Protein AF-A0A2E0AN07-F1 (afdb_monomer_lite)

pLDDT: mean 88.0, std 10.26, range [28.62, 98.25]

Sequence (387 aa):
MPTGIRGVFYKEKQGAKPWYIMKTIDKKKKSFYFATKDEAVQARQKYLDAKDAVRRQKIEERQALRPKREHDVQIYGNTSEMERKATVAFCTAAGGDALVLNDGTRADVLFKRAEDAYLQLQWKTTATTKKMQKNSYMFSKVLGYAGMLVVFWVVDLQRAWVFDGTWLDERGKRWYILTPGSAKTELPALQKSLSMDELVAYFKNTALAPHLKLTTENAARRDFKGADQAKERVGIDEWEKVTPGDYSWPRAQNGKYDRLQTLENGQHVRIQHKHCRPYKKQAGLICQDLGVADGKDHNGKQLYKCYERDDADLYVFRWRDEAQNKSHFWAIPADVLAAHGFFTKKTGKETIPLHGPDDVGKQPNPNAYKPADTWTRAFYAGSYTPI

Radius of gyration: 27.25 Å; chains: 1; bounding box: 68×47×77 Å

Structure (mmCIF, N/CA/C/O backbone):
data_AF-A0A2E0AN07-F1
#
_entry.id   AF-A0A2E0AN07-F1
#
loop_
_atom_site.group_PDB
_atom_site.id
_atom_site.type_symbol
_atom_site.label_atom_id
_atom_site.label_alt_id
_atom_site.label_comp_id
_atom_site.label_asym_id
_atom_site.label_entity_id
_atom_site.label_seq_id
_atom_site.pdbx_PDB_ins_code
_atom_site.Cartn_x
_atom_site.Cartn_y
_atom_site.Cartn_z
_atom_site.occupancy
_atom_site.B_iso_or_equiv
_atom_site.auth_seq_id
_atom_site.auth_comp_id
_atom_site.auth_asym_id
_atom_site.auth_atom_id
_atom_site.pdbx_PDB_model_num
ATOM 1 N N . MET A 1 1 ? 38.633 -16.876 -34.464 1.00 28.62 1 MET A N 1
ATOM 2 C CA . MET A 1 1 ? 37.426 -16.029 -34.300 1.00 28.62 1 MET A CA 1
ATOM 3 C C . MET A 1 1 ? 37.867 -14.577 -34.158 1.00 28.62 1 MET A C 1
ATOM 5 O O . MET A 1 1 ? 38.797 -14.362 -33.389 1.00 28.62 1 MET A O 1
ATOM 9 N N . PRO A 1 2 ? 37.308 -13.592 -34.888 1.00 32.44 2 PRO A N 1
ATOM 10 C CA . PRO A 1 2 ? 37.850 -12.238 -34.861 1.00 32.44 2 PRO A CA 1
ATOM 11 C C . PRO A 1 2 ? 37.614 -11.588 -33.492 1.00 32.44 2 PRO A C 1
ATOM 13 O O . PRO A 1 2 ? 36.480 -11.355 -33.075 1.00 32.44 2 PRO A O 1
ATOM 16 N N . THR A 1 3 ? 38.713 -11.278 -32.814 1.00 35.12 3 THR A N 1
ATOM 17 C CA . THR A 1 3 ? 38.870 -10.612 -31.511 1.00 35.12 3 THR A CA 1
ATOM 18 C C . THR A 1 3 ? 38.539 -9.111 -31.572 1.00 35.12 3 THR A C 1
ATOM 20 O O . THR A 1 3 ? 39.290 -8.254 -31.114 1.00 35.12 3 THR A O 1
ATOM 23 N N . GLY A 1 4 ? 37.405 -8.747 -32.175 1.00 47.53 4 GLY A N 1
ATOM 24 C CA . GLY A 1 4 ? 36.964 -7.353 -32.249 1.00 47.53 4 GLY A CA 1
ATOM 25 C C . GLY A 1 4 ? 36.337 -6.881 -30.935 1.00 47.53 4 GLY A C 1
ATOM 26 O O . GLY A 1 4 ? 35.253 -7.336 -30.572 1.00 47.53 4 GLY A O 1
ATOM 27 N N . ILE A 1 5 ? 36.966 -5.930 -30.237 1.00 58.06 5 ILE A N 1
ATOM 28 C CA . ILE A 1 5 ? 36.354 -5.262 -29.077 1.00 58.06 5 ILE A CA 1
ATOM 29 C C . ILE A 1 5 ? 35.057 -4.564 -29.518 1.00 58.06 5 ILE A C 1
ATOM 31 O O . ILE A 1 5 ? 35.075 -3.608 -30.298 1.00 58.06 5 ILE A O 1
ATOM 35 N N . ARG A 1 6 ? 33.910 -5.024 -28.996 1.00 75.62 6 ARG A N 1
ATOM 36 C CA . ARG A 1 6 ? 32.596 -4.396 -29.227 1.00 75.62 6 ARG A CA 1
ATOM 37 C C . ARG A 1 6 ? 32.631 -2.910 -28.834 1.00 75.62 6 ARG A C 1
ATOM 39 O O . ARG A 1 6 ? 32.958 -2.558 -27.700 1.00 75.62 6 ARG A O 1
ATOM 46 N N . GLY A 1 7 ? 32.187 -2.038 -29.742 1.00 81.50 7 GLY A N 1
ATOM 47 C CA . GLY A 1 7 ? 32.046 -0.596 -29.491 1.00 81.50 7 GLY A CA 1
ATOM 48 C C . GLY A 1 7 ? 33.175 0.288 -30.031 1.00 81.50 7 GLY A C 1
ATOM 49 O O . GLY A 1 7 ? 33.233 1.461 -29.652 1.00 81.50 7 GLY A O 1
ATOM 50 N N . VAL A 1 8 ? 34.027 -0.264 -30.898 1.00 89.56 8 VAL A N 1
ATOM 51 C CA . VAL A 1 8 ? 34.881 0.472 -31.841 1.00 89.56 8 VAL A CA 1
ATOM 52 C C . VAL A 1 8 ? 34.220 0.425 -33.218 1.00 89.56 8 VAL A C 1
ATOM 54 O O . VAL A 1 8 ? 33.738 -0.625 -33.638 1.00 89.56 8 VAL A O 1
ATOM 57 N N . PHE A 1 9 ? 34.168 1.561 -33.902 1.00 90.44 9 PHE A N 1
ATOM 58 C CA . PHE A 1 9 ? 33.450 1.738 -35.161 1.00 90.44 9 PHE A CA 1
ATOM 59 C C . PHE A 1 9 ? 34.361 2.378 -36.214 1.00 90.44 9 PHE A C 1
ATOM 61 O O . PHE A 1 9 ? 35.333 3.043 -35.864 1.00 90.44 9 PHE A O 1
ATOM 68 N N . TYR A 1 10 ? 34.025 2.209 -37.493 1.00 90.19 10 TYR A N 1
ATOM 69 C CA . TYR A 1 10 ? 34.732 2.812 -38.626 1.00 90.19 10 TYR A CA 1
ATOM 70 C C . TYR A 1 10 ? 33.802 3.763 -39.390 1.00 90.19 10 TYR A C 1
ATOM 72 O O . TYR A 1 10 ? 32.607 3.493 -39.526 1.00 90.19 10 TYR A O 1
ATOM 80 N N . LYS A 1 11 ? 34.332 4.892 -39.862 1.00 89.94 11 LYS A N 1
ATOM 81 C CA . LYS A 1 11 ? 33.627 5.897 -40.658 1.00 89.94 11 LYS A CA 1
ATOM 82 C C . LYS A 1 11 ? 34.586 6.524 -41.670 1.00 89.94 11 LYS A C 1
ATOM 84 O O . LYS A 1 11 ? 35.307 7.465 -41.357 1.00 89.94 11 LYS A O 1
ATOM 89 N N . GLU A 1 12 ? 34.513 6.036 -42.900 1.00 81.94 12 GLU A N 1
ATOM 90 C CA . GLU A 1 12 ? 35.363 6.428 -44.034 1.00 81.94 12 GLU A CA 1
ATOM 91 C C . GLU A 1 12 ? 35.396 7.948 -44.289 1.00 81.94 12 GLU A C 1
ATOM 93 O O . GLU A 1 12 ? 36.455 8.536 -44.484 1.00 81.94 12 GLU A O 1
ATOM 98 N N . LYS A 1 13 ? 34.249 8.629 -44.148 1.00 82.56 13 LYS A N 1
ATOM 99 C CA . LYS A 1 13 ? 34.100 10.088 -44.347 1.00 82.56 13 LYS A CA 1
ATOM 100 C C . LYS A 1 13 ? 34.861 10.975 -43.340 1.00 82.56 13 LYS A C 1
ATOM 102 O O . LYS A 1 13 ? 34.613 12.175 -43.289 1.00 82.56 13 LYS A O 1
ATOM 107 N N . GLN A 1 14 ? 35.693 10.416 -42.462 1.00 80.88 14 GLN A N 1
ATOM 108 C CA . GLN A 1 14 ? 36.491 11.166 -41.479 1.00 80.88 14 GLN A CA 1
ATOM 109 C C . GLN A 1 14 ? 37.981 11.240 -41.843 1.00 80.88 14 GLN A C 1
ATOM 111 O O . GLN A 1 14 ? 38.784 11.714 -41.038 1.00 80.88 14 GLN A O 1
ATOM 116 N N . GLY A 1 15 ? 38.347 10.810 -43.057 1.00 83.44 15 GLY A N 1
ATOM 117 C CA . GLY A 1 15 ? 39.685 10.990 -43.617 1.00 83.44 15 GLY A CA 1
ATOM 118 C C . GLY A 1 15 ? 40.761 10.387 -42.719 1.00 83.44 15 GLY A C 1
ATOM 119 O O . GLY A 1 15 ? 40.735 9.194 -42.437 1.00 83.44 15 GLY A O 1
ATOM 120 N N . ALA A 1 16 ? 41.669 11.228 -42.220 1.00 84.31 16 ALA A N 1
ATOM 121 C CA . ALA A 1 16 ? 42.814 10.826 -41.401 1.00 84.31 16 ALA A CA 1
ATOM 122 C C . ALA A 1 16 ? 42.462 10.163 -40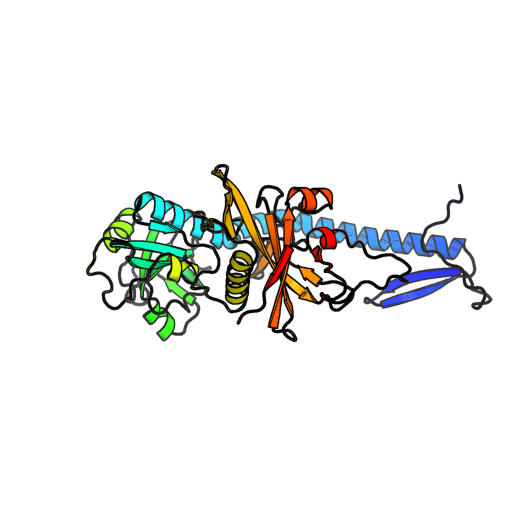.050 1.00 84.31 16 ALA A C 1
ATOM 124 O O . ALA A 1 16 ? 43.351 9.620 -39.400 1.00 84.31 16 ALA A O 1
ATOM 125 N N . LYS A 1 17 ? 41.199 10.212 -39.594 1.00 91.06 17 LYS A N 1
ATOM 126 C CA . LYS A 1 17 ? 40.755 9.591 -38.329 1.00 91.06 17 LYS A CA 1
ATOM 127 C C . LYS A 1 17 ? 39.465 8.784 -38.497 1.00 91.06 17 LYS A C 1
ATOM 129 O O . LYS A 1 17 ? 38.417 9.177 -37.976 1.00 91.06 17 LYS A O 1
ATOM 134 N N . PRO A 1 18 ? 39.500 7.664 -39.237 1.00 90.62 18 PRO A N 1
ATOM 135 C CA . PRO A 1 18 ? 38.284 6.961 -39.608 1.00 90.62 18 PRO A CA 1
ATOM 136 C C . PRO A 1 18 ? 37.746 6.057 -38.487 1.00 90.62 18 PRO A C 1
ATOM 138 O O . PRO A 1 18 ? 36.586 5.656 -38.534 1.00 90.62 18 PRO A O 1
ATOM 141 N N . TRP A 1 19 ? 38.532 5.746 -37.453 1.00 92.38 19 TRP A N 1
ATOM 142 C CA . TRP A 1 19 ? 38.107 4.886 -36.344 1.00 92.38 19 TRP A CA 1
ATOM 143 C C . TRP A 1 19 ? 37.520 5.710 -35.203 1.00 92.38 19 TRP A C 1
ATOM 145 O O . TRP A 1 19 ? 38.032 6.776 -34.895 1.00 92.38 19 TRP A O 1
ATOM 155 N N . TYR A 1 20 ? 36.461 5.250 -34.535 1.00 93.19 20 TYR A N 1
ATOM 156 C CA . TYR A 1 20 ? 35.872 5.999 -33.423 1.00 93.19 20 TYR A CA 1
ATOM 157 C C . TYR A 1 20 ? 35.228 5.133 -32.345 1.00 93.19 20 TYR A C 1
ATOM 159 O O . TYR A 1 20 ? 34.833 3.990 -32.572 1.00 93.19 20 TYR A O 1
ATOM 167 N N . ILE A 1 21 ? 35.075 5.715 -31.153 1.00 93.81 21 ILE A N 1
ATOM 168 C CA . ILE A 1 21 ? 34.331 5.127 -30.032 1.00 93.81 21 ILE A CA 1
ATOM 169 C C . ILE A 1 21 ? 33.288 6.111 -29.518 1.00 93.81 21 ILE A C 1
ATOM 171 O O . ILE A 1 21 ? 33.479 7.327 -29.564 1.00 93.81 21 ILE A O 1
ATOM 175 N N . MET A 1 22 ? 32.195 5.591 -28.963 1.00 91.69 22 MET A N 1
ATOM 176 C CA . MET A 1 22 ? 31.207 6.409 -28.259 1.00 91.69 22 MET A CA 1
ATOM 177 C C . MET A 1 22 ? 31.432 6.362 -26.748 1.00 91.69 22 MET A C 1
ATOM 179 O O . MET A 1 22 ? 31.407 5.282 -26.149 1.00 91.69 22 MET A O 1
ATOM 183 N N . LYS A 1 23 ? 31.579 7.536 -26.125 1.00 90.25 23 LYS A N 1
ATOM 184 C CA . LYS A 1 23 ? 31.604 7.708 -24.662 1.00 90.25 23 LYS A CA 1
ATOM 185 C C . LYS A 1 23 ? 30.363 8.471 -24.210 1.00 90.25 23 LYS A C 1
ATOM 187 O O . LYS A 1 23 ? 29.848 9.315 -24.938 1.00 90.25 23 LYS A O 1
ATOM 192 N N . THR A 1 24 ? 29.886 8.190 -23.000 1.00 86.62 24 THR A N 1
ATOM 193 C CA . THR A 1 24 ? 28.877 9.033 -22.339 1.00 86.62 24 THR A CA 1
ATOM 194 C C . THR A 1 24 ? 29.585 9.969 -21.370 1.00 86.62 24 THR A C 1
ATOM 196 O O . THR A 1 24 ? 30.225 9.486 -20.439 1.00 86.62 24 THR A O 1
ATOM 199 N N . ILE A 1 25 ? 29.474 11.277 -21.599 1.00 82.19 25 ILE A N 1
ATOM 200 C CA . ILE A 1 25 ? 30.038 12.349 -20.768 1.00 82.19 25 ILE A CA 1
ATOM 201 C C . ILE A 1 25 ? 28.906 13.342 -20.507 1.00 82.19 25 ILE A C 1
ATOM 203 O O . ILE A 1 25 ? 28.198 13.714 -21.442 1.00 82.19 25 ILE A O 1
ATOM 207 N N . ASP A 1 26 ? 28.669 13.699 -19.246 1.00 82.88 26 ASP A N 1
ATOM 208 C CA . ASP A 1 26 ? 27.573 14.591 -18.828 1.00 82.88 26 ASP A CA 1
ATOM 209 C C . ASP A 1 26 ? 26.201 14.173 -19.372 1.00 82.88 26 ASP A C 1
ATOM 211 O O . ASP A 1 26 ? 25.418 14.977 -19.874 1.00 82.88 26 ASP A O 1
ATOM 215 N N . LYS A 1 27 ? 25.920 12.863 -19.318 1.00 80.75 27 LYS A N 1
ATOM 216 C CA . LYS A 1 27 ? 24.696 12.227 -19.849 1.00 80.75 27 LYS A CA 1
ATOM 217 C C . LYS A 1 27 ? 24.506 12.372 -21.370 1.00 80.75 27 LYS A C 1
ATOM 219 O O . LYS A 1 27 ? 23.483 11.928 -21.888 1.00 80.75 27 LYS A O 1
ATOM 224 N N . LYS A 1 28 ? 25.482 12.917 -22.100 1.00 84.06 28 LYS A N 1
ATOM 225 C CA . LYS A 1 28 ? 25.469 13.038 -23.563 1.00 84.06 28 LYS A CA 1
ATOM 226 C C . LYS A 1 28 ? 26.419 12.018 -24.187 1.00 84.06 28 LYS A C 1
ATOM 228 O O . LYS A 1 28 ? 27.535 11.811 -23.711 1.00 84.06 28 LYS A O 1
ATOM 233 N N . LYS A 1 29 ? 25.978 11.365 -25.264 1.00 89.25 29 LYS A N 1
ATOM 234 C CA . LYS A 1 29 ? 26.846 10.500 -26.072 1.00 89.25 29 LYS A CA 1
ATOM 235 C C . LYS A 1 29 ? 27.712 11.383 -26.969 1.00 89.25 29 LYS A C 1
ATOM 237 O O . LYS A 1 29 ? 27.176 12.208 -27.700 1.00 89.25 29 LYS A O 1
ATOM 242 N N . LYS A 1 30 ? 29.029 11.211 -26.905 1.00 92.12 30 LYS A N 1
ATOM 243 C CA . LYS A 1 30 ? 30.007 11.907 -27.748 1.00 92.12 30 LYS A CA 1
ATOM 244 C C . LYS A 1 30 ? 30.880 10.877 -28.466 1.00 92.12 30 LYS A C 1
ATOM 246 O O . LYS A 1 30 ? 31.293 9.887 -27.853 1.00 92.12 30 LYS A O 1
ATOM 251 N N . SER A 1 31 ? 31.144 11.115 -29.747 1.00 93.62 31 SER A N 1
ATOM 252 C CA . SER A 1 31 ? 32.057 10.306 -30.560 1.00 93.62 31 SER A CA 1
ATOM 253 C C . SER A 1 31 ? 33.473 10.861 -30.468 1.00 93.62 31 SER A C 1
ATOM 255 O O . SER A 1 31 ? 33.667 12.071 -30.547 1.00 93.62 31 SER A O 1
ATOM 257 N N . PHE A 1 32 ? 34.450 9.975 -30.308 1.00 93.56 32 PHE A N 1
ATOM 258 C CA . PHE A 1 32 ? 35.875 10.301 -30.278 1.00 93.56 32 PHE A CA 1
ATOM 259 C C . PHE A 1 32 ? 36.558 9.532 -31.399 1.00 93.56 32 PHE A C 1
ATOM 261 O O . PHE A 1 32 ? 36.400 8.314 -31.442 1.00 93.56 32 PHE A O 1
ATOM 268 N N . TYR A 1 33 ? 37.260 10.239 -32.283 1.00 94.44 33 TYR A N 1
ATOM 269 C CA . TYR A 1 33 ? 37.861 9.697 -33.503 1.00 94.44 33 TYR A CA 1
ATOM 270 C C . TYR A 1 33 ? 39.381 9.524 -33.357 1.00 94.44 33 TYR A C 1
ATOM 272 O O . TYR A 1 33 ? 40.032 10.322 -32.680 1.00 94.44 33 TYR A O 1
ATOM 280 N N . PHE A 1 34 ? 39.930 8.506 -34.014 1.00 94.75 34 PHE A N 1
ATOM 281 C CA . PHE A 1 34 ? 41.308 8.023 -33.917 1.00 94.75 34 PHE A CA 1
ATOM 282 C C . PHE A 1 34 ? 41.838 7.648 -35.302 1.00 94.75 34 PHE A C 1
ATOM 284 O O . PHE A 1 34 ? 41.060 7.277 -36.189 1.00 94.75 34 PHE A O 1
ATOM 291 N N . ALA A 1 35 ? 43.154 7.756 -35.485 1.00 92.81 35 ALA A N 1
ATOM 292 C CA . ALA A 1 35 ? 43.803 7.476 -36.762 1.00 92.81 35 ALA A CA 1
ATOM 293 C C . ALA A 1 35 ? 43.832 5.973 -37.045 1.00 92.81 35 ALA A C 1
ATOM 295 O O . ALA A 1 35 ? 43.574 5.541 -38.169 1.00 92.81 35 ALA A O 1
ATOM 296 N N . THR A 1 36 ? 44.055 5.165 -36.006 1.00 93.44 36 THR A N 1
ATOM 297 C CA . THR A 1 36 ? 44.174 3.710 -36.128 1.00 93.44 36 THR A CA 1
ATOM 298 C C . THR A 1 36 ? 43.113 2.965 -35.317 1.00 93.44 36 THR A C 1
ATOM 300 O O . THR A 1 36 ? 42.520 3.479 -34.362 1.00 93.44 36 THR A O 1
ATOM 303 N N . LYS A 1 37 ? 42.863 1.709 -35.705 1.00 91.31 37 LYS A N 1
ATOM 304 C CA . LYS A 1 37 ? 41.962 0.807 -34.978 1.00 91.31 37 LYS A CA 1
ATOM 305 C C . LYS A 1 37 ? 42.471 0.534 -33.561 1.00 91.31 37 LYS A C 1
ATOM 307 O O . LYS A 1 37 ? 41.667 0.489 -32.631 1.00 91.31 37 LYS A O 1
ATOM 312 N N . ASP A 1 38 ? 43.784 0.395 -33.402 1.00 91.44 38 ASP A N 1
ATOM 313 C CA . ASP A 1 38 ? 44.418 0.064 -32.126 1.00 91.44 38 ASP A CA 1
ATOM 314 C C . ASP A 1 38 ? 44.341 1.227 -31.136 1.00 91.44 38 ASP A C 1
ATOM 316 O O . ASP A 1 38 ? 44.005 1.013 -29.971 1.00 91.44 38 ASP A O 1
ATOM 320 N N . GLU A 1 39 ? 44.510 2.470 -31.600 1.00 92.50 39 GLU A N 1
ATOM 321 C CA . GLU A 1 39 ? 44.256 3.669 -30.788 1.00 92.50 39 GLU A CA 1
ATOM 322 C C . GLU A 1 39 ? 42.812 3.701 -30.268 1.00 92.50 39 GLU A C 1
ATOM 324 O O . GLU A 1 39 ? 42.566 3.957 -29.085 1.00 92.50 39 GLU A O 1
ATOM 329 N N . ALA A 1 40 ? 41.840 3.403 -31.137 1.00 90.44 40 ALA A N 1
ATOM 330 C CA . ALA A 1 40 ? 40.432 3.365 -30.755 1.00 90.44 40 ALA A CA 1
ATOM 331 C C . ALA A 1 40 ? 40.136 2.235 -29.750 1.00 90.44 40 ALA A C 1
ATOM 333 O O . ALA A 1 40 ? 39.374 2.435 -28.799 1.00 90.44 40 ALA A O 1
ATOM 334 N N . VAL A 1 41 ? 40.762 1.067 -29.926 1.00 91.69 41 VAL A N 1
ATOM 335 C CA . VAL A 1 41 ? 40.702 -0.079 -29.005 1.00 91.69 41 VAL A CA 1
ATOM 336 C C . VAL A 1 41 ? 41.275 0.282 -27.631 1.00 91.69 41 VAL A C 1
ATOM 338 O O . VAL A 1 41 ? 40.582 0.114 -26.625 1.00 91.69 41 VAL A O 1
ATOM 341 N N . GLN A 1 42 ? 42.480 0.850 -27.567 1.00 91.50 42 GLN A N 1
ATOM 342 C CA . GLN A 1 42 ? 43.111 1.266 -26.310 1.00 91.50 42 GLN A CA 1
ATOM 343 C C . GLN A 1 42 ? 42.288 2.348 -25.598 1.00 91.50 42 GLN A C 1
ATOM 345 O O . GLN A 1 42 ? 42.027 2.265 -24.394 1.00 91.50 42 GLN A O 1
ATOM 350 N N . ALA A 1 43 ? 41.793 3.340 -26.343 1.00 90.62 43 ALA A N 1
ATOM 351 C CA . ALA A 1 43 ? 40.944 4.391 -25.794 1.00 90.62 43 ALA A CA 1
ATOM 352 C C . ALA A 1 43 ? 39.598 3.857 -25.275 1.00 90.62 43 ALA A C 1
ATOM 354 O O . ALA A 1 43 ? 39.042 4.412 -24.316 1.00 90.62 43 ALA A O 1
ATOM 355 N N . ARG A 1 44 ? 39.058 2.795 -25.893 1.00 90.44 44 ARG A N 1
ATOM 356 C CA . ARG A 1 44 ? 37.862 2.093 -25.411 1.00 90.44 44 ARG A CA 1
ATOM 357 C C . ARG A 1 44 ? 38.145 1.360 -24.114 1.00 90.44 44 ARG A C 1
ATOM 359 O O . ARG A 1 44 ? 37.356 1.519 -23.185 1.00 90.44 44 ARG A O 1
ATOM 366 N N . GLN A 1 45 ? 39.237 0.606 -24.056 1.00 91.06 45 GLN A N 1
ATOM 367 C CA . GLN A 1 45 ? 39.611 -0.158 -22.872 1.00 91.06 45 GLN A CA 1
ATOM 368 C C . GLN A 1 45 ? 39.806 0.773 -21.673 1.00 91.06 45 GLN A C 1
ATOM 370 O O . GLN A 1 45 ? 39.089 0.645 -20.686 1.00 91.06 45 GLN A O 1
ATOM 375 N N . LYS A 1 46 ? 40.597 1.842 -21.835 1.00 91.50 46 LYS A N 1
ATOM 376 C CA . LYS A 1 46 ? 40.797 2.871 -20.800 1.00 91.50 46 LYS A CA 1
ATOM 377 C C . LYS A 1 46 ? 39.485 3.491 -20.305 1.00 91.50 46 LYS A C 1
ATOM 379 O O . LYS A 1 46 ? 39.339 3.800 -19.125 1.00 91.50 46 LYS A O 1
ATOM 384 N N . TYR A 1 47 ? 38.512 3.697 -21.197 1.00 89.94 47 TYR A N 1
ATOM 385 C CA . TYR A 1 47 ? 37.191 4.203 -20.812 1.00 89.94 47 TYR A CA 1
ATOM 386 C C . TYR A 1 47 ? 36.371 3.181 -20.011 1.00 89.94 47 TYR A C 1
ATOM 388 O O . TYR A 1 47 ? 35.685 3.569 -19.063 1.00 89.94 47 TYR A O 1
ATOM 396 N N . LEU A 1 48 ? 36.415 1.902 -20.393 1.00 88.38 48 LEU A N 1
ATOM 397 C CA . LEU A 1 48 ? 35.743 0.829 -19.661 1.00 88.38 48 LEU A CA 1
ATOM 398 C C . LEU A 1 48 ? 36.372 0.638 -18.279 1.00 88.38 48 LEU A C 1
ATOM 400 O O . LEU A 1 48 ? 35.639 0.660 -17.295 1.00 88.38 48 LEU A O 1
ATOM 404 N N . ASP A 1 49 ? 37.701 0.600 -18.196 1.00 89.38 49 ASP A N 1
ATOM 405 C CA . ASP A 1 49 ? 38.436 0.459 -16.936 1.00 89.38 49 ASP A CA 1
ATOM 406 C C . ASP A 1 49 ? 38.121 1.608 -15.973 1.00 89.38 49 ASP A C 1
ATOM 408 O O . ASP A 1 49 ? 37.803 1.377 -14.808 1.00 89.38 49 ASP A O 1
ATOM 412 N N . ALA A 1 50 ? 38.107 2.854 -16.466 1.00 87.81 50 ALA A N 1
ATOM 413 C CA . ALA A 1 50 ? 37.726 4.013 -15.660 1.00 87.81 50 ALA A CA 1
ATOM 414 C C . ALA A 1 50 ? 36.273 3.923 -15.159 1.00 87.81 50 ALA A C 1
ATOM 416 O O . ALA A 1 50 ? 35.972 4.272 -14.017 1.00 87.81 50 ALA A O 1
ATOM 417 N N . LYS A 1 51 ? 35.349 3.434 -15.995 1.00 86.94 51 LYS A N 1
ATOM 418 C CA . LYS A 1 51 ? 33.944 3.251 -15.608 1.00 86.94 51 LYS A CA 1
ATOM 419 C C . LYS A 1 51 ? 33.788 2.144 -14.565 1.00 86.94 51 LYS A C 1
ATOM 421 O O . LYS A 1 51 ? 32.986 2.296 -13.640 1.00 86.94 51 LYS A O 1
ATOM 426 N N . ASP A 1 52 ? 34.544 1.062 -14.701 1.00 86.19 52 ASP A N 1
ATOM 427 C CA . ASP A 1 52 ? 34.544 -0.048 -13.755 1.00 86.19 52 ASP A CA 1
ATOM 428 C C . ASP A 1 52 ? 35.219 0.326 -12.434 1.00 86.19 52 ASP A C 1
ATOM 430 O O . ASP A 1 52 ? 34.740 -0.096 -11.384 1.00 86.19 52 ASP A O 1
ATOM 434 N N . ALA A 1 53 ? 36.251 1.173 -12.450 1.00 86.06 53 ALA A N 1
ATOM 435 C CA . ALA A 1 53 ? 36.842 1.751 -11.244 1.00 86.06 53 ALA A CA 1
ATOM 436 C C . ALA A 1 53 ? 35.821 2.606 -10.475 1.00 86.06 53 ALA A C 1
ATOM 438 O O . ALA A 1 53 ? 35.570 2.358 -9.299 1.00 86.06 53 ALA A O 1
ATOM 439 N N . VAL A 1 54 ? 35.123 3.527 -11.155 1.00 84.38 54 VAL A N 1
ATOM 440 C CA . VAL A 1 54 ? 34.041 4.324 -10.539 1.00 84.38 54 VAL A CA 1
ATOM 441 C C . VAL A 1 54 ? 32.903 3.433 -10.026 1.00 84.38 54 VAL A C 1
ATOM 443 O O . VAL A 1 54 ? 32.297 3.716 -8.992 1.00 84.38 54 VAL A O 1
ATOM 446 N N . ARG A 1 55 ? 32.566 2.352 -10.745 1.00 81.25 55 ARG A N 1
ATOM 447 C CA . ARG A 1 55 ? 31.552 1.387 -10.298 1.00 81.25 55 ARG A CA 1
ATOM 448 C C . ARG A 1 55 ? 31.997 0.664 -9.026 1.00 81.25 55 ARG A C 1
ATOM 450 O O . ARG A 1 55 ? 31.173 0.543 -8.124 1.00 81.25 55 ARG A O 1
ATOM 457 N N . ARG A 1 56 ? 33.250 0.202 -8.962 1.00 84.88 56 ARG A N 1
ATOM 458 C CA . ARG A 1 56 ? 33.840 -0.452 -7.784 1.00 84.88 56 ARG A CA 1
ATOM 459 C C . ARG A 1 56 ? 33.855 0.483 -6.581 1.00 84.88 56 ARG A C 1
ATOM 461 O O . ARG A 1 56 ? 33.255 0.135 -5.573 1.00 84.88 56 ARG A O 1
ATOM 468 N N . GLN A 1 57 ? 34.343 1.711 -6.750 1.00 84.12 57 GLN A N 1
ATOM 469 C CA . GLN A 1 57 ? 34.318 2.738 -5.705 1.00 84.12 57 GLN A CA 1
ATOM 470 C C . GLN A 1 57 ? 32.899 2.967 -5.158 1.00 84.12 57 GLN A C 1
ATOM 472 O O . GLN A 1 57 ? 32.680 2.951 -3.954 1.00 84.12 57 GLN A O 1
ATOM 477 N N . LYS A 1 58 ? 31.886 3.088 -6.027 1.00 75.19 58 LYS A N 1
ATOM 478 C CA . LYS A 1 58 ? 30.486 3.234 -5.584 1.00 75.19 58 LYS A CA 1
ATOM 479 C C . LYS A 1 58 ? 29.942 2.008 -4.852 1.00 75.19 58 LYS A C 1
ATOM 481 O O . LYS A 1 58 ? 29.021 2.146 -4.047 1.00 75.19 58 LYS A O 1
ATOM 486 N N . ILE A 1 59 ? 30.410 0.808 -5.188 1.00 74.75 59 ILE A N 1
ATOM 487 C CA . ILE A 1 59 ? 30.037 -0.421 -4.479 1.00 74.75 59 ILE A CA 1
ATOM 488 C C . ILE A 1 59 ? 30.682 -0.413 -3.094 1.00 74.75 59 ILE A C 1
ATOM 490 O O . ILE A 1 59 ? 29.966 -0.621 -2.119 1.00 74.75 59 ILE A O 1
ATOM 494 N N . GLU A 1 60 ? 31.970 -0.096 -3.006 1.00 78.69 60 GLU A N 1
ATOM 495 C CA . GLU A 1 60 ? 32.718 0.022 -1.751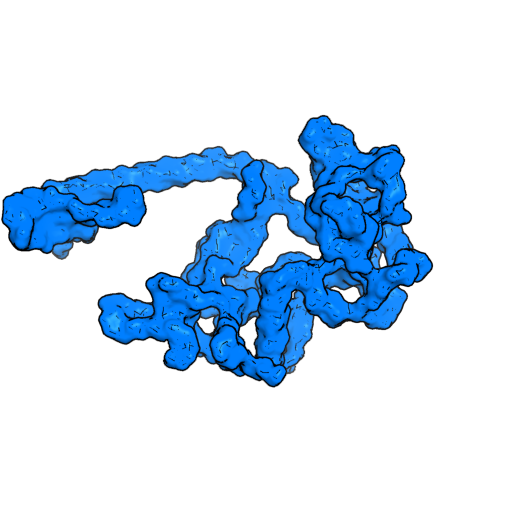 1.00 78.69 60 GLU A CA 1
ATOM 496 C C . GLU A 1 60 ? 32.114 1.095 -0.838 1.00 78.69 60 GLU A C 1
ATOM 498 O O . GLU A 1 60 ? 31.786 0.800 0.304 1.00 78.69 60 GLU A O 1
ATOM 503 N N . GLU A 1 61 ? 31.820 2.296 -1.345 1.00 76.25 61 GLU A N 1
ATOM 504 C CA . GLU A 1 61 ? 31.115 3.352 -0.599 1.00 76.25 61 GLU A CA 1
ATOM 505 C C . GLU A 1 61 ? 29.753 2.873 -0.071 1.00 76.25 61 GLU A C 1
ATOM 507 O O . GLU A 1 61 ? 29.365 3.148 1.066 1.00 76.25 61 GLU A O 1
ATOM 512 N N . ARG A 1 62 ? 28.992 2.129 -0.887 1.00 69.75 62 ARG A N 1
ATOM 513 C CA . ARG A 1 62 ? 27.702 1.564 -0.461 1.00 69.75 62 ARG A CA 1
ATOM 514 C C . ARG A 1 62 ? 27.864 0.476 0.594 1.00 69.75 62 ARG A C 1
ATOM 516 O O . ARG A 1 62 ? 26.991 0.387 1.455 1.00 69.75 62 ARG A O 1
ATOM 523 N N . GLN A 1 63 ? 28.912 -0.339 0.501 1.00 73.12 63 GLN A N 1
ATOM 524 C CA . GLN A 1 63 ? 29.238 -1.380 1.473 1.00 73.12 63 GLN A CA 1
ATOM 525 C C . GLN A 1 63 ? 29.739 -0.766 2.784 1.00 73.12 63 GLN A C 1
ATOM 527 O O . GLN A 1 63 ? 29.279 -1.176 3.842 1.00 73.12 63 GLN A O 1
ATOM 532 N N . ALA A 1 64 ? 30.562 0.281 2.734 1.00 75.81 64 ALA A N 1
ATOM 533 C CA . ALA A 1 64 ? 31.027 1.015 3.910 1.00 75.81 64 ALA A CA 1
ATOM 534 C C . ALA A 1 64 ? 29.869 1.680 4.676 1.00 75.81 64 ALA A C 1
ATOM 536 O O . ALA A 1 64 ? 29.865 1.728 5.902 1.00 75.81 64 ALA A O 1
ATOM 537 N N . LEU A 1 65 ? 28.836 2.142 3.964 1.00 72.50 65 LEU A N 1
ATOM 538 C CA . LEU A 1 65 ? 27.619 2.687 4.575 1.00 72.50 65 LEU A CA 1
ATOM 539 C C . LEU A 1 65 ? 26.648 1.615 5.092 1.00 72.50 65 LEU A C 1
ATOM 541 O O . LEU A 1 65 ? 25.629 1.970 5.688 1.00 72.50 65 LEU A O 1
ATOM 545 N N . ARG A 1 66 ? 26.906 0.326 4.848 1.00 73.00 66 ARG A N 1
ATOM 546 C CA . ARG A 1 66 ? 25.978 -0.757 5.188 1.00 73.00 66 ARG A CA 1
ATOM 547 C C . ARG A 1 66 ? 25.731 -0.887 6.698 1.00 73.00 66 ARG A C 1
ATOM 549 O O . ARG A 1 66 ? 24.554 -0.841 7.045 1.00 73.00 66 ARG A O 1
ATOM 556 N N . PRO A 1 67 ? 26.745 -0.927 7.588 1.00 74.75 67 PRO A N 1
ATOM 557 C CA . PRO A 1 67 ? 26.501 -1.045 9.030 1.00 74.75 67 PRO A CA 1
ATOM 558 C C . PRO A 1 67 ? 25.669 0.120 9.575 1.00 74.75 67 PRO A C 1
ATOM 560 O O . PRO A 1 67 ? 24.746 -0.067 10.361 1.00 74.75 67 PRO A O 1
ATOM 563 N N . LYS A 1 68 ? 25.934 1.337 9.080 1.00 67.44 68 LYS A N 1
ATOM 564 C CA . LYS A 1 68 ? 25.148 2.523 9.430 1.00 67.44 68 LYS A CA 1
ATOM 565 C C . LYS A 1 68 ? 23.700 2.412 8.948 1.00 67.44 68 LYS A C 1
ATOM 567 O O . LYS A 1 68 ? 22.794 2.714 9.710 1.00 67.44 68 LYS A O 1
ATOM 572 N N . ARG A 1 69 ? 23.464 1.976 7.705 1.00 65.75 69 ARG A N 1
ATOM 573 C CA . ARG A 1 69 ? 22.099 1.766 7.186 1.00 65.75 69 ARG A CA 1
ATOM 574 C C . ARG A 1 69 ? 21.351 0.692 7.966 1.00 65.75 69 ARG A C 1
ATOM 576 O O . ARG A 1 69 ? 20.173 0.878 8.223 1.00 65.75 69 ARG A O 1
ATOM 583 N N . GLU A 1 70 ? 22.018 -0.401 8.326 1.00 71.25 70 GLU A N 1
ATOM 584 C CA . GLU A 1 70 ? 21.432 -1.472 9.137 1.00 71.25 70 GLU A CA 1
ATOM 585 C C . GLU A 1 70 ? 21.018 -0.939 10.516 1.00 71.25 70 GLU A C 1
ATOM 587 O O . GLU A 1 70 ? 19.870 -1.113 10.916 1.00 71.25 70 GLU A O 1
ATOM 592 N N . HIS A 1 71 ? 21.893 -0.182 11.180 1.00 66.56 71 HIS A N 1
ATOM 593 C CA . HIS A 1 71 ? 21.578 0.508 12.432 1.00 66.56 71 HIS A CA 1
ATOM 594 C C . HIS A 1 71 ? 20.438 1.539 12.278 1.00 66.56 71 HIS A C 1
ATOM 596 O O . HIS A 1 71 ? 19.521 1.593 13.093 1.00 66.56 71 HIS A O 1
ATOM 602 N N . ASP A 1 72 ? 20.434 2.338 11.209 1.00 63.53 72 ASP A N 1
ATOM 603 C CA . ASP A 1 72 ? 19.377 3.326 10.953 1.00 63.53 72 ASP A CA 1
ATOM 604 C C . ASP A 1 72 ? 18.019 2.658 10.675 1.00 63.53 72 ASP A C 1
ATOM 606 O O . ASP A 1 72 ? 16.988 3.155 11.126 1.00 63.53 72 ASP A O 1
ATOM 610 N N . VAL A 1 73 ? 17.993 1.527 9.960 1.00 65.12 73 VAL A N 1
ATOM 611 C CA . VAL A 1 73 ? 16.772 0.735 9.743 1.00 65.12 73 VAL A CA 1
ATOM 612 C C . VAL A 1 73 ? 16.249 0.187 11.071 1.00 65.12 73 VAL A C 1
ATOM 614 O O . VAL A 1 73 ? 15.051 0.297 11.332 1.00 65.12 73 VAL A O 1
ATOM 617 N N . GLN A 1 74 ? 17.135 -0.307 11.942 1.00 66.50 74 GLN A N 1
ATOM 618 C CA . GLN A 1 74 ? 16.759 -0.774 13.279 1.00 66.50 74 GLN A CA 1
ATOM 619 C C . GLN A 1 74 ? 16.098 0.329 14.121 1.00 66.50 74 GLN A C 1
ATOM 621 O O . GLN A 1 74 ? 15.104 0.058 14.792 1.00 66.50 74 GLN A O 1
ATOM 626 N N . ILE A 1 75 ? 16.604 1.566 14.061 1.00 60.06 75 ILE A N 1
ATOM 627 C CA . ILE A 1 75 ? 16.090 2.679 14.879 1.00 60.06 75 ILE A CA 1
ATOM 628 C C . ILE A 1 75 ? 14.880 3.375 14.235 1.00 60.06 75 ILE A C 1
ATOM 630 O O . ILE A 1 75 ? 13.899 3.673 14.913 1.00 60.06 75 ILE A O 1
ATOM 634 N N . TYR A 1 76 ? 14.941 3.668 12.934 1.00 60.72 76 TYR A N 1
ATOM 635 C CA . TYR A 1 76 ? 13.993 4.553 12.242 1.00 60.72 76 TYR A CA 1
ATOM 636 C C . TYR A 1 76 ? 13.191 3.859 11.132 1.00 60.72 76 TYR A C 1
ATOM 638 O O . TYR A 1 76 ? 12.130 4.347 10.733 1.00 60.72 76 TYR A O 1
ATOM 646 N N . GLY A 1 77 ? 13.693 2.742 10.602 1.00 58.53 77 GLY A N 1
ATOM 647 C CA . GLY A 1 77 ? 13.091 2.020 9.476 1.00 58.53 77 GLY A CA 1
ATOM 648 C C . GLY A 1 77 ? 11.906 1.140 9.866 1.00 58.53 77 GLY A C 1
ATOM 649 O O . GLY A 1 77 ? 10.992 0.968 9.063 1.00 58.53 77 GLY A O 1
ATOM 650 N N . ASN A 1 78 ? 11.866 0.667 11.111 1.00 66.88 78 ASN A N 1
ATOM 651 C CA . ASN A 1 78 ? 10.892 -0.325 11.569 1.00 66.88 78 ASN A CA 1
ATOM 652 C C . ASN A 1 78 ? 9.535 0.255 11.994 1.00 66.88 78 ASN A C 1
ATOM 654 O O . ASN A 1 78 ? 8.742 -0.454 12.598 1.00 66.88 78 ASN A O 1
ATOM 658 N N . THR A 1 79 ? 9.218 1.516 11.680 1.00 70.69 79 THR A N 1
ATOM 659 C CA . THR A 1 79 ? 7.940 2.138 12.094 1.00 70.69 79 THR A CA 1
ATOM 660 C C . THR A 1 79 ? 6.712 1.364 11.602 1.00 70.69 79 THR A C 1
ATOM 662 O O . THR A 1 79 ? 5.820 1.092 12.397 1.00 70.69 79 THR A O 1
ATOM 665 N N . SER A 1 80 ? 6.698 0.916 10.343 1.00 72.94 80 SER A N 1
ATOM 666 C CA . SER A 1 80 ? 5.621 0.063 9.812 1.00 72.94 80 SER A CA 1
ATOM 667 C C . SER A 1 80 ? 5.598 -1.336 10.440 1.00 72.94 80 SER A C 1
ATOM 669 O O . SER A 1 80 ? 4.535 -1.923 10.618 1.00 72.94 80 SER A O 1
ATOM 671 N N . GLU A 1 81 ? 6.761 -1.891 10.797 1.00 76.69 81 GLU A N 1
ATOM 672 C CA . GLU A 1 81 ? 6.826 -3.182 11.489 1.00 76.69 81 GLU A CA 1
ATOM 673 C C . GLU A 1 81 ? 6.337 -3.072 12.940 1.00 76.69 81 GLU A C 1
ATOM 675 O O . GLU A 1 81 ? 5.655 -3.971 13.426 1.00 76.69 81 GLU A O 1
ATOM 680 N N . MET A 1 82 ? 6.661 -1.975 13.626 1.00 82.12 82 MET A N 1
ATOM 681 C CA . MET A 1 82 ? 6.185 -1.666 14.973 1.00 82.12 82 MET A CA 1
ATOM 682 C C . MET A 1 82 ? 4.667 -1.503 14.987 1.00 82.12 82 MET A C 1
ATOM 684 O O . MET A 1 82 ? 4.012 -2.116 15.826 1.00 82.12 82 MET A O 1
ATOM 688 N N . GLU A 1 83 ? 4.114 -0.745 14.035 1.00 85.00 83 GLU A N 1
ATOM 689 C CA . GLU A 1 83 ? 2.665 -0.596 13.848 1.00 85.00 83 GLU A CA 1
ATOM 690 C C . GLU A 1 83 ? 2.003 -1.955 13.634 1.00 85.00 83 GLU A C 1
ATOM 692 O O . GLU A 1 83 ? 1.024 -2.276 14.311 1.00 85.00 83 GLU A O 1
ATOM 697 N N . ARG A 1 84 ? 2.625 -2.806 12.807 1.00 81.56 84 ARG A N 1
ATOM 698 C CA . ARG A 1 84 ? 2.183 -4.182 12.584 1.00 81.56 84 ARG A CA 1
ATOM 699 C C . ARG A 1 84 ? 2.173 -5.024 13.851 1.00 81.56 84 ARG A C 1
ATOM 701 O O . ARG A 1 84 ? 1.178 -5.669 14.157 1.00 81.56 84 ARG A O 1
ATOM 708 N N . LYS A 1 85 ? 3.280 -5.040 14.594 1.00 86.12 85 LYS A N 1
ATOM 709 C CA . LYS A 1 85 ? 3.393 -5.823 15.832 1.00 86.12 85 LYS A CA 1
ATOM 710 C C . LYS A 1 85 ? 2.376 -5.365 16.876 1.00 86.12 85 LYS A C 1
ATOM 712 O O . LYS A 1 85 ? 1.738 -6.212 17.490 1.00 86.12 85 LYS A O 1
ATOM 717 N N . ALA A 1 86 ? 2.200 -4.054 17.041 1.00 89.19 86 ALA A N 1
ATOM 718 C CA . ALA A 1 86 ? 1.246 -3.488 17.990 1.00 89.19 86 ALA A CA 1
ATOM 719 C C . ALA A 1 86 ? -0.205 -3.830 17.617 1.00 89.19 86 ALA A C 1
ATOM 721 O O . ALA A 1 86 ? -0.963 -4.304 18.457 1.00 89.19 86 ALA A O 1
ATOM 722 N N . THR A 1 87 ? -0.560 -3.672 16.344 1.00 90.25 87 THR A N 1
ATOM 723 C CA . THR A 1 87 ? -1.895 -3.986 15.821 1.00 90.25 87 THR A CA 1
ATOM 724 C C . THR A 1 87 ? -2.218 -5.477 15.920 1.00 90.25 87 THR A C 1
ATOM 726 O O . THR A 1 87 ? -3.312 -5.836 16.345 1.00 90.25 87 THR A O 1
ATOM 729 N N . VAL A 1 88 ? -1.274 -6.360 15.569 1.00 87.88 88 VAL A N 1
ATOM 730 C CA . VAL A 1 88 ? -1.456 -7.814 15.711 1.00 87.88 88 VAL A CA 1
ATOM 731 C C . VAL A 1 88 ? -1.622 -8.186 17.180 1.00 87.88 88 VAL A C 1
ATOM 733 O O . VAL A 1 88 ? -2.550 -8.915 17.508 1.00 87.88 88 VAL A O 1
ATOM 736 N N . ALA A 1 89 ? -0.780 -7.658 18.072 1.00 90.88 89 ALA A N 1
ATOM 737 C CA . ALA A 1 89 ? -0.905 -7.904 19.507 1.00 90.88 89 ALA A CA 1
ATOM 738 C C . ALA A 1 89 ? -2.264 -7.437 20.054 1.00 90.88 89 ALA A C 1
ATOM 740 O O . ALA A 1 89 ? -2.894 -8.161 20.822 1.00 90.88 89 ALA A O 1
ATOM 741 N N . PHE A 1 90 ? -2.753 -6.279 19.604 1.00 94.75 90 PHE A N 1
ATOM 742 C CA . PHE A 1 90 ? -4.089 -5.800 19.940 1.00 94.75 90 PHE A CA 1
ATOM 743 C C . PHE A 1 90 ? -5.191 -6.722 19.426 1.00 94.75 90 PHE A C 1
ATOM 745 O O . PHE A 1 90 ? -6.083 -7.074 20.190 1.00 94.75 90 PHE A O 1
ATOM 752 N N . CYS A 1 91 ? -5.136 -7.140 18.159 1.00 92.19 91 CYS A N 1
ATOM 753 C CA . CYS A 1 91 ? -6.155 -8.025 17.599 1.00 92.19 91 CYS A CA 1
ATOM 754 C C . CYS A 1 91 ? -6.165 -9.384 18.306 1.00 92.19 91 CYS A C 1
ATOM 756 O O . CYS A 1 91 ? -7.231 -9.914 18.593 1.00 92.19 91 CYS A O 1
ATOM 758 N N . THR A 1 92 ? -4.993 -9.910 18.668 1.00 92.25 92 THR A N 1
ATOM 759 C CA . THR A 1 92 ? -4.882 -11.118 19.493 1.00 92.25 92 THR A CA 1
ATOM 760 C C . THR A 1 92 ? -5.533 -10.923 20.863 1.00 92.25 92 THR A C 1
ATOM 762 O O . THR A 1 92 ? -6.311 -11.775 21.282 1.00 92.25 92 THR A O 1
ATOM 765 N N . ALA A 1 93 ? -5.269 -9.803 21.545 1.00 94.12 93 ALA A N 1
ATOM 766 C CA . ALA A 1 93 ? -5.862 -9.500 22.852 1.00 94.12 93 ALA A CA 1
ATOM 767 C C . ALA A 1 93 ? -7.384 -9.262 22.776 1.00 94.12 93 ALA A C 1
ATOM 769 O O . ALA A 1 93 ? -8.130 -9.638 23.677 1.00 94.12 93 ALA A O 1
ATOM 770 N N . ALA A 1 94 ? -7.860 -8.661 21.685 1.00 93.56 94 ALA A N 1
ATOM 771 C CA . ALA A 1 94 ? -9.278 -8.440 21.417 1.00 93.56 94 ALA A CA 1
ATOM 772 C C . ALA A 1 94 ? -10.014 -9.712 20.955 1.00 93.56 94 ALA A C 1
ATOM 774 O O . ALA A 1 94 ? -11.243 -9.763 21.009 1.00 93.56 94 ALA A O 1
ATOM 775 N N . GLY A 1 95 ? -9.290 -10.735 20.497 1.00 91.31 95 GLY A N 1
ATOM 776 C CA . GLY A 1 95 ? -9.873 -11.945 19.927 1.00 91.31 95 GLY A CA 1
ATOM 777 C C . GLY A 1 95 ? -10.708 -11.645 18.678 1.00 91.31 95 GLY A C 1
ATOM 778 O O . GLY A 1 95 ? -10.311 -10.870 17.811 1.00 91.31 95 GLY A O 1
ATOM 779 N N . GLY A 1 96 ? -11.892 -12.255 18.583 1.00 88.19 96 GLY A N 1
ATOM 780 C CA . GLY A 1 96 ? -12.807 -12.077 17.447 1.00 88.19 96 GLY A CA 1
ATOM 781 C C . GLY A 1 96 ? -13.438 -10.683 17.323 1.00 88.19 96 GLY A C 1
ATOM 782 O O . GLY A 1 96 ? -14.138 -10.429 16.342 1.00 88.19 96 GLY A O 1
ATOM 783 N N . ASP A 1 97 ? -13.196 -9.786 18.283 1.00 93.94 97 ASP A N 1
ATOM 784 C CA . ASP A 1 97 ? -13.763 -8.435 18.292 1.00 93.94 97 ASP A CA 1
ATOM 785 C C . ASP A 1 97 ? -12.942 -7.437 17.464 1.00 93.94 97 ASP A C 1
ATOM 787 O O . ASP A 1 97 ? -13.410 -6.329 17.227 1.00 93.94 97 ASP A O 1
ATOM 791 N N . ALA A 1 98 ? -11.735 -7.780 17.003 1.00 94.62 98 ALA A N 1
ATOM 792 C CA . ALA A 1 98 ? -10.913 -6.873 16.204 1.00 94.62 98 ALA A CA 1
ATOM 793 C C . ALA A 1 98 ? -10.532 -7.469 14.849 1.00 94.62 98 ALA A C 1
ATOM 795 O O . ALA A 1 98 ? -10.187 -8.643 14.728 1.00 94.62 98 ALA A O 1
ATOM 796 N N . LEU A 1 99 ? -10.558 -6.623 13.821 1.00 92.50 99 LEU A N 1
ATOM 797 C CA . LEU A 1 99 ? -10.207 -6.982 12.454 1.00 92.50 99 LEU A CA 1
ATOM 798 C C . LEU A 1 99 ? -9.178 -6.004 11.909 1.00 92.50 99 LEU A C 1
ATOM 800 O O . LEU A 1 99 ? -9.346 -4.789 11.983 1.00 92.50 99 LEU A O 1
ATOM 804 N N . VAL A 1 100 ? -8.133 -6.544 11.302 1.00 91.56 100 VAL A N 1
ATOM 805 C CA . VAL A 1 100 ? -7.135 -5.758 10.581 1.00 91.56 100 VAL A CA 1
ATOM 806 C C . VAL A 1 100 ? -7.674 -5.367 9.203 1.00 91.56 100 VAL A C 1
ATOM 808 O O . VAL A 1 100 ? -8.256 -6.196 8.488 1.00 91.56 100 VAL A O 1
ATOM 811 N N . LEU A 1 101 ? -7.457 -4.107 8.825 1.00 90.12 101 LEU A N 1
ATOM 812 C CA . LEU A 1 101 ? -7.786 -3.575 7.505 1.00 90.12 101 LEU A CA 1
ATOM 813 C C . LEU A 1 101 ? -6.607 -3.700 6.527 1.00 90.12 101 LEU A C 1
ATOM 815 O O . LEU A 1 101 ? -5.450 -3.866 6.915 1.00 90.12 101 LEU A O 1
ATOM 819 N N . ASN A 1 102 ? -6.925 -3.671 5.232 1.00 86.25 102 ASN A N 1
ATOM 820 C CA . ASN A 1 102 ? -5.935 -3.693 4.156 1.00 86.25 102 ASN A CA 1
ATOM 821 C C . ASN A 1 102 ? -5.095 -2.407 4.143 1.00 86.25 102 ASN A C 1
ATOM 823 O O . ASN A 1 102 ? -5.549 -1.358 4.583 1.00 86.25 102 ASN A O 1
ATOM 827 N N . ASP A 1 103 ? -3.870 -2.475 3.617 1.00 80.19 103 ASP A N 1
ATOM 828 C CA . ASP A 1 103 ? -2.998 -1.297 3.567 1.00 80.19 103 ASP A CA 1
ATOM 829 C C . ASP A 1 103 ? -3.621 -0.171 2.713 1.00 80.19 103 ASP A C 1
ATOM 831 O O . ASP A 1 103 ? -4.383 -0.405 1.770 1.00 80.19 103 ASP A O 1
ATOM 835 N N . GLY A 1 104 ? -3.310 1.074 3.069 1.00 81.56 104 GLY A N 1
ATOM 836 C CA . GLY A 1 104 ? -3.801 2.274 2.393 1.00 81.56 104 GLY A CA 1
ATOM 837 C C . GLY A 1 104 ? -5.198 2.754 2.807 1.00 81.56 104 GLY A C 1
ATOM 838 O O . GLY A 1 104 ? -5.579 3.868 2.410 1.00 81.56 104 GLY A O 1
ATOM 839 N N . THR A 1 105 ? -5.946 1.987 3.608 1.00 89.56 105 THR A N 1
ATOM 840 C CA . THR A 1 105 ? -7.188 2.476 4.227 1.00 89.56 105 THR A CA 1
ATOM 841 C C . THR A 1 105 ? -6.903 3.568 5.249 1.00 89.56 105 THR A C 1
ATOM 843 O O . THR A 1 105 ? -5.781 3.764 5.716 1.00 89.56 105 THR A O 1
ATOM 846 N N . ARG A 1 106 ? -7.928 4.359 5.559 1.00 92.12 106 ARG A N 1
ATOM 847 C CA . ARG A 1 106 ? -7.827 5.468 6.508 1.00 92.12 106 ARG A CA 1
ATOM 848 C C . ARG A 1 106 ? -7.745 5.009 7.961 1.00 92.12 106 ARG A C 1
ATOM 850 O O . ARG A 1 106 ? -7.298 5.805 8.772 1.00 92.12 106 ARG A O 1
ATOM 857 N N . ALA A 1 107 ? -8.177 3.788 8.260 1.00 94.00 107 ALA A N 1
ATOM 858 C CA . ALA A 1 107 ? -8.011 3.118 9.543 1.00 94.00 107 ALA A CA 1
ATOM 859 C C . ALA A 1 107 ? -7.145 1.865 9.359 1.00 94.00 107 ALA A C 1
ATOM 861 O O . ALA A 1 107 ? -7.145 1.285 8.273 1.00 94.00 107 ALA A O 1
ATOM 862 N N . ASP A 1 108 ? -6.469 1.419 10.418 1.00 93.12 108 ASP A N 1
ATOM 863 C CA . ASP A 1 108 ? -5.673 0.182 10.388 1.00 93.12 108 ASP A CA 1
ATOM 864 C C . ASP A 1 108 ? -6.445 -1.003 10.996 1.00 93.12 108 ASP A C 1
ATOM 866 O O . ASP A 1 108 ? -6.211 -2.158 10.636 1.00 93.12 108 ASP A O 1
ATOM 870 N N . VAL A 1 109 ? -7.371 -0.724 11.925 1.00 94.75 109 VAL A N 1
ATOM 871 C CA . VAL A 1 109 ? -8.147 -1.732 12.660 1.00 94.75 109 VAL A CA 1
ATOM 872 C C . VAL A 1 109 ? -9.614 -1.330 12.760 1.00 94.75 109 VAL A C 1
ATOM 874 O O . VAL A 1 109 ? -9.950 -0.162 12.961 1.00 94.75 109 VAL A O 1
ATOM 877 N N . LEU A 1 110 ? -10.489 -2.325 12.677 1.00 95.62 110 LEU A N 1
ATOM 878 C CA . LEU A 1 110 ? -11.878 -2.250 13.101 1.00 95.62 110 LEU A CA 1
ATOM 879 C C . LEU A 1 110 ? -12.061 -2.961 14.433 1.00 95.62 110 LEU A C 1
ATOM 881 O O . LEU A 1 110 ? -11.554 -4.063 14.616 1.00 95.62 110 LEU A O 1
ATOM 885 N N . PHE A 1 111 ? -12.831 -2.356 15.331 1.00 96.50 111 PHE A N 1
ATOM 886 C CA . PHE A 1 111 ? -13.241 -2.974 16.586 1.00 96.50 111 PHE A CA 1
ATOM 887 C C . PHE A 1 111 ? -14.761 -3.133 16.623 1.00 96.50 111 PHE A C 1
ATOM 889 O O . PHE A 1 111 ? -15.499 -2.155 16.486 1.00 96.50 111 PHE A O 1
ATOM 896 N N . LYS A 1 112 ? -15.234 -4.366 16.773 1.00 95.38 112 LYS A N 1
ATOM 897 C CA . LYS A 1 112 ? -16.642 -4.749 16.748 1.00 95.38 112 LYS A CA 1
ATOM 898 C C . LYS A 1 112 ? -17.363 -4.180 17.968 1.00 95.38 112 LYS A C 1
ATOM 900 O O . LYS A 1 112 ? -16.922 -4.335 19.103 1.00 95.38 112 LYS A O 1
ATOM 905 N N . ARG A 1 113 ? -18.488 -3.509 17.725 1.00 92.06 113 ARG A N 1
ATOM 906 C CA . ARG A 1 113 ? -19.392 -2.987 18.764 1.00 92.06 113 ARG A CA 1
ATOM 907 C C . ARG A 1 113 ? -20.728 -3.710 18.781 1.00 92.06 113 ARG A C 1
ATOM 909 O O . ARG A 1 113 ? -21.301 -3.902 19.845 1.00 92.06 113 ARG A O 1
ATOM 916 N N . ALA A 1 114 ? -21.191 -4.109 17.605 1.00 90.50 114 ALA A N 1
ATOM 917 C CA . ALA A 1 114 ? -22.349 -4.962 17.402 1.00 90.50 114 ALA A CA 1
ATOM 918 C C . ALA A 1 114 ? -22.143 -5.782 16.118 1.00 90.50 114 ALA A C 1
ATOM 920 O O . ALA A 1 114 ? -21.087 -5.708 15.483 1.00 90.50 114 ALA A O 1
ATOM 921 N N . GLU A 1 115 ? -23.134 -6.586 15.744 1.00 90.81 115 GLU A N 1
ATOM 922 C CA . GLU A 1 115 ? -23.172 -7.223 14.428 1.00 90.81 115 GLU A CA 1
ATOM 923 C C . GLU A 1 115 ? -23.101 -6.157 13.324 1.00 90.81 115 GLU A C 1
ATOM 925 O O . GLU A 1 115 ? -23.809 -5.154 13.380 1.00 90.81 115 GLU A O 1
ATOM 930 N N . ASP A 1 116 ? -22.157 -6.324 12.395 1.00 89.69 116 ASP A N 1
ATOM 931 C CA . ASP A 1 116 ? -21.857 -5.405 11.288 1.00 89.69 116 ASP A CA 1
ATOM 932 C C . ASP A 1 116 ? -21.600 -3.926 11.638 1.00 89.69 116 ASP A C 1
ATOM 934 O O . ASP A 1 116 ? -21.533 -3.076 10.746 1.00 89.69 116 ASP A O 1
ATOM 938 N N . ALA A 1 117 ? -21.372 -3.605 12.914 1.00 94.00 117 ALA A N 1
ATOM 939 C CA . ALA A 1 117 ? -21.110 -2.247 13.375 1.00 94.00 117 ALA A CA 1
ATOM 940 C C . ALA A 1 117 ? -19.751 -2.155 14.074 1.00 94.00 117 ALA A C 1
ATOM 942 O O . ALA A 1 117 ? -19.536 -2.696 15.166 1.00 94.00 117 ALA A O 1
ATOM 943 N N . TYR A 1 118 ? -18.838 -1.420 13.444 1.00 96.12 118 TYR A N 1
ATOM 944 C CA . TYR A 1 118 ? -17.441 -1.332 13.839 1.00 96.12 118 TYR A CA 1
ATOM 945 C C . TYR A 1 118 ? -17.013 0.099 14.140 1.00 96.12 118 TYR A C 1
ATOM 947 O O . TYR A 1 118 ? -17.369 1.050 13.442 1.00 96.12 118 TYR A O 1
ATOM 955 N N . LEU A 1 119 ? -16.176 0.231 15.161 1.00 96.25 119 LEU A N 1
ATOM 956 C CA . LEU A 1 119 ? -15.397 1.425 15.437 1.00 96.25 119 LEU A CA 1
ATOM 957 C C . LEU A 1 119 ? -14.105 1.387 14.616 1.00 96.25 119 LEU A C 1
ATOM 959 O O . LEU A 1 119 ? -13.406 0.375 14.600 1.00 96.25 119 LEU A O 1
ATOM 963 N N . GLN A 1 120 ? -13.778 2.496 13.960 1.00 96.50 120 GLN A N 1
ATOM 964 C CA . GLN A 1 120 ? -12.535 2.643 13.204 1.00 96.50 120 GLN A CA 1
ATOM 965 C C . GLN A 1 120 ? -11.409 3.125 14.116 1.00 96.50 120 GLN A C 1
ATOM 967 O O . GLN A 1 120 ? -11.575 4.107 14.845 1.00 96.50 120 GLN A O 1
ATOM 972 N N . LEU A 1 121 ? -10.267 2.445 14.050 1.00 96.38 121 LEU A N 1
ATOM 973 C CA . LEU A 1 121 ? -9.074 2.753 14.825 1.00 96.38 121 LEU A CA 1
ATOM 974 C C . LEU A 1 121 ? -7.884 2.959 13.880 1.00 96.38 121 LEU A C 1
ATOM 976 O O . LEU A 1 121 ? -7.530 2.072 13.099 1.00 96.38 121 LEU A O 1
ATOM 980 N N . GLN A 1 122 ? -7.224 4.108 13.989 1.00 95.06 122 GLN A N 1
ATOM 981 C CA . GLN A 1 122 ? -5.921 4.335 13.373 1.00 95.06 122 GLN A CA 1
ATOM 982 C C . GLN A 1 122 ? -4.816 4.154 14.410 1.00 95.06 122 GLN A C 1
ATOM 984 O O . GLN A 1 122 ? -4.789 4.849 15.423 1.00 95.06 122 GLN A O 1
ATOM 989 N N . TRP A 1 123 ? -3.838 3.312 14.115 1.00 93.50 123 TRP A N 1
ATOM 990 C CA . TRP A 1 123 ? -2.625 3.167 14.900 1.00 93.50 123 TRP A CA 1
ATOM 991 C C . TRP A 1 123 ? -1.567 4.177 14.468 1.00 93.50 123 TRP A C 1
ATOM 993 O O . TRP A 1 123 ? -1.399 4.530 13.297 1.00 93.50 123 TRP A O 1
ATOM 1003 N N . LYS A 1 124 ? -0.838 4.689 15.454 1.00 93.00 124 LYS A N 1
ATOM 1004 C CA . LYS A 1 124 ? 0.408 5.422 15.268 1.00 93.00 124 LYS A CA 1
ATOM 1005 C C . LYS A 1 124 ? 1.382 4.907 16.304 1.00 93.00 124 LYS A C 1
ATOM 1007 O O . LYS A 1 124 ? 1.132 5.017 17.501 1.00 93.00 124 LYS A O 1
ATOM 1012 N N . THR A 1 125 ? 2.505 4.371 15.848 1.00 90.75 125 THR A N 1
ATOM 1013 C CA . THR A 1 125 ? 3.547 3.852 16.736 1.00 90.75 125 THR A CA 1
ATOM 1014 C C . THR A 1 125 ? 4.782 4.726 16.749 1.00 90.75 125 THR A C 1
ATOM 1016 O O . THR A 1 125 ? 5.169 5.319 15.739 1.00 90.75 125 THR A O 1
ATOM 1019 N N . THR A 1 126 ? 5.448 4.742 17.894 1.00 87.88 126 THR A N 1
ATOM 1020 C CA . THR A 1 126 ? 6.811 5.244 18.038 1.00 87.88 126 THR A CA 1
ATOM 1021 C C . THR A 1 126 ? 7.495 4.470 19.161 1.00 87.88 126 THR A C 1
ATOM 1023 O O . THR A 1 126 ? 6.828 4.025 20.094 1.00 87.88 126 THR A O 1
ATOM 1026 N N . ALA A 1 127 ? 8.801 4.254 19.057 1.00 76.12 127 ALA A N 1
ATOM 1027 C CA . ALA A 1 127 ? 9.577 3.550 20.078 1.00 76.12 127 ALA A CA 1
ATOM 1028 C C . ALA A 1 127 ? 10.429 4.548 20.857 1.00 76.12 127 ALA A C 1
ATOM 1030 O O . ALA A 1 127 ? 10.237 4.749 22.048 1.00 76.12 127 ALA A O 1
ATOM 1031 N N . THR A 1 128 ? 11.280 5.287 20.148 1.00 69.50 128 THR A N 1
ATOM 1032 C CA . THR A 1 128 ? 12.303 6.110 20.784 1.00 69.50 128 THR A CA 1
ATOM 1033 C C . THR A 1 128 ? 11.823 7.511 21.137 1.00 69.50 128 THR A C 1
ATOM 1035 O O . THR A 1 128 ? 11.171 8.192 20.338 1.00 69.50 128 THR A O 1
ATOM 1038 N N . THR A 1 129 ? 12.274 7.998 22.292 1.00 73.94 129 THR A N 1
ATOM 1039 C CA . THR A 1 129 ? 12.174 9.419 22.634 1.00 73.94 129 THR A CA 1
ATOM 1040 C C . THR A 1 129 ? 12.860 10.302 21.589 1.00 73.94 129 THR A C 1
ATOM 1042 O O . THR A 1 129 ? 13.833 9.930 20.927 1.00 73.94 129 THR A O 1
ATOM 1045 N N . LYS A 1 130 ? 12.333 11.511 21.421 1.00 69.25 130 LYS A N 1
ATOM 1046 C CA . LYS A 1 130 ? 12.866 12.508 20.508 1.00 69.25 130 LYS A CA 1
ATOM 1047 C C . LYS A 1 130 ? 14.295 12.855 20.918 1.00 69.25 130 LYS A C 1
ATOM 1049 O O . LYS A 1 130 ? 14.571 13.169 22.075 1.00 69.25 130 LYS A O 1
ATOM 1054 N N . LYS A 1 131 ? 15.196 12.878 19.932 1.00 61.78 131 LYS A N 1
ATOM 1055 C CA . LYS A 1 131 ? 16.588 13.303 20.112 1.00 61.78 131 LYS A CA 1
ATOM 1056 C C . LYS A 1 131 ? 16.620 14.644 20.863 1.00 61.78 131 LYS A C 1
ATOM 1058 O O . LYS A 1 131 ? 16.007 15.611 20.412 1.00 61.78 131 LYS A O 1
ATOM 1063 N N . MET A 1 132 ? 17.331 14.682 21.993 1.00 62.59 132 MET A N 1
ATOM 1064 C CA . MET A 1 132 ? 17.485 15.835 22.904 1.00 62.59 132 MET A CA 1
ATOM 1065 C C . MET A 1 132 ? 16.295 16.174 23.826 1.00 62.59 132 MET A C 1
ATOM 1067 O O . MET A 1 132 ? 16.399 17.126 24.592 1.00 62.59 132 MET A O 1
ATOM 1071 N N . GLN A 1 133 ? 15.187 15.421 23.817 1.00 69.56 133 GLN A N 1
ATOM 1072 C CA . GLN A 1 133 ? 14.080 15.606 24.769 1.00 69.56 133 GLN A CA 1
ATOM 1073 C C . GLN A 1 133 ? 13.765 14.286 25.477 1.00 69.56 133 GLN A C 1
ATOM 1075 O O . GLN A 1 133 ? 13.100 13.413 24.918 1.00 69.56 133 GLN A O 1
ATOM 1080 N N . LYS A 1 134 ? 14.245 14.149 26.722 1.00 73.06 134 LYS A N 1
ATOM 1081 C CA . LYS A 1 134 ? 13.943 12.984 27.565 1.00 73.06 134 LYS A CA 1
ATOM 1082 C C . LYS A 1 134 ? 12.423 12.856 27.735 1.00 73.06 134 LYS A C 1
ATOM 1084 O O . LYS A 1 134 ? 11.750 13.851 27.987 1.00 73.06 134 LYS A O 1
ATOM 1089 N N . ASN A 1 135 ? 11.910 11.632 27.599 1.00 84.19 135 ASN A N 1
ATOM 1090 C CA . ASN A 1 135 ? 10.499 11.270 27.786 1.00 84.19 135 ASN A CA 1
ATOM 1091 C C . ASN A 1 135 ? 9.483 11.952 26.837 1.00 84.19 135 ASN A C 1
ATOM 1093 O O . ASN A 1 135 ? 8.313 12.089 27.178 1.00 84.19 135 ASN A O 1
ATOM 1097 N N . SER A 1 136 ? 9.901 12.383 25.644 1.00 89.06 136 SER A N 1
ATOM 1098 C CA . SER A 1 136 ? 8.989 12.954 24.642 1.00 89.06 136 SER A CA 1
ATOM 1099 C C . SER A 1 136 ? 8.936 12.088 23.395 1.00 89.06 136 SER A C 1
ATOM 1101 O O . SER A 1 136 ? 9.958 11.858 22.758 1.00 89.06 136 SER A O 1
ATOM 1103 N N . TYR A 1 137 ? 7.744 11.665 23.002 1.00 90.88 137 TYR A N 1
ATOM 1104 C CA . TYR A 1 137 ? 7.496 10.753 21.892 1.00 90.88 137 TYR A CA 1
ATOM 1105 C C . TYR A 1 137 ? 6.840 11.502 20.738 1.00 90.88 137 TYR A C 1
ATOM 1107 O O . TYR A 1 137 ? 5.846 12.206 20.921 1.00 90.88 137 TYR A O 1
ATOM 1115 N N . MET A 1 138 ? 7.418 11.394 19.543 1.00 89.88 138 MET A N 1
ATOM 1116 C CA . MET A 1 138 ? 6.946 12.122 18.368 1.00 89.88 138 MET A CA 1
ATOM 1117 C C . MET A 1 138 ? 6.182 11.189 17.434 1.00 89.88 138 MET A C 1
ATOM 1119 O O . MET A 1 138 ? 6.739 10.221 16.921 1.00 89.88 138 MET A O 1
ATOM 1123 N N . PHE A 1 139 ? 4.924 11.534 17.177 1.00 91.31 139 PHE A N 1
ATOM 1124 C CA . PHE A 1 139 ? 4.056 10.877 16.208 1.00 91.31 139 PHE A CA 1
ATOM 1125 C C . PHE A 1 139 ? 3.911 11.758 14.968 1.00 91.31 139 PHE A C 1
ATOM 1127 O O . PHE A 1 139 ? 3.832 12.988 15.055 1.00 91.31 139 PHE A O 1
ATOM 1134 N N . SER A 1 140 ? 3.891 11.127 13.796 1.00 89.69 140 SER A N 1
ATOM 1135 C CA . SER A 1 140 ? 3.851 11.803 12.497 1.00 89.69 140 SER A CA 1
ATOM 1136 C C . SER A 1 140 ? 2.585 11.466 11.725 1.00 89.69 140 SER A C 1
ATOM 1138 O O . SER A 1 140 ? 2.007 10.403 11.926 1.00 89.69 140 SER A O 1
ATOM 1140 N N . LYS A 1 141 ? 2.177 12.354 10.809 1.00 90.38 141 LYS A N 1
ATOM 1141 C CA . LYS A 1 141 ? 0.993 12.176 9.952 1.00 90.38 141 LYS A CA 1
ATOM 1142 C C . LYS A 1 141 ? -0.260 11.826 10.763 1.00 90.38 141 LYS A C 1
ATOM 1144 O O . LYS A 1 141 ? -0.999 10.914 10.397 1.00 90.38 141 LYS A O 1
ATOM 1149 N N . VAL A 1 142 ? -0.475 12.565 11.849 1.00 93.62 142 VAL A N 1
ATOM 1150 C CA . VAL A 1 142 ? -1.602 12.383 12.782 1.00 93.62 142 VAL A CA 1
ATOM 1151 C C . VAL A 1 142 ? -2.908 13.029 12.297 1.00 93.62 142 VAL A C 1
ATOM 1153 O O . VAL A 1 142 ? -3.860 13.078 13.056 1.00 93.62 142 VAL A O 1
ATOM 1156 N N . LEU A 1 143 ? -2.934 13.528 11.054 1.00 94.00 143 LEU A N 1
ATOM 1157 C CA . LEU A 1 143 ? -4.100 14.165 10.437 1.00 94.00 143 LEU A CA 1
ATOM 1158 C C . LEU A 1 143 ? -4.760 13.264 9.383 1.00 94.00 143 LEU A C 1
ATOM 1160 O O . LEU A 1 143 ? -4.103 12.375 8.820 1.00 94.00 143 LEU A O 1
ATOM 1164 N N . GLY A 1 144 ? -5.995 13.604 9.023 1.00 92.88 144 GLY A N 1
ATOM 1165 C CA . GLY A 1 144 ? -6.857 12.920 8.067 1.00 92.88 144 GLY A CA 1
ATOM 1166 C C . GLY A 1 144 ? -7.630 11.772 8.704 1.00 92.88 144 GLY A C 1
ATOM 1167 O O . GLY A 1 144 ? -7.876 10.782 8.022 1.00 92.88 144 GLY A O 1
ATOM 1168 N N . TYR A 1 145 ? -7.937 11.879 9.997 1.00 94.94 145 TYR A N 1
ATOM 1169 C CA . TYR A 1 145 ? -8.628 10.850 10.778 1.00 94.94 145 TYR A CA 1
ATOM 1170 C C . TYR A 1 145 ? -9.863 11.414 11.497 1.00 94.94 145 TYR A C 1
ATOM 1172 O O . TYR A 1 145 ? -10.311 10.853 12.492 1.00 94.94 145 TYR A O 1
ATOM 1180 N N . ALA A 1 146 ? -10.438 12.519 11.017 1.00 94.62 146 ALA A N 1
ATOM 1181 C CA . ALA A 1 146 ? -11.728 12.990 11.507 1.00 94.62 146 ALA A CA 1
ATOM 1182 C C . ALA A 1 146 ? -12.795 11.879 11.463 1.00 94.62 146 ALA A C 1
ATOM 1184 O O . ALA A 1 146 ? -12.929 11.155 10.465 1.00 94.62 146 ALA A O 1
ATOM 1185 N N . GLY A 1 147 ? -13.550 11.758 12.559 1.00 93.94 147 GLY A N 1
ATOM 1186 C CA . GLY A 1 147 ? -14.588 10.741 12.738 1.00 93.94 147 GLY A CA 1
ATOM 1187 C C . GLY A 1 147 ? -14.095 9.345 13.146 1.00 93.94 147 GLY A C 1
ATOM 1188 O O . GLY A 1 147 ? -14.866 8.395 13.036 1.00 93.94 147 GLY A O 1
ATOM 1189 N N . MET A 1 148 ? -12.852 9.189 13.616 1.00 95.62 148 MET A N 1
ATOM 1190 C CA . MET A 1 148 ? -12.339 7.922 14.166 1.00 95.62 148 MET A CA 1
ATOM 1191 C C . MET A 1 148 ? -11.401 8.140 15.357 1.00 95.62 148 MET A C 1
ATOM 1193 O O . MET A 1 148 ? -10.973 9.263 15.627 1.00 95.62 148 MET A O 1
ATOM 1197 N N . LEU A 1 149 ? -11.063 7.061 16.068 1.00 97.31 149 LEU A N 1
ATOM 1198 C CA . LEU A 1 149 ? -10.075 7.122 17.144 1.00 97.31 149 LEU A CA 1
ATOM 1199 C C . LEU A 1 149 ? -8.668 6.893 16.607 1.00 97.31 149 LEU A C 1
ATOM 1201 O O . LEU A 1 149 ? -8.438 6.035 15.754 1.00 97.31 149 LEU A O 1
ATOM 1205 N N . VAL A 1 150 ? -7.713 7.636 17.158 1.00 97.44 150 VAL A N 1
ATOM 1206 C CA . VAL A 1 150 ? -6.291 7.478 16.859 1.00 97.44 150 VAL A CA 1
ATOM 1207 C C . VAL A 1 150 ? -5.571 6.986 18.110 1.00 97.44 150 VAL A C 1
ATOM 1209 O O . VAL A 1 150 ? -5.567 7.651 19.146 1.00 97.44 150 VAL A O 1
ATOM 1212 N N . VAL A 1 151 ? -4.959 5.810 18.007 1.00 97.56 151 VAL A N 1
ATOM 1213 C CA . VAL A 1 151 ? -4.201 5.149 19.070 1.00 97.56 151 VAL A CA 1
ATOM 1214 C C . VAL A 1 151 ? -2.727 5.482 18.910 1.00 97.56 151 VAL A C 1
ATOM 1216 O O . VAL A 1 151 ? -2.074 5.071 17.952 1.00 97.56 151 VAL A O 1
ATOM 1219 N N . PHE A 1 152 ? -2.185 6.220 19.871 1.00 96.81 152 PHE A N 1
ATOM 1220 C CA . PHE A 1 152 ? -0.755 6.464 19.996 1.00 96.81 152 PHE A CA 1
ATOM 1221 C C . PHE A 1 152 ? -0.150 5.387 20.883 1.00 96.81 152 PHE A C 1
ATOM 1223 O O . PHE A 1 152 ? -0.301 5.423 22.103 1.00 96.81 152 PHE A O 1
ATOM 1230 N N . TRP A 1 153 ? 0.536 4.432 20.265 1.00 95.50 153 TRP A N 1
ATOM 1231 C CA . TRP A 1 153 ? 1.208 3.344 20.961 1.00 95.50 153 TRP A CA 1
ATOM 1232 C C . TRP A 1 153 ? 2.701 3.638 21.098 1.00 95.50 153 TRP A C 1
ATOM 1234 O O . TRP A 1 153 ? 3.430 3.752 20.105 1.00 95.50 153 TRP A O 1
ATOM 1244 N N . VAL A 1 154 ? 3.157 3.768 22.343 1.00 92.50 154 VAL A N 1
ATOM 1245 C CA . VAL A 1 154 ? 4.573 3.928 22.669 1.00 92.50 154 VAL A CA 1
ATOM 1246 C C . VAL A 1 154 ? 5.157 2.547 22.937 1.00 92.50 154 VAL A C 1
ATOM 1248 O O . VAL A 1 154 ? 4.891 1.942 23.975 1.00 92.50 154 VAL A O 1
ATOM 1251 N N . VAL A 1 155 ? 5.953 2.051 21.990 1.00 88.88 155 VAL A N 1
ATOM 1252 C CA . VAL A 1 155 ? 6.467 0.673 21.986 1.00 88.88 155 VAL A CA 1
ATOM 1253 C C . VAL A 1 155 ? 7.336 0.403 23.211 1.00 88.88 155 VAL A C 1
ATOM 1255 O O . VAL A 1 155 ? 7.127 -0.600 23.881 1.00 88.88 155 VAL A O 1
ATOM 1258 N N . ASP A 1 156 ? 8.249 1.309 23.558 1.00 86.00 156 ASP A N 1
ATOM 1259 C CA . ASP A 1 156 ? 9.179 1.089 24.676 1.00 86.00 156 ASP A CA 1
ATOM 1260 C C . ASP A 1 156 ? 8.463 1.077 26.036 1.00 86.00 156 ASP A C 1
ATOM 1262 O O . ASP A 1 156 ? 8.906 0.410 26.966 1.00 86.00 156 ASP A O 1
ATOM 1266 N N . LEU A 1 157 ? 7.330 1.780 26.148 1.00 90.12 157 LEU A N 1
ATOM 1267 C CA . LEU A 1 157 ? 6.522 1.806 27.368 1.00 90.12 157 LEU A CA 1
ATOM 1268 C C . LEU A 1 157 ? 5.467 0.696 27.408 1.00 90.12 157 LEU A C 1
ATOM 1270 O O . LEU A 1 157 ? 4.941 0.417 28.479 1.00 90.12 157 LEU A O 1
ATOM 1274 N N . GLN A 1 158 ? 5.130 0.093 26.262 1.00 92.25 158 GLN A N 1
ATOM 1275 C CA . GLN A 1 158 ? 3.971 -0.796 26.111 1.00 92.25 158 GLN A CA 1
ATOM 1276 C C . GLN A 1 158 ? 2.687 -0.136 26.651 1.00 92.25 158 GLN A C 1
ATOM 1278 O O . GLN A 1 158 ? 1.948 -0.706 27.463 1.00 92.25 158 GLN A O 1
ATOM 1283 N N . ARG A 1 159 ? 2.474 1.124 26.243 1.00 95.44 159 ARG A N 1
ATOM 1284 C CA . ARG A 1 159 ? 1.351 1.962 26.678 1.00 95.44 159 ARG A CA 1
ATOM 1285 C C . ARG A 1 159 ? 0.708 2.713 25.515 1.00 95.44 159 ARG A C 1
ATOM 1287 O O . ARG A 1 159 ? 1.398 3.158 24.593 1.00 95.44 159 ARG A O 1
ATOM 1294 N N . ALA A 1 160 ? -0.608 2.891 25.605 1.00 97.31 160 ALA A N 1
ATOM 1295 C CA . ALA A 1 160 ? -1.445 3.562 24.623 1.00 97.31 160 ALA A CA 1
ATOM 1296 C C . ALA A 1 160 ? -2.047 4.867 25.158 1.00 97.31 160 ALA A C 1
ATOM 1298 O O . ALA A 1 160 ? -2.467 4.950 26.312 1.00 97.31 160 ALA A O 1
ATOM 1299 N N . TRP A 1 161 ? -2.175 5.855 24.278 1.00 97.69 161 TRP A N 1
ATOM 1300 C CA . TRP A 1 161 ? -3.006 7.040 24.475 1.00 97.69 161 TRP A CA 1
ATOM 1301 C C . TRP A 1 161 ? -4.006 7.122 23.333 1.00 97.69 161 TRP A C 1
ATOM 1303 O O . TRP A 1 161 ? -3.629 6.979 22.169 1.00 97.69 161 TRP A O 1
ATOM 1313 N N . VAL A 1 162 ? -5.272 7.352 23.659 1.00 97.69 162 VAL A N 1
ATOM 1314 C CA . VAL A 1 162 ? -6.350 7.392 22.670 1.00 97.69 162 VAL A CA 1
ATOM 1315 C C . VAL A 1 162 ? -6.787 8.831 22.461 1.00 97.69 162 VAL A C 1
ATOM 1317 O O . VAL A 1 162 ? -7.090 9.539 23.419 1.00 97.69 162 VAL A O 1
ATOM 1320 N N . PHE A 1 163 ? -6.829 9.256 21.206 1.00 97.50 163 PHE A N 1
ATOM 1321 C CA . PHE A 1 163 ? -7.256 10.588 20.800 1.00 97.50 163 PHE A CA 1
ATOM 1322 C C . PHE A 1 163 ? -8.459 10.505 19.870 1.00 97.50 163 PHE A C 1
ATOM 1324 O O . PHE A 1 163 ? -8.605 9.551 19.105 1.00 97.50 163 PHE A O 1
ATOM 1331 N N . ASP A 1 164 ? -9.276 11.550 19.895 1.00 96.88 164 ASP A N 1
ATOM 1332 C CA . ASP A 1 164 ? -10.231 11.813 18.828 1.00 96.88 164 ASP A CA 1
ATOM 1333 C C . ASP A 1 164 ? -9.483 12.333 17.593 1.00 96.88 164 ASP A C 1
ATOM 1335 O O . ASP A 1 164 ? -8.775 13.346 17.652 1.00 96.88 164 ASP A O 1
ATOM 1339 N N . GLY A 1 165 ? -9.622 11.640 16.465 1.00 96.62 165 GLY A N 1
ATOM 1340 C CA . GLY A 1 165 ? -9.018 12.058 15.208 1.00 96.62 165 GLY A CA 1
ATOM 1341 C C . GLY A 1 165 ? -9.596 13.365 14.660 1.00 96.62 165 GLY A C 1
ATOM 1342 O O . GLY A 1 165 ? -8.885 14.098 13.978 1.00 96.62 165 GLY A O 1
ATOM 1343 N N . THR A 1 166 ? -10.832 13.718 15.020 1.00 96.25 166 THR A N 1
ATOM 1344 C CA . THR A 1 166 ? -11.455 15.011 14.685 1.00 96.25 166 THR A CA 1
ATOM 1345 C C . THR A 1 166 ? -10.717 16.149 15.373 1.00 96.25 166 THR A C 1
ATOM 1347 O O . THR A 1 166 ? -10.300 17.103 14.721 1.00 96.25 166 THR A O 1
ATOM 1350 N N . TRP A 1 167 ? -10.436 15.994 16.668 1.00 96.50 167 TRP A N 1
ATOM 1351 C CA . TRP A 1 167 ? -9.655 16.971 17.422 1.00 96.50 167 TRP A CA 1
ATOM 1352 C C . TRP A 1 167 ? -8.226 17.120 16.871 1.00 96.50 167 TRP A C 1
ATOM 1354 O O . TRP A 1 167 ? -7.693 18.230 16.772 1.00 96.50 167 TRP A O 1
ATOM 1364 N N . LEU A 1 168 ? -7.587 16.005 16.487 1.00 96.50 168 LEU A N 1
ATOM 1365 C CA . LEU A 1 168 ? -6.266 16.042 15.851 1.00 96.50 168 LEU A CA 1
ATOM 1366 C C . LEU A 1 168 ? -6.299 16.822 14.528 1.00 96.50 168 LEU A C 1
ATOM 1368 O O . LEU A 1 168 ? -5.391 17.624 14.284 1.00 96.50 168 LEU A O 1
ATOM 1372 N N . ASP A 1 169 ? -7.339 16.618 13.717 1.00 95.19 169 ASP A N 1
ATOM 1373 C CA . ASP A 1 169 ? -7.546 17.296 12.436 1.00 95.19 169 ASP A CA 1
ATOM 1374 C C . ASP A 1 169 ? -7.776 18.801 12.611 1.00 95.19 169 ASP A C 1
ATOM 1376 O O . ASP A 1 169 ? -7.070 19.596 11.986 1.00 95.19 169 ASP A O 1
ATOM 1380 N N . GLU A 1 170 ? -8.671 19.200 13.515 1.00 96.25 170 GLU A N 1
ATOM 1381 C CA . GLU A 1 170 ? -8.970 20.604 13.839 1.00 96.25 170 GLU A CA 1
ATOM 1382 C C . GLU A 1 170 ? -7.742 21.356 14.359 1.00 96.25 170 GLU A C 1
ATOM 1384 O O . GLU A 1 170 ? -7.505 22.516 14.016 1.00 96.25 170 GLU A O 1
ATOM 1389 N N . ARG A 1 171 ? -6.888 20.676 15.133 1.00 95.25 171 ARG A N 1
ATOM 1390 C CA . ARG A 1 171 ? -5.603 21.230 15.574 1.00 95.25 171 ARG A CA 1
ATOM 1391 C C . ARG A 1 171 ? -4.669 21.559 14.397 1.00 95.25 171 ARG A C 1
ATOM 1393 O O . ARG A 1 171 ? -3.745 22.361 14.567 1.00 95.25 171 ARG A O 1
ATOM 1400 N N . GLY A 1 172 ? -4.830 20.916 13.237 1.00 93.19 172 GLY A N 1
ATOM 1401 C CA . GLY A 1 172 ? -4.133 21.247 11.986 1.00 93.19 172 GLY A CA 1
ATOM 1402 C C . GLY A 1 172 ? -2.627 20.952 11.963 1.00 93.19 172 GLY A C 1
ATOM 1403 O O . GLY A 1 172 ? -1.911 21.382 11.055 1.00 93.19 172 GLY A O 1
ATOM 1404 N N . LYS A 1 173 ? -2.093 20.219 12.951 1.00 94.38 173 LYS A N 1
ATOM 1405 C CA . LYS A 1 173 ? -0.651 19.933 13.065 1.00 94.38 173 LYS A CA 1
ATOM 1406 C C . LYS A 1 173 ? -0.339 18.491 12.688 1.00 94.38 173 LYS A C 1
ATOM 1408 O O . LYS A 1 173 ? -0.687 17.564 13.403 1.00 94.38 173 LYS A O 1
ATOM 1413 N N . ARG A 1 174 ? 0.456 18.309 11.626 1.00 92.31 174 ARG A N 1
ATOM 1414 C CA . ARG A 1 174 ? 0.897 16.989 11.115 1.00 92.31 174 ARG A CA 1
ATOM 1415 C C . ARG A 1 174 ? 1.702 16.143 12.103 1.00 92.31 174 ARG A C 1
ATOM 1417 O O . ARG A 1 174 ? 1.920 14.962 11.833 1.00 92.31 174 ARG A O 1
ATOM 1424 N N . TRP A 1 175 ? 2.161 16.735 13.199 1.00 91.88 175 TRP A N 1
ATOM 1425 C CA . TRP A 1 175 ? 3.000 16.091 14.198 1.00 91.88 175 TRP A CA 1
ATOM 1426 C C . TRP A 1 175 ? 2.423 16.297 15.592 1.00 91.88 175 TRP A C 1
ATOM 1428 O O . TRP A 1 175 ? 1.972 17.398 15.937 1.00 91.88 175 TRP A O 1
ATOM 1438 N N . TYR A 1 176 ? 2.523 15.253 16.406 1.00 94.12 176 TYR A N 1
ATOM 1439 C CA . TYR A 1 176 ? 2.185 15.298 17.817 1.00 94.12 176 TYR A CA 1
ATOM 1440 C C . TYR A 1 176 ? 3.402 14.935 18.655 1.00 94.12 176 TYR A C 1
ATOM 1442 O O . TYR A 1 176 ? 4.121 13.997 18.324 1.00 94.12 176 TYR A O 1
ATOM 1450 N N . ILE A 1 177 ? 3.634 15.687 19.728 1.00 93.31 177 ILE A N 1
ATOM 1451 C CA . ILE A 1 177 ? 4.636 15.347 20.734 1.00 93.31 177 ILE A CA 1
ATOM 1452 C C . ILE A 1 177 ? 3.867 15.009 22.001 1.00 93.31 177 ILE A C 1
ATOM 1454 O O . ILE A 1 177 ? 3.160 15.865 22.532 1.00 93.31 177 ILE A O 1
ATOM 1458 N N . LEU A 1 178 ? 3.991 13.760 22.427 1.00 93.94 178 LEU A N 1
ATOM 1459 C CA . LEU A 1 178 ? 3.401 13.222 23.638 1.00 93.94 178 LEU A CA 1
ATOM 1460 C C . LEU A 1 178 ? 4.496 13.089 24.696 1.00 93.94 178 LEU A C 1
ATOM 1462 O O . LEU A 1 178 ? 5.497 12.414 24.464 1.00 93.94 178 LEU A O 1
ATOM 1466 N N . THR A 1 179 ? 4.297 13.707 25.851 1.00 93.00 179 THR A N 1
ATOM 1467 C CA . THR A 1 179 ? 5.170 13.574 27.017 1.00 93.00 179 THR A CA 1
ATOM 1468 C C . THR A 1 179 ? 4.342 12.969 28.151 1.00 93.00 179 THR A C 1
ATOM 1470 O O . THR A 1 179 ? 3.477 13.670 28.683 1.00 93.00 179 THR A O 1
ATOM 1473 N N . PRO A 1 180 ? 4.555 11.691 28.514 1.00 91.81 180 PRO A N 1
ATOM 1474 C CA . PRO A 1 180 ? 3.826 11.049 29.601 1.00 91.81 180 PRO A CA 1
ATOM 1475 C C . PRO A 1 180 ? 3.910 11.847 30.906 1.00 91.81 180 PRO A C 1
ATOM 1477 O O . PRO A 1 180 ? 4.991 12.313 31.278 1.00 91.81 180 PRO A O 1
ATOM 1480 N N . GLY A 1 181 ? 2.772 12.038 31.575 1.00 87.81 181 GLY A N 1
ATOM 1481 C CA . GLY A 1 181 ? 2.638 12.862 32.781 1.00 87.81 181 GLY A CA 1
ATOM 1482 C C . GLY A 1 181 ? 2.579 14.376 32.532 1.00 87.81 181 GLY A C 1
ATOM 1483 O O . GLY A 1 181 ? 2.366 15.149 33.466 1.00 87.81 181 GLY A O 1
ATOM 1484 N N . SER A 1 182 ? 2.750 14.847 31.291 1.00 88.81 182 SER A N 1
ATOM 1485 C CA . SER A 1 182 ? 2.604 16.269 30.979 1.00 88.81 182 SER A CA 1
ATOM 1486 C C . SER A 1 182 ? 1.139 16.630 30.775 1.00 88.81 182 SER A C 1
ATOM 1488 O O . SER A 1 182 ? 0.537 16.284 29.754 1.00 88.81 182 SER A O 1
ATOM 1490 N N . ALA A 1 183 ? 0.603 17.450 31.684 1.00 86.62 183 ALA A N 1
ATOM 1491 C CA . ALA A 1 183 ? -0.749 17.991 31.574 1.00 86.62 183 ALA A CA 1
ATOM 1492 C C . ALA A 1 183 ? -1.011 18.607 30.189 1.00 86.62 183 ALA A C 1
ATOM 1494 O O . ALA A 1 183 ? -2.030 18.333 29.576 1.00 86.62 183 ALA A O 1
ATOM 1495 N N . LYS A 1 184 ? -0.064 19.358 29.617 1.00 88.69 184 LYS A N 1
ATOM 1496 C CA . LYS A 1 184 ? -0.262 20.024 28.319 1.00 88.69 184 LYS A CA 1
ATOM 1497 C C . LYS A 1 184 ? -0.408 19.056 27.142 1.00 88.69 184 LYS A C 1
ATOM 1499 O O . LYS A 1 184 ? -1.180 19.328 26.226 1.00 88.69 184 LYS A O 1
ATOM 1504 N N . THR A 1 185 ? 0.375 17.978 27.110 1.00 87.50 185 THR A N 1
ATOM 1505 C CA . THR A 1 185 ? 0.396 17.063 25.955 1.00 87.50 185 THR A CA 1
ATOM 1506 C C . THR A 1 185 ? -0.526 15.864 26.122 1.00 87.50 185 THR A C 1
ATOM 1508 O O . THR A 1 185 ? -0.861 15.231 25.128 1.00 87.50 185 THR A O 1
ATOM 1511 N N . GLU A 1 186 ? -0.940 15.539 27.344 1.00 90.69 186 GLU A N 1
ATOM 1512 C CA . GLU A 1 186 ? -1.877 14.444 27.598 1.00 90.69 186 GLU A CA 1
ATOM 1513 C C . GLU A 1 186 ? -3.316 14.911 27.776 1.00 90.69 186 GLU A C 1
ATOM 1515 O O . GLU A 1 186 ? -4.210 14.113 27.533 1.00 90.69 186 GLU A O 1
ATOM 1520 N N . LEU A 1 187 ? -3.565 16.162 28.192 1.00 89.25 187 LEU A N 1
ATOM 1521 C CA . LEU A 1 187 ? -4.923 16.682 28.417 1.00 89.25 187 LEU A CA 1
ATOM 1522 C C . LEU A 1 187 ? -5.906 16.369 27.275 1.00 89.25 187 LEU A C 1
ATOM 1524 O O . LEU A 1 187 ? -7.029 15.998 27.594 1.00 89.25 187 LEU A O 1
ATOM 1528 N N . PRO A 1 188 ? -5.522 16.447 25.985 1.00 92.75 188 PRO A N 1
ATOM 1529 C CA . PRO A 1 188 ? -6.449 16.149 24.894 1.00 92.75 188 PRO A CA 1
ATOM 1530 C C . PRO A 1 188 ? -6.713 14.657 24.644 1.00 92.75 188 PRO A C 1
ATOM 1532 O O . PRO A 1 188 ? -7.554 14.327 23.812 1.00 92.75 188 PRO A O 1
ATOM 1535 N N . ALA A 1 189 ? -5.972 13.753 25.289 1.00 95.00 189 ALA A N 1
ATOM 1536 C CA . ALA A 1 189 ? -6.210 12.322 25.155 1.00 95.00 189 ALA A CA 1
ATOM 1537 C C . ALA A 1 189 ? -7.505 11.949 25.887 1.00 95.00 189 ALA A C 1
ATOM 1539 O O . ALA A 1 189 ? -7.667 12.260 27.068 1.00 95.00 189 ALA A O 1
ATOM 1540 N N . LEU A 1 190 ? -8.389 11.230 25.196 1.00 95.50 190 LEU A N 1
ATOM 1541 C CA . LEU A 1 190 ? -9.618 10.673 25.763 1.00 95.50 190 LEU A CA 1
ATOM 1542 C C . LEU A 1 190 ? -9.314 9.625 26.838 1.00 95.50 190 LEU A C 1
ATOM 1544 O O . LEU A 1 190 ? -10.092 9.442 27.770 1.00 95.50 190 LEU A O 1
ATOM 1548 N N . GLN A 1 191 ? -8.184 8.931 26.691 1.00 95.88 191 GLN A N 1
ATOM 1549 C CA . GLN A 1 191 ? -7.669 7.999 27.680 1.00 95.88 191 GLN A CA 1
ATOM 1550 C C . GLN A 1 191 ? -6.144 7.896 27.585 1.00 95.88 191 GLN A C 1
ATOM 1552 O O . GLN A 1 191 ? -5.564 8.057 26.506 1.00 95.88 191 GLN A O 1
ATOM 1557 N N . LYS A 1 192 ? -5.493 7.664 28.726 1.00 96.25 192 LYS A N 1
ATOM 1558 C CA . LYS A 1 192 ? -4.046 7.817 28.901 1.00 96.25 192 LYS A CA 1
ATOM 1559 C C . LYS A 1 192 ? -3.414 6.539 29.423 1.00 96.25 192 LYS A C 1
ATOM 1561 O O . LYS A 1 192 ? -3.955 5.903 30.318 1.00 96.25 192 LYS A O 1
ATOM 1566 N N . SER A 1 193 ? -2.220 6.244 28.920 1.00 95.62 193 SER A N 1
ATOM 1567 C CA . SER A 1 193 ? -1.326 5.209 29.440 1.00 95.62 193 SER A CA 1
ATOM 1568 C C . SER A 1 193 ? -2.001 3.848 29.694 1.00 95.62 193 SER A C 1
ATOM 1570 O O . SER A 1 193 ? -1.787 3.235 30.740 1.00 95.62 193 SER A O 1
ATOM 1572 N N . LEU A 1 194 ? -2.777 3.354 28.730 1.00 97.69 194 LEU A N 1
ATOM 1573 C CA . LEU A 1 194 ? -3.403 2.031 28.806 1.00 97.69 194 LEU A CA 1
ATOM 1574 C C . LEU A 1 194 ? -2.417 0.936 28.398 1.00 97.69 194 LEU A C 1
ATOM 1576 O O . LEU A 1 194 ? -1.722 1.072 27.392 1.00 97.69 194 LEU A O 1
ATOM 1580 N N . SER A 1 195 ? -2.381 -0.167 29.133 1.00 97.12 195 SER A N 1
ATOM 1581 C CA . SER A 1 195 ? -1.875 -1.449 28.632 1.00 97.12 195 SER A CA 1
ATOM 1582 C C . SER A 1 195 ? -2.761 -1.996 27.501 1.00 97.12 195 SER A C 1
ATOM 1584 O O . SER A 1 195 ? -3.811 -1.433 27.187 1.00 97.12 195 SER A O 1
ATOM 1586 N N . MET A 1 196 ? -2.345 -3.098 26.867 1.00 96.31 196 MET A N 1
ATOM 1587 C CA . MET A 1 196 ? -3.122 -3.705 25.779 1.00 96.31 196 MET A CA 1
ATOM 1588 C C . MET A 1 196 ? -4.504 -4.180 26.254 1.00 96.31 196 MET A C 1
ATOM 1590 O O . MET A 1 196 ? -5.507 -3.878 25.611 1.00 96.31 196 MET A O 1
ATOM 1594 N N . ASP A 1 197 ? -4.571 -4.849 27.406 1.00 96.69 197 ASP A N 1
ATOM 1595 C CA . ASP A 1 197 ? -5.827 -5.371 27.956 1.00 96.69 197 ASP A CA 1
ATOM 1596 C C . ASP A 1 197 ? -6.766 -4.239 28.386 1.00 96.69 197 ASP A C 1
ATOM 1598 O O . ASP A 1 197 ? -7.965 -4.268 28.103 1.00 96.69 197 ASP A O 1
ATOM 1602 N N . GLU A 1 198 ? -6.216 -3.188 29.001 1.00 97.94 198 GLU A N 1
ATOM 1603 C CA . GLU A 1 198 ? -6.980 -1.990 29.361 1.00 97.94 198 GLU A CA 1
ATOM 1604 C C . GLU A 1 198 ? -7.489 -1.248 28.117 1.00 97.94 198 GLU A C 1
ATOM 1606 O O . GLU A 1 198 ? -8.597 -0.715 28.132 1.00 97.94 198 GLU A O 1
ATOM 1611 N N . LEU A 1 199 ? -6.720 -1.237 27.021 1.00 97.56 199 LEU A N 1
ATOM 1612 C CA . LEU A 1 199 ? -7.139 -0.662 25.742 1.00 97.56 199 LEU A CA 1
ATOM 1613 C C . LEU A 1 199 ? -8.300 -1.451 25.123 1.00 97.56 199 LEU A C 1
ATOM 1615 O O . LEU A 1 199 ? -9.270 -0.849 24.663 1.00 97.56 199 LEU A O 1
ATOM 1619 N N . VAL A 1 200 ? -8.239 -2.786 25.149 1.00 96.88 200 VAL A N 1
ATOM 1620 C CA . VAL A 1 200 ? -9.351 -3.645 24.712 1.00 96.88 200 VAL A CA 1
ATOM 1621 C C . VAL A 1 200 ? -10.587 -3.399 25.577 1.00 96.88 200 VAL A C 1
ATOM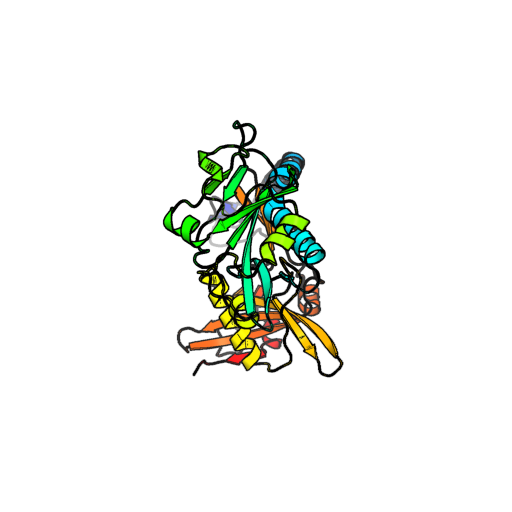 1623 O O . VAL A 1 200 ? -11.668 -3.170 25.039 1.00 96.88 200 VAL A O 1
ATOM 1626 N N . ALA A 1 201 ? -10.446 -3.385 26.905 1.00 96.19 201 ALA A N 1
ATOM 1627 C CA . ALA A 1 201 ? -11.554 -3.117 27.823 1.00 96.19 201 ALA A CA 1
ATOM 1628 C C . ALA A 1 201 ? -12.171 -1.726 27.594 1.00 96.19 201 ALA A C 1
ATOM 1630 O O . ALA A 1 201 ? -13.394 -1.580 27.547 1.00 96.19 201 ALA A O 1
ATOM 1631 N N . TYR A 1 202 ? -11.333 -0.714 27.366 1.00 96.25 202 TYR A N 1
ATOM 1632 C CA . TYR A 1 202 ? -11.769 0.633 27.012 1.00 96.25 202 TYR A CA 1
ATOM 1633 C C . TYR A 1 202 ? -12.594 0.645 25.720 1.00 96.25 202 TYR A C 1
ATOM 1635 O O . TYR A 1 202 ? -13.675 1.235 25.683 1.00 96.25 202 TYR A O 1
ATOM 1643 N N . PHE A 1 203 ? -12.150 -0.069 24.682 1.00 96.00 203 PHE A N 1
ATOM 1644 C CA . PHE A 1 203 ? -12.906 -0.208 23.438 1.00 96.00 203 PHE A CA 1
ATOM 1645 C C . PHE A 1 203 ? -14.104 -1.151 23.528 1.00 96.00 203 PHE A C 1
ATOM 1647 O O . PHE A 1 203 ? -14.913 -1.139 22.612 1.00 96.00 203 PHE A O 1
ATOM 1654 N N . LYS A 1 204 ? -14.299 -1.911 24.609 1.00 93.56 204 LYS A N 1
ATOM 1655 C CA . LYS A 1 204 ? -15.557 -2.639 24.852 1.00 93.56 204 LYS A CA 1
ATOM 1656 C C . LYS A 1 204 ? -16.651 -1.747 25.435 1.00 93.56 204 LYS A C 1
ATOM 1658 O O . LYS A 1 204 ? -17.827 -2.015 25.213 1.00 93.56 204 LYS A O 1
ATOM 1663 N N . ASN A 1 205 ? -16.301 -0.643 26.097 1.00 91.12 205 ASN A N 1
ATOM 1664 C CA . ASN A 1 205 ? -17.278 0.285 26.672 1.00 91.12 205 ASN A CA 1
ATOM 1665 C C . ASN A 1 205 ? -18.107 0.975 25.574 1.00 91.12 205 ASN A C 1
ATOM 1667 O O . ASN A 1 205 ? -17.577 1.812 24.841 1.00 91.12 205 ASN A O 1
ATOM 1671 N N . THR A 1 206 ? -19.380 0.606 25.415 1.00 80.31 206 THR A N 1
ATOM 1672 C CA . THR A 1 206 ? -20.280 1.096 24.348 1.00 80.31 206 THR A CA 1
ATOM 1673 C C . THR A 1 206 ? -20.654 2.570 24.485 1.00 80.31 206 THR A C 1
ATOM 1675 O O . THR A 1 206 ? -21.047 3.179 23.496 1.00 80.31 206 THR A O 1
ATOM 1678 N N . ALA A 1 207 ? -20.468 3.169 25.664 1.00 84.56 207 ALA A N 1
ATOM 1679 C CA . ALA A 1 207 ? -20.648 4.604 25.875 1.00 84.56 207 ALA A CA 1
ATOM 1680 C C . ALA A 1 207 ? -19.447 5.441 25.391 1.00 84.56 207 ALA A C 1
ATOM 1682 O O . ALA A 1 207 ? -19.476 6.669 25.465 1.00 84.56 207 ALA A O 1
ATOM 1683 N N . LEU A 1 208 ? -18.367 4.803 24.927 1.00 84.88 208 LEU A N 1
ATOM 1684 C CA . LEU A 1 208 ? -17.180 5.496 24.443 1.00 84.88 208 LEU A CA 1
ATOM 1685 C C . LEU A 1 208 ? -17.453 6.247 23.133 1.00 84.88 208 LEU A C 1
ATOM 1687 O O . LEU A 1 208 ? -17.865 5.638 22.150 1.00 84.88 208 LEU A O 1
ATOM 1691 N N . ALA A 1 209 ? -17.072 7.529 23.109 1.00 81.62 209 ALA A N 1
ATOM 1692 C CA . ALA A 1 209 ? -17.041 8.382 21.919 1.00 81.62 209 ALA A CA 1
ATOM 1693 C C . ALA A 1 209 ? -18.345 8.302 21.092 1.00 81.62 209 ALA A C 1
ATOM 1695 O O . ALA A 1 209 ? -18.305 7.972 19.906 1.00 81.62 209 ALA A O 1
ATOM 1696 N N . PRO A 1 210 ? -19.509 8.592 21.711 1.00 87.00 210 PRO A N 1
ATOM 1697 C CA . PRO A 1 210 ? -20.826 8.384 21.101 1.00 87.00 210 PRO A CA 1
ATOM 1698 C C . PRO A 1 210 ? -21.069 9.263 19.867 1.00 87.00 210 PRO A C 1
ATOM 1700 O O . PRO A 1 210 ? -21.969 8.999 19.077 1.00 87.00 210 PRO A O 1
ATOM 1703 N N . HIS A 1 211 ? -20.267 10.313 19.691 1.00 87.81 211 HIS A N 1
ATOM 1704 C CA . HIS A 1 211 ? -20.275 11.177 18.515 1.00 87.81 211 HIS A CA 1
ATOM 1705 C C . HIS A 1 211 ? -19.614 10.537 17.285 1.00 87.81 211 HIS A C 1
ATOM 1707 O O . HIS A 1 211 ? -19.764 11.056 16.179 1.00 87.81 211 HIS A O 1
ATOM 1713 N N . LEU A 1 212 ? -18.878 9.432 17.447 1.00 89.12 212 LEU A N 1
ATOM 1714 C CA . LEU A 1 212 ? -18.251 8.724 16.335 1.00 89.12 212 LEU A CA 1
ATOM 1715 C C . LEU A 1 212 ? -19.249 7.787 15.659 1.00 89.12 212 LEU A C 1
ATOM 1717 O O . LEU A 1 212 ? -19.864 6.925 16.285 1.00 89.12 212 LEU A O 1
ATOM 1721 N N . LYS A 1 213 ? -19.369 7.922 14.338 1.00 89.50 213 LYS A N 1
ATOM 1722 C CA . LYS A 1 213 ? -20.230 7.062 13.528 1.00 89.50 213 LYS A CA 1
ATOM 1723 C C . LYS A 1 213 ? -19.576 5.690 13.337 1.00 89.50 213 LYS A C 1
ATOM 1725 O O . LYS A 1 213 ? -18.472 5.596 12.801 1.00 89.50 213 LYS A O 1
ATOM 1730 N N . LEU A 1 214 ? -20.285 4.632 13.729 1.00 94.19 214 LEU A N 1
ATOM 1731 C CA . LEU A 1 214 ? -19.890 3.257 13.417 1.00 94.19 214 LEU A CA 1
ATOM 1732 C C . LEU A 1 214 ? -19.982 2.994 11.907 1.00 94.19 214 LEU A C 1
ATOM 1734 O O . LEU A 1 214 ? -20.763 3.623 11.190 1.00 94.19 214 LEU A O 1
ATOM 1738 N N . THR A 1 215 ? -19.176 2.056 11.422 1.00 95.38 215 THR A N 1
ATOM 1739 C CA . THR A 1 215 ? -19.095 1.683 10.005 1.00 95.38 215 THR A CA 1
ATOM 1740 C C . THR A 1 215 ? -19.278 0.180 9.816 1.00 95.38 215 THR A C 1
ATOM 1742 O O . THR A 1 215 ? -19.187 -0.579 10.779 1.00 95.38 215 THR A O 1
ATOM 1745 N N . THR A 1 216 ? -19.489 -0.255 8.577 1.00 95.62 216 THR A N 1
ATOM 1746 C CA . THR A 1 216 ? -19.425 -1.673 8.203 1.00 95.62 216 THR A CA 1
ATOM 1747 C C . THR A 1 216 ? -18.008 -2.043 7.771 1.00 95.62 216 THR A C 1
ATOM 1749 O O . THR A 1 216 ? -17.233 -1.180 7.341 1.00 95.62 216 THR A O 1
ATOM 1752 N N . GLU A 1 217 ? -17.662 -3.332 7.825 1.00 93.56 217 GLU A N 1
ATOM 1753 C CA . GLU A 1 217 ? -16.361 -3.809 7.341 1.00 93.56 217 GLU A CA 1
ATOM 1754 C C . GLU A 1 217 ? -16.129 -3.417 5.874 1.00 93.56 217 GLU A C 1
ATOM 1756 O O . GLU A 1 217 ? -15.094 -2.843 5.534 1.00 93.56 217 GLU A O 1
ATOM 1761 N N . ASN A 1 218 ? -17.119 -3.651 5.007 1.00 91.12 218 ASN A N 1
ATOM 1762 C CA . ASN A 1 218 ? -17.002 -3.339 3.584 1.00 91.12 218 ASN A CA 1
ATOM 1763 C C . ASN A 1 218 ? -16.782 -1.838 3.331 1.00 91.12 218 ASN A C 1
ATOM 1765 O O . ASN A 1 218 ? -15.947 -1.474 2.505 1.00 91.12 218 ASN A O 1
ATOM 1769 N N . ALA A 1 219 ? -17.488 -0.959 4.052 1.00 92.69 219 ALA A N 1
ATOM 1770 C CA . ALA A 1 219 ? -17.301 0.482 3.912 1.00 92.69 219 ALA A CA 1
ATOM 1771 C C . ALA A 1 219 ? -15.888 0.915 4.340 1.00 92.69 219 ALA A C 1
ATOM 1773 O O . ALA A 1 219 ? -15.242 1.675 3.622 1.00 92.69 219 ALA A O 1
ATOM 1774 N N . ALA A 1 220 ? -15.377 0.387 5.457 1.00 93.38 220 ALA A N 1
ATOM 1775 C CA . ALA A 1 220 ? -14.044 0.724 5.957 1.00 93.38 220 ALA A CA 1
ATOM 1776 C C . ALA A 1 220 ? -12.913 0.244 5.036 1.00 93.38 220 ALA A C 1
ATOM 1778 O O . ALA A 1 220 ? -11.979 0.992 4.755 1.00 93.38 220 ALA A O 1
ATOM 1779 N N . ARG A 1 221 ? -13.017 -0.976 4.496 1.00 90.38 221 ARG A N 1
ATOM 1780 C CA . ARG A 1 221 ? -12.028 -1.530 3.551 1.00 90.38 221 ARG A CA 1
ATOM 1781 C C . ARG A 1 221 ? -11.942 -0.763 2.230 1.00 90.38 221 ARG A C 1
ATOM 1783 O O . ARG A 1 221 ? -10.966 -0.878 1.493 1.00 90.38 221 ARG A O 1
ATOM 1790 N N . ARG A 1 222 ? -12.965 0.046 1.945 1.00 89.50 222 ARG A N 1
ATOM 1791 C CA . ARG A 1 222 ? -13.087 0.907 0.762 1.00 89.50 222 ARG A CA 1
ATOM 1792 C C . ARG A 1 222 ? -12.793 2.381 1.060 1.00 89.50 222 ARG A C 1
ATOM 1794 O O . ARG A 1 222 ? -12.782 3.186 0.121 1.00 89.50 222 ARG A O 1
ATOM 1801 N N . ASP A 1 223 ? -12.529 2.741 2.316 1.00 90.94 223 ASP A N 1
ATOM 1802 C CA . ASP A 1 223 ? -12.205 4.101 2.759 1.00 90.94 223 ASP A CA 1
ATOM 1803 C C . ASP A 1 223 ? -10.691 4.355 2.679 1.00 90.94 223 ASP A C 1
ATOM 1805 O O . ASP A 1 223 ? -9.970 4.351 3.677 1.00 90.94 223 ASP A O 1
ATOM 1809 N N . PHE A 1 224 ? -10.176 4.517 1.458 1.00 87.38 224 PHE A N 1
ATOM 1810 C CA . PHE A 1 224 ? -8.753 4.766 1.218 1.00 87.38 224 PHE A CA 1
ATOM 1811 C C . PHE A 1 224 ? -8.369 6.225 1.478 1.00 87.38 224 PHE A C 1
ATOM 1813 O O . PHE A 1 224 ? -9.043 7.153 1.035 1.00 87.38 224 PHE A O 1
ATOM 1820 N N . LYS A 1 225 ? -7.228 6.438 2.145 1.00 82.94 225 LYS A N 1
ATOM 1821 C CA . LYS A 1 225 ? -6.817 7.771 2.616 1.00 82.94 225 LYS A CA 1
ATOM 1822 C C . LYS A 1 225 ? -6.353 8.726 1.509 1.00 82.94 225 LYS A C 1
ATOM 1824 O O . LYS A 1 225 ? -6.439 9.943 1.673 1.00 82.94 225 LYS A O 1
ATOM 1829 N N . GLY A 1 226 ? -5.774 8.211 0.425 1.00 79.31 226 GLY A N 1
ATOM 1830 C CA . GLY A 1 226 ? -5.105 9.025 -0.593 1.00 79.31 226 GLY A CA 1
ATOM 1831 C C . GLY A 1 226 ? -5.642 8.809 -2.002 1.00 79.31 226 GLY A C 1
ATOM 1832 O O . GLY A 1 226 ? -6.172 7.752 -2.330 1.00 79.31 226 GLY A O 1
ATOM 1833 N N . ALA A 1 227 ? -5.475 9.821 -2.858 1.00 80.81 227 ALA A N 1
ATOM 1834 C CA . ALA A 1 227 ? -5.959 9.793 -4.239 1.00 80.81 227 ALA A CA 1
ATOM 1835 C C . ALA A 1 227 ? -5.351 8.649 -5.069 1.00 80.81 227 ALA A C 1
ATOM 1837 O O . ALA A 1 227 ? -6.023 8.093 -5.934 1.00 80.81 227 ALA A O 1
ATOM 1838 N N . ASP A 1 228 ? -4.093 8.282 -4.815 1.00 78.69 228 ASP A N 1
ATOM 1839 C CA . ASP A 1 228 ? -3.455 7.170 -5.522 1.00 78.69 228 ASP A CA 1
ATOM 1840 C C . ASP A 1 228 ? -3.999 5.816 -5.051 1.00 78.69 228 ASP A C 1
ATOM 1842 O O . ASP A 1 228 ? -4.318 4.975 -5.887 1.00 78.69 228 ASP A O 1
ATOM 1846 N N . GLN A 1 229 ? -4.225 5.643 -3.747 1.00 80.94 229 GLN A N 1
ATOM 1847 C CA . GLN A 1 229 ? -4.897 4.455 -3.217 1.00 80.94 229 GLN A CA 1
ATOM 1848 C C . GLN A 1 229 ? -6.370 4.370 -3.657 1.00 80.94 229 GLN A C 1
ATOM 1850 O O . GLN A 1 229 ? -6.894 3.291 -3.911 1.00 80.94 229 GLN A O 1
ATOM 1855 N N . ALA A 1 230 ? -7.050 5.505 -3.837 1.00 80.62 230 ALA A N 1
ATOM 1856 C CA . ALA A 1 230 ? -8.403 5.525 -4.389 1.00 80.62 230 ALA A CA 1
ATOM 1857 C C . ALA A 1 230 ? -8.443 5.011 -5.842 1.00 80.62 230 ALA A C 1
ATOM 1859 O O . ALA A 1 230 ? -9.392 4.327 -6.225 1.00 80.62 230 ALA A O 1
ATOM 1860 N N . LYS A 1 231 ? -7.407 5.279 -6.653 1.00 83.50 231 LYS A N 1
ATOM 1861 C CA . LYS A 1 231 ? -7.286 4.697 -8.006 1.00 83.50 231 LYS A CA 1
ATOM 1862 C C . LYS A 1 231 ? -7.059 3.188 -7.965 1.00 83.50 231 LYS A C 1
ATOM 1864 O O . LYS A 1 231 ? -7.511 2.491 -8.874 1.00 83.50 231 LYS A O 1
ATOM 1869 N N . GLU A 1 232 ? -6.347 2.705 -6.951 1.00 83.00 232 GLU A N 1
ATOM 1870 C CA . GLU A 1 232 ? -6.142 1.278 -6.700 1.00 83.00 232 GLU A CA 1
ATOM 1871 C C . GLU A 1 232 ? -7.458 0.597 -6.322 1.00 83.00 232 GLU A C 1
ATOM 1873 O O . GLU A 1 232 ? -7.818 -0.379 -6.975 1.00 83.00 232 GLU A O 1
ATOM 1878 N N . ARG A 1 233 ? -8.254 1.190 -5.417 1.00 87.44 233 ARG A N 1
ATOM 1879 C CA . ARG A 1 233 ? -9.625 0.738 -5.114 1.00 87.44 233 ARG A CA 1
ATOM 1880 C C . ARG A 1 233 ? -10.474 0.592 -6.368 1.00 87.44 233 ARG A C 1
ATOM 1882 O O . ARG A 1 233 ? -11.043 -0.464 -6.602 1.00 87.44 233 ARG A O 1
ATOM 1889 N N . VAL A 1 234 ? -10.543 1.649 -7.181 1.00 89.25 234 VAL A N 1
ATOM 1890 C CA . VAL A 1 234 ? -11.306 1.615 -8.438 1.00 89.25 234 VAL A CA 1
ATOM 1891 C C . VAL A 1 234 ? -10.799 0.487 -9.333 1.00 89.25 234 VAL A C 1
ATOM 1893 O O . VAL A 1 234 ? -11.588 -0.193 -9.973 1.00 89.25 234 VAL A O 1
ATOM 1896 N N . GLY A 1 235 ? -9.487 0.250 -9.361 1.00 91.38 235 GLY A N 1
ATOM 1897 C CA . GLY A 1 235 ? -8.929 -0.845 -10.138 1.00 91.38 235 GLY A CA 1
ATOM 1898 C C . GLY A 1 235 ? -9.286 -2.239 -9.634 1.00 91.38 235 GLY A C 1
ATOM 1899 O O . GLY A 1 235 ? -9.482 -3.121 -10.463 1.00 91.38 235 GLY A O 1
ATOM 1900 N N . ILE A 1 236 ? -9.387 -2.428 -8.320 1.00 93.12 236 ILE A N 1
ATOM 1901 C CA . ILE A 1 236 ?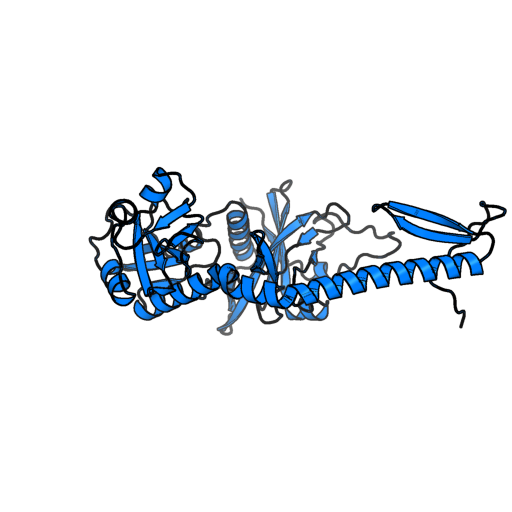 -9.887 -3.667 -7.713 1.00 93.12 236 ILE A CA 1
ATOM 1902 C C . ILE A 1 236 ? -11.357 -3.867 -8.090 1.00 93.12 236 ILE A C 1
ATOM 1904 O O . ILE A 1 236 ? -11.716 -4.915 -8.612 1.00 93.12 236 ILE A O 1
ATOM 1908 N N . ASP A 1 237 ? -12.186 -2.838 -7.913 1.00 93.31 237 ASP A N 1
ATOM 1909 C CA . ASP A 1 237 ? -13.626 -2.923 -8.174 1.00 93.31 237 ASP A CA 1
ATOM 1910 C C . ASP A 1 237 ? -13.941 -3.249 -9.630 1.00 93.31 237 ASP A C 1
ATOM 1912 O O . ASP A 1 237 ? -14.779 -4.096 -9.922 1.00 93.31 237 ASP A O 1
ATOM 1916 N N . GLU A 1 238 ? -13.258 -2.585 -10.559 1.00 95.50 238 GLU A N 1
ATOM 1917 C CA . GLU A 1 238 ? -13.421 -2.839 -11.986 1.00 95.50 238 GLU A CA 1
ATOM 1918 C C . GLU A 1 238 ? -12.872 -4.216 -12.388 1.00 95.50 238 GLU A C 1
ATOM 1920 O O . GLU A 1 238 ? -13.455 -4.863 -13.254 1.00 95.50 238 GLU A O 1
ATOM 1925 N N . TRP A 1 239 ? -11.792 -4.691 -11.755 1.00 96.19 239 TRP A N 1
ATOM 1926 C CA . TRP A 1 239 ? -11.286 -6.049 -11.973 1.00 96.19 239 TRP A CA 1
ATOM 1927 C C . TRP A 1 239 ? -12.321 -7.101 -11.573 1.00 96.19 239 TRP A C 1
ATOM 1929 O O . TRP A 1 239 ? -12.621 -7.976 -12.374 1.00 96.19 239 TRP A O 1
ATOM 1939 N N . GLU A 1 240 ? -12.945 -6.967 -10.402 1.00 95.38 240 GLU A N 1
ATOM 1940 C CA . GLU A 1 240 ? -13.994 -7.888 -9.938 1.00 95.38 240 GLU A CA 1
ATOM 1941 C C . GLU A 1 240 ? -15.250 -7.872 -10.836 1.00 95.38 240 GLU A C 1
ATOM 1943 O O . GLU A 1 240 ? -16.053 -8.803 -10.801 1.00 95.38 240 GLU A O 1
ATOM 1948 N N . LYS A 1 241 ? -15.432 -6.841 -11.677 1.00 95.31 241 LYS A N 1
ATOM 1949 C CA . LYS A 1 241 ? -16.455 -6.834 -12.740 1.00 95.31 241 LYS A CA 1
ATOM 1950 C C . LYS A 1 241 ? -16.014 -7.577 -13.999 1.00 95.31 241 LYS A C 1
ATOM 1952 O O . LYS A 1 241 ? -16.853 -8.202 -14.639 1.00 95.31 241 LYS A O 1
ATOM 1957 N N . VAL A 1 242 ? -14.733 -7.497 -14.365 1.00 95.12 242 VAL A N 1
ATOM 1958 C CA . VAL A 1 242 ? -14.160 -8.220 -15.518 1.00 95.12 242 VAL A CA 1
ATOM 1959 C C . VAL A 1 242 ? -14.040 -9.710 -15.221 1.00 95.12 242 VAL A C 1
ATOM 1961 O O . VAL A 1 242 ? -14.349 -10.536 -16.074 1.00 95.12 242 VAL A O 1
ATOM 1964 N N . THR A 1 243 ? -13.624 -10.051 -14.006 1.00 95.19 243 THR A N 1
ATOM 1965 C CA . THR A 1 243 ? -13.521 -11.421 -13.513 1.00 95.19 243 THR A CA 1
ATOM 1966 C C . THR A 1 243 ? -14.381 -11.562 -12.261 1.00 95.19 243 THR A C 1
ATOM 1968 O O . THR A 1 243 ? -13.888 -11.355 -11.155 1.00 95.19 243 THR A O 1
ATOM 1971 N N . PRO A 1 244 ? -15.679 -11.868 -12.397 1.00 94.38 244 PRO A N 1
ATOM 1972 C CA . PRO A 1 244 ? -16.525 -12.155 -11.247 1.00 94.38 244 PRO A CA 1
ATOM 1973 C C . PRO A 1 244 ? -16.030 -13.389 -10.484 1.00 94.38 244 PRO A C 1
ATOM 1975 O O . PRO A 1 244 ? -15.524 -14.340 -11.078 1.00 94.38 244 PRO A O 1
ATOM 1978 N N . GLY A 1 245 ? -16.197 -13.385 -9.165 1.00 93.81 245 GLY A N 1
ATOM 1979 C CA . GLY A 1 245 ? -15.758 -14.479 -8.305 1.00 93.81 245 GLY A CA 1
ATOM 1980 C C . GLY A 1 245 ? -16.019 -14.200 -6.831 1.00 93.81 245 GLY A C 1
ATOM 1981 O O . GLY A 1 245 ? -16.511 -13.130 -6.468 1.00 93.81 245 GLY A O 1
ATOM 1982 N N . ASP A 1 246 ? -15.680 -15.172 -5.986 1.00 95.94 246 ASP A N 1
ATOM 1983 C CA . ASP A 1 246 ? -15.673 -14.989 -4.538 1.00 95.94 246 ASP A CA 1
ATOM 1984 C C . ASP A 1 246 ? -14.349 -14.349 -4.108 1.00 95.94 246 ASP A C 1
ATOM 1986 O O . ASP A 1 246 ? -13.279 -14.949 -4.245 1.00 95.94 246 ASP A O 1
ATOM 1990 N N . TYR A 1 247 ? -14.421 -13.113 -3.612 1.00 94.62 247 TYR A N 1
ATOM 1991 C CA . TYR A 1 247 ? -13.257 -12.328 -3.225 1.00 94.62 247 TYR A CA 1
ATOM 1992 C C . TYR A 1 247 ? -13.346 -11.856 -1.778 1.00 94.62 247 TYR A C 1
ATOM 1994 O O . TYR A 1 247 ? -14.272 -11.145 -1.380 1.00 94.62 247 TYR A O 1
ATOM 2002 N N . SER A 1 248 ? -12.291 -12.113 -1.013 1.00 92.44 248 SER A N 1
ATOM 2003 C CA . SER A 1 248 ? -12.135 -11.636 0.358 1.00 92.44 248 SER A CA 1
ATOM 2004 C C . SER A 1 248 ? -10.896 -10.758 0.518 1.00 92.44 248 SER A C 1
ATOM 2006 O O . SER A 1 248 ? -9.957 -10.772 -0.284 1.00 92.44 248 SER A O 1
ATOM 2008 N N . TRP A 1 249 ? -10.919 -9.906 1.543 1.00 89.62 249 TRP A N 1
ATOM 2009 C CA . TRP A 1 249 ? -9.796 -9.028 1.848 1.00 89.62 249 TRP A CA 1
ATOM 2010 C C . TRP A 1 249 ? -8.771 -9.757 2.718 1.00 89.62 249 TRP A C 1
ATOM 2012 O O . TRP A 1 249 ? -9.162 -10.539 3.591 1.00 89.62 249 TRP A O 1
ATOM 2022 N N . PRO A 1 250 ? -7.466 -9.484 2.544 1.00 87.31 250 PRO A N 1
ATOM 2023 C CA . PRO A 1 250 ? -6.449 -10.010 3.437 1.00 87.31 250 PRO A CA 1
ATOM 2024 C C . PRO A 1 250 ? -6.734 -9.584 4.880 1.00 87.31 250 PRO A C 1
ATOM 2026 O O . PRO A 1 250 ? -7.089 -8.437 5.162 1.00 87.31 250 PRO A O 1
ATOM 2029 N N . ARG A 1 251 ? -6.531 -10.524 5.806 1.00 81.44 251 ARG A N 1
ATOM 2030 C CA . ARG A 1 251 ? -6.596 -10.278 7.257 1.00 81.44 251 ARG A CA 1
ATOM 2031 C C . ARG A 1 251 ? -5.234 -9.926 7.865 1.00 81.44 251 ARG A C 1
ATOM 2033 O O . ARG A 1 251 ? -5.143 -9.667 9.059 1.00 81.44 251 ARG A O 1
ATOM 2040 N N . ALA A 1 252 ? -4.171 -9.942 7.062 1.00 74.38 252 ALA A N 1
ATOM 2041 C CA . ALA A 1 252 ? -2.827 -9.574 7.490 1.00 74.38 252 ALA A CA 1
ATOM 2042 C C . ALA A 1 252 ? -2.564 -8.083 7.232 1.00 74.38 252 ALA A C 1
ATOM 2044 O O . ALA A 1 252 ? -2.812 -7.590 6.132 1.00 74.38 252 ALA A O 1
ATOM 2045 N N . GLN A 1 253 ? -2.006 -7.380 8.221 1.00 67.44 253 GLN A N 1
ATOM 2046 C CA . GLN A 1 253 ? -1.616 -5.975 8.068 1.00 67.44 253 GLN A CA 1
ATOM 2047 C C . GLN A 1 253 ? -0.353 -5.866 7.222 1.00 67.44 253 GLN A C 1
ATOM 2049 O O . GLN A 1 253 ? 0.579 -6.659 7.400 1.00 67.44 253 GLN A O 1
ATOM 2054 N N . ASN A 1 254 ? -0.293 -4.851 6.356 1.00 67.25 254 ASN A N 1
ATOM 2055 C CA . ASN A 1 254 ? 0.776 -4.687 5.367 1.00 67.25 254 ASN A CA 1
ATOM 2056 C C . ASN A 1 254 ? 0.932 -5.952 4.507 1.00 67.25 254 ASN A C 1
ATOM 2058 O O . ASN A 1 254 ? 2.039 -6.469 4.325 1.00 67.25 254 ASN A O 1
ATOM 2062 N N . GLY A 1 255 ? -0.207 -6.485 4.052 1.00 72.19 255 GLY A N 1
ATOM 2063 C CA . GLY A 1 255 ? -0.266 -7.633 3.160 1.00 72.19 255 GLY A CA 1
ATOM 2064 C C . GLY A 1 255 ? 0.587 -7.425 1.907 1.00 72.19 255 GLY A C 1
ATOM 2065 O O . GLY A 1 255 ? 0.793 -6.310 1.437 1.00 72.19 255 GLY A O 1
ATOM 2066 N N . LYS A 1 256 ? 1.107 -8.529 1.377 1.00 85.44 256 LYS A N 1
ATOM 2067 C CA . LYS A 1 256 ? 1.885 -8.567 0.129 1.00 85.44 256 LYS A CA 1
ATOM 2068 C C . LYS A 1 256 ? 0.996 -8.702 -1.122 1.00 85.44 256 LYS A C 1
ATOM 2070 O O . LYS A 1 256 ? 1.515 -8.823 -2.227 1.00 85.44 256 LYS A O 1
ATOM 2075 N N . TYR A 1 257 ? -0.315 -8.730 -0.906 1.00 90.69 257 TYR A N 1
ATOM 2076 C CA . TYR A 1 257 ? -1.378 -8.875 -1.887 1.00 90.69 257 TYR A CA 1
ATOM 2077 C C . TYR A 1 257 ? -2.609 -8.116 -1.377 1.00 90.69 257 TYR A C 1
ATOM 2079 O O . TYR A 1 257 ? -2.768 -7.938 -0.165 1.00 90.69 257 TYR A O 1
ATOM 2087 N N . ASP A 1 258 ? -3.485 -7.698 -2.287 1.00 91.00 258 ASP A N 1
ATOM 2088 C CA . ASP A 1 258 ? -4.615 -6.816 -1.973 1.00 91.00 258 ASP A CA 1
ATOM 2089 C C . ASP A 1 258 ? -5.938 -7.584 -1.863 1.00 91.00 258 ASP A C 1
ATOM 2091 O O . ASP A 1 258 ? -6.841 -7.157 -1.142 1.00 91.00 258 ASP A O 1
ATOM 2095 N N . ARG A 1 259 ? -6.059 -8.727 -2.557 1.00 93.44 259 ARG A N 1
ATOM 2096 C CA . ARG A 1 259 ? -7.268 -9.566 -2.588 1.00 93.44 259 ARG A CA 1
ATOM 2097 C C . ARG A 1 259 ? -6.938 -11.051 -2.508 1.00 93.44 259 ARG A C 1
ATOM 2099 O O . ARG A 1 259 ? -5.874 -11.487 -2.942 1.00 93.44 259 ARG A O 1
ATOM 2106 N N . LEU A 1 260 ? -7.875 -11.823 -1.976 1.00 94.94 260 LEU A N 1
ATOM 2107 C CA . LEU A 1 260 ? -7.866 -13.278 -2.013 1.00 94.94 260 LEU A CA 1
ATOM 2108 C C . LEU A 1 260 ? -9.087 -13.746 -2.804 1.00 94.94 260 LEU A C 1
ATOM 2110 O O . LEU A 1 260 ? -10.205 -13.402 -2.432 1.00 94.94 260 LEU A O 1
ATOM 2114 N N . GLN A 1 261 ? -8.882 -14.511 -3.870 1.00 96.56 261 GLN A N 1
ATOM 2115 C CA . GLN A 1 261 ? -9.970 -15.142 -4.615 1.00 96.56 261 GLN A CA 1
ATOM 2116 C C . GLN A 1 261 ? -10.118 -16.595 -4.177 1.00 96.56 261 GLN A C 1
ATOM 2118 O O . GLN A 1 261 ? -9.129 -17.329 -4.169 1.00 96.56 261 GLN A O 1
ATOM 2123 N N . THR A 1 262 ? -11.332 -17.015 -3.837 1.00 96.44 262 THR A N 1
ATOM 2124 C CA . THR A 1 262 ? -11.662 -18.427 -3.623 1.00 96.44 262 THR A CA 1
ATOM 2125 C C . THR A 1 262 ? -12.141 -19.013 -4.946 1.00 96.44 262 THR A C 1
ATOM 2127 O O . THR A 1 262 ? -13.095 -18.521 -5.549 1.00 96.44 262 THR A O 1
ATOM 2130 N N . LEU A 1 263 ? -11.451 -20.041 -5.428 1.00 94.75 263 LEU A N 1
ATOM 2131 C CA . LEU A 1 263 ? -11.851 -20.796 -6.610 1.00 94.75 263 LEU A CA 1
ATOM 2132 C C . LEU A 1 263 ? -12.919 -21.836 -6.240 1.00 94.75 263 LEU A C 1
ATOM 2134 O O . LEU A 1 263 ? -13.058 -22.207 -5.077 1.00 94.75 263 LEU A O 1
ATOM 2138 N N . GLU A 1 264 ? -13.639 -22.362 -7.234 1.00 92.00 264 GLU A N 1
ATOM 2139 C CA . GLU A 1 264 ? -14.698 -23.368 -7.025 1.00 92.00 264 GLU A CA 1
ATOM 2140 C C . GLU A 1 264 ? -14.204 -24.632 -6.303 1.00 92.00 264 GLU A C 1
ATOM 2142 O O . GLU A 1 264 ? -14.943 -25.258 -5.549 1.00 92.00 264 GLU A O 1
ATOM 2147 N N . ASN A 1 265 ? -12.930 -24.987 -6.486 1.00 93.00 265 ASN A N 1
ATOM 2148 C CA . ASN A 1 265 ? -12.285 -26.114 -5.811 1.00 93.00 265 ASN A CA 1
ATOM 2149 C C . ASN A 1 265 ? -11.838 -25.800 -4.364 1.00 93.00 265 ASN A C 1
ATOM 2151 O O . ASN A 1 265 ? -11.137 -26.607 -3.756 1.00 93.00 265 ASN A O 1
ATOM 2155 N N . GLY A 1 266 ? -12.180 -24.623 -3.830 1.00 92.62 266 GLY A N 1
ATOM 2156 C CA . GLY A 1 266 ? -11.784 -24.150 -2.502 1.00 92.62 266 GLY A CA 1
ATOM 2157 C C . GLY A 1 266 ? -10.347 -23.626 -2.408 1.00 92.62 266 GLY A C 1
ATOM 2158 O O . GLY A 1 266 ? -9.931 -23.177 -1.342 1.00 92.62 266 GLY A O 1
ATOM 2159 N N . GLN A 1 267 ? -9.568 -23.658 -3.494 1.00 94.62 267 GLN A N 1
ATOM 2160 C CA . GLN A 1 267 ? -8.221 -23.094 -3.508 1.00 94.62 267 GLN A CA 1
ATOM 2161 C C . GLN A 1 267 ? -8.279 -21.567 -3.433 1.00 94.62 267 GLN A C 1
ATOM 2163 O O . GLN A 1 267 ? -9.083 -20.921 -4.104 1.00 94.62 267 GLN A O 1
ATOM 2168 N N . HIS A 1 268 ? -7.364 -20.987 -2.662 1.00 94.31 268 HIS A N 1
ATOM 2169 C CA . HIS A 1 268 ? -7.208 -19.544 -2.567 1.00 94.31 268 HIS A CA 1
ATOM 2170 C C . HIS A 1 268 ? -6.086 -19.037 -3.479 1.00 94.31 268 HIS A C 1
ATOM 2172 O O . HIS A 1 268 ? -4.983 -19.584 -3.478 1.00 94.31 268 HIS A O 1
ATOM 2178 N N . VAL A 1 269 ? -6.359 -17.962 -4.218 1.00 96.50 269 VAL A N 1
ATOM 2179 C CA . VAL A 1 269 ? -5.391 -17.248 -5.062 1.00 96.50 269 VAL A CA 1
ATOM 2180 C C . VAL A 1 269 ? -5.158 -15.860 -4.477 1.00 96.50 269 VAL A C 1
ATOM 2182 O O . VAL A 1 269 ? -6.091 -15.065 -4.351 1.00 96.50 269 VAL A O 1
ATOM 2185 N N . ARG A 1 270 ? -3.911 -15.550 -4.115 1.00 96.00 270 ARG A N 1
ATOM 2186 C CA . ARG A 1 270 ? -3.502 -14.231 -3.613 1.00 96.00 270 ARG A CA 1
ATOM 2187 C C . ARG A 1 270 ? -3.222 -13.302 -4.786 1.00 96.00 270 ARG A C 1
ATOM 2189 O O . ARG A 1 270 ? -2.360 -13.592 -5.615 1.00 96.00 270 ARG A O 1
ATOM 2196 N N . ILE A 1 271 ? -3.924 -12.176 -4.841 1.00 96.19 271 ILE A N 1
ATOM 2197 C CA . ILE A 1 271 ? -3.893 -11.243 -5.968 1.00 96.19 271 ILE A CA 1
ATOM 2198 C C . ILE A 1 271 ? -3.294 -9.911 -5.527 1.00 96.19 271 ILE A C 1
ATOM 2200 O O . ILE A 1 271 ? -3.820 -9.247 -4.632 1.00 96.19 271 ILE A O 1
ATOM 2204 N N . GLN A 1 272 ? -2.214 -9.494 -6.187 1.00 94.44 272 GLN A N 1
ATOM 2205 C CA . GLN A 1 272 ? -1.644 -8.156 -6.044 1.00 94.44 272 GLN A CA 1
ATOM 2206 C C . GLN A 1 272 ? -2.036 -7.291 -7.244 1.00 94.44 272 GLN A C 1
ATOM 2208 O O . GLN A 1 272 ? -1.694 -7.589 -8.388 1.00 94.44 272 GLN A O 1
ATOM 2213 N N . HIS A 1 273 ? -2.687 -6.169 -6.978 1.00 93.62 273 HIS A N 1
ATOM 2214 C CA . HIS A 1 273 ? -3.043 -5.167 -7.965 1.00 93.62 273 HIS A CA 1
ATOM 2215 C C . HIS A 1 273 ? -1.909 -4.161 -8.154 1.00 93.62 273 HIS A C 1
ATOM 2217 O O . HIS A 1 273 ? -1.146 -3.829 -7.240 1.00 93.62 273 HIS A O 1
ATOM 2223 N N . LYS A 1 274 ? -1.765 -3.683 -9.391 1.00 92.81 274 LYS A N 1
ATOM 2224 C CA . LYS A 1 274 ? -0.793 -2.663 -9.772 1.00 92.81 274 LYS A CA 1
ATOM 2225 C C . LYS A 1 274 ? -1.363 -1.713 -10.801 1.00 92.81 274 LYS A C 1
ATOM 2227 O O . LYS A 1 274 ? -1.978 -2.112 -11.785 1.00 92.81 274 LYS A O 1
ATOM 2232 N N . HIS A 1 275 ? -1.073 -0.431 -10.619 1.00 91.69 275 HIS A N 1
ATOM 2233 C CA . HIS A 1 275 ? -1.405 0.588 -11.600 1.00 91.69 275 HIS A CA 1
ATOM 2234 C C . HIS A 1 275 ? -0.270 0.792 -12.610 1.00 91.69 275 HIS A C 1
ATOM 2236 O O . HIS A 1 275 ? 0.919 0.783 -12.275 1.00 91.69 275 HIS A O 1
ATOM 2242 N N . CYS A 1 276 ? -0.661 1.008 -13.860 1.00 92.94 276 CYS A N 1
ATOM 2243 C CA . CYS A 1 276 ? 0.212 1.186 -15.005 1.00 92.94 276 CYS A CA 1
ATOM 2244 C C . CYS A 1 276 ? -0.111 2.488 -15.717 1.00 92.94 276 CYS A C 1
ATOM 2246 O O . CYS A 1 276 ? -1.227 3.001 -15.670 1.00 92.94 276 CYS A O 1
ATOM 2248 N N . ARG A 1 277 ? 0.882 3.009 -16.431 1.00 93.25 277 ARG A N 1
ATOM 2249 C CA . ARG A 1 277 ? 0.752 4.249 -17.195 1.00 93.25 277 ARG A CA 1
ATOM 2250 C C . ARG A 1 277 ? 1.415 4.137 -18.562 1.00 93.25 277 ARG A C 1
ATOM 2252 O O . ARG A 1 277 ? 2.301 3.299 -18.720 1.00 93.25 277 ARG A O 1
ATOM 2259 N N . PRO A 1 278 ? 1.081 5.006 -19.525 1.00 93.50 278 PRO A N 1
ATOM 2260 C CA . PRO A 1 278 ? 1.779 5.048 -20.803 1.00 93.50 278 PRO A CA 1
ATOM 2261 C C . PRO A 1 278 ? 3.278 5.291 -20.625 1.00 93.50 278 PRO A C 1
ATOM 2263 O O . PRO A 1 278 ? 3.700 6.175 -19.863 1.00 93.50 278 PRO A O 1
ATOM 2266 N N . TYR A 1 279 ? 4.107 4.525 -21.338 1.00 89.88 279 TYR A N 1
ATOM 2267 C CA . TYR A 1 279 ? 5.543 4.730 -21.265 1.00 89.88 279 TYR A CA 1
ATOM 2268 C C . TYR A 1 279 ? 5.981 5.862 -22.204 1.00 89.88 279 TYR A C 1
ATOM 2270 O O . TYR A 1 279 ? 5.953 5.745 -23.420 1.00 89.88 279 TYR A O 1
ATOM 2278 N N . LYS A 1 280 ? 6.459 6.984 -21.649 1.00 87.81 280 LYS A N 1
ATOM 2279 C CA . LYS A 1 280 ? 6.822 8.173 -22.453 1.00 87.81 280 LYS A CA 1
ATOM 2280 C C . LYS A 1 280 ? 7.919 7.943 -23.505 1.00 87.81 280 LYS A C 1
ATOM 2282 O O . LYS A 1 280 ? 8.042 8.739 -24.428 1.00 87.81 280 LYS A O 1
ATOM 2287 N N . LYS A 1 281 ? 8.775 6.932 -23.331 1.00 85.38 281 LYS A N 1
ATOM 2288 C CA . LYS A 1 281 ? 10.000 6.757 -24.137 1.00 85.38 281 LYS A CA 1
ATOM 2289 C C . LYS A 1 281 ? 9.933 5.611 -25.138 1.00 85.38 281 LYS A C 1
ATOM 2291 O O . LYS A 1 281 ? 10.788 5.549 -26.016 1.00 85.38 281 LYS A O 1
ATOM 2296 N N . GLN A 1 282 ? 8.995 4.688 -24.974 1.00 85.31 282 GLN A N 1
ATOM 2297 C CA . GLN A 1 282 ? 8.912 3.463 -25.763 1.00 85.31 282 GLN A CA 1
ATOM 2298 C C . GLN A 1 282 ? 7.445 3.105 -25.984 1.00 85.31 282 GLN A C 1
ATOM 2300 O O . GLN A 1 282 ? 6.554 3.759 -25.451 1.00 85.31 282 GLN A O 1
ATOM 2305 N N . ALA A 1 283 ? 7.206 2.107 -26.823 1.00 88.31 283 ALA A N 1
ATOM 2306 C CA . ALA A 1 283 ? 5.895 1.494 -26.911 1.00 88.31 283 ALA A CA 1
ATOM 2307 C C . ALA A 1 283 ? 5.537 0.760 -25.611 1.00 88.31 283 ALA A C 1
ATOM 2309 O O . ALA A 1 283 ? 6.414 0.437 -24.807 1.00 88.31 283 ALA A O 1
ATOM 2310 N N . GLY A 1 284 ? 4.245 0.516 -25.438 1.00 91.88 284 GLY A N 1
ATOM 2311 C CA . GLY A 1 284 ? 3.664 -0.163 -24.299 1.00 91.88 284 GLY A CA 1
ATOM 2312 C C . GLY A 1 284 ? 3.317 0.757 -23.134 1.00 91.88 284 GLY A C 1
ATOM 2313 O O . GLY A 1 284 ? 3.437 1.991 -23.153 1.00 91.88 284 GLY A O 1
ATOM 2314 N N . LEU A 1 285 ? 2.861 0.098 -22.086 1.00 94.88 285 LEU A N 1
ATOM 2315 C CA . LEU A 1 285 ? 2.554 0.656 -20.786 1.00 94.88 285 LEU A CA 1
ATOM 2316 C C . LEU A 1 285 ? 3.650 0.227 -19.816 1.00 94.88 285 LEU A C 1
ATOM 2318 O O . LEU A 1 285 ? 4.433 -0.681 -20.088 1.00 94.88 285 LEU A O 1
ATOM 2322 N N . ILE A 1 286 ? 3.735 0.897 -18.678 1.00 94.56 286 ILE A N 1
ATOM 2323 C CA . ILE A 1 286 ? 4.764 0.625 -17.685 1.00 94.56 286 ILE A CA 1
ATOM 2324 C C . ILE A 1 286 ? 4.159 0.610 -16.289 1.00 94.56 286 ILE A C 1
ATOM 2326 O O . ILE A 1 286 ? 3.532 1.585 -15.861 1.00 94.56 286 ILE A O 1
ATOM 2330 N N . CYS A 1 287 ? 4.413 -0.475 -15.563 1.00 92.88 287 CYS A N 1
ATOM 2331 C CA . CYS A 1 287 ? 4.365 -0.470 -14.110 1.00 92.88 287 CYS A CA 1
ATOM 2332 C C . CYS A 1 287 ? 5.795 -0.279 -13.608 1.00 92.88 287 CYS A C 1
ATOM 2334 O O . CYS A 1 287 ? 6.677 -1.088 -13.890 1.00 92.88 287 CYS A O 1
ATOM 2336 N N . GLN A 1 288 ? 6.056 0.831 -12.919 1.00 83.38 288 GLN A N 1
ATOM 2337 C CA . GLN A 1 288 ? 7.414 1.169 -12.469 1.00 83.38 288 GLN A CA 1
ATOM 2338 C C . GLN A 1 288 ? 7.783 0.542 -11.131 1.00 83.38 288 GLN A C 1
ATOM 2340 O O . GLN A 1 288 ? 8.964 0.510 -10.788 1.00 83.38 288 GLN A O 1
ATOM 2345 N N . ASP A 1 289 ? 6.774 0.065 -10.406 1.00 84.00 289 ASP A N 1
ATOM 2346 C CA . ASP A 1 289 ? 6.862 -0.184 -8.981 1.00 84.00 289 ASP A CA 1
ATOM 2347 C C . ASP A 1 289 ? 6.376 -1.597 -8.630 1.00 84.00 289 ASP A C 1
ATOM 2349 O O . ASP A 1 289 ? 5.412 -1.784 -7.889 1.00 84.00 289 ASP A O 1
ATOM 2353 N N . LEU A 1 290 ? 7.083 -2.609 -9.138 1.00 86.88 290 LEU A N 1
ATOM 2354 C CA . LEU A 1 290 ? 7.044 -3.948 -8.552 1.00 86.88 290 LEU A CA 1
ATOM 2355 C C . LEU A 1 290 ? 7.985 -3.979 -7.346 1.00 86.88 290 LEU A C 1
ATOM 2357 O O . LEU A 1 290 ? 9.172 -4.295 -7.446 1.00 86.88 290 LEU A O 1
ATOM 2361 N N . GLY A 1 291 ? 7.451 -3.568 -6.203 1.00 84.88 291 GLY A N 1
ATOM 2362 C CA . GLY A 1 291 ? 8.111 -3.649 -4.910 1.00 84.88 291 GLY A CA 1
ATOM 2363 C C . GLY A 1 291 ? 7.274 -3.015 -3.808 1.00 84.88 291 GLY A C 1
ATOM 2364 O O . GLY A 1 291 ? 6.234 -2.411 -4.070 1.00 84.88 291 GLY A O 1
ATOM 2365 N N . VAL A 1 292 ? 7.773 -3.118 -2.583 1.00 81.31 292 VAL A N 1
ATOM 2366 C CA . VAL A 1 292 ? 7.161 -2.550 -1.382 1.00 81.31 292 VAL A CA 1
ATOM 2367 C C . VAL A 1 292 ? 8.130 -1.603 -0.682 1.00 81.31 292 VAL A C 1
ATOM 2369 O O . VAL A 1 292 ? 9.351 -1.665 -0.860 1.00 81.31 292 VAL A O 1
ATOM 2372 N N . ALA A 1 293 ? 7.576 -0.677 0.092 1.00 78.75 293 ALA A N 1
ATOM 2373 C CA . ALA A 1 293 ? 8.348 0.203 0.955 1.00 78.75 293 ALA A CA 1
ATOM 2374 C C . ALA A 1 293 ? 9.133 -0.614 1.999 1.00 78.75 293 ALA A C 1
ATOM 2376 O O . ALA A 1 293 ? 8.606 -1.559 2.577 1.00 78.75 293 ALA A O 1
ATOM 2377 N N . ASP A 1 294 ? 10.385 -0.231 2.247 1.00 76.19 294 ASP A N 1
ATOM 2378 C CA . ASP A 1 294 ? 11.301 -0.930 3.162 1.00 76.19 294 ASP A CA 1
ATOM 2379 C C . ASP A 1 294 ? 11.962 0.053 4.143 1.00 76.19 294 ASP A C 1
ATOM 2381 O O . ASP A 1 294 ? 13.180 0.130 4.283 1.00 76.19 294 ASP A O 1
ATOM 2385 N N . GLY A 1 295 ? 11.145 0.911 4.761 1.00 69.75 295 GLY A N 1
ATOM 2386 C CA . GLY A 1 295 ? 11.623 1.941 5.688 1.00 69.75 295 GLY A CA 1
ATOM 2387 C C . GLY A 1 295 ? 12.310 3.135 5.007 1.00 69.75 295 GLY A C 1
ATOM 2388 O O . GLY A 1 295 ? 12.103 3.421 3.827 1.00 69.75 295 GLY A O 1
ATOM 2389 N N . LYS A 1 296 ? 13.095 3.905 5.767 1.00 68.88 296 LYS A N 1
ATOM 2390 C CA . LYS A 1 296 ? 13.765 5.131 5.297 1.00 68.88 296 LYS A CA 1
ATOM 2391 C C . LYS A 1 296 ? 15.229 5.160 5.722 1.00 68.88 296 LYS A C 1
ATOM 2393 O O . LYS A 1 296 ? 15.574 4.603 6.756 1.00 68.88 296 LYS A O 1
ATOM 2398 N N . ASP A 1 297 ? 16.073 5.841 4.947 1.00 66.44 297 ASP A N 1
ATOM 2399 C CA . ASP A 1 297 ? 17.451 6.147 5.350 1.00 66.44 297 ASP A CA 1
ATOM 2400 C C . ASP A 1 297 ? 17.539 7.369 6.293 1.00 66.44 297 ASP A C 1
ATOM 2402 O O . ASP A 1 297 ? 16.540 8.045 6.550 1.00 66.44 297 ASP A O 1
ATOM 2406 N N . HIS A 1 298 ? 18.744 7.685 6.790 1.00 54.25 298 HIS A N 1
ATOM 2407 C CA . HIS A 1 298 ? 18.997 8.817 7.701 1.00 54.25 298 HIS A CA 1
ATOM 2408 C C . HIS A 1 298 ? 18.619 10.200 7.152 1.00 54.25 298 HIS A C 1
ATOM 2410 O O . HIS A 1 298 ? 18.473 11.138 7.931 1.00 54.25 298 HIS A O 1
ATOM 2416 N N . ASN A 1 299 ? 18.456 10.351 5.835 1.00 63.72 299 ASN A N 1
ATOM 2417 C CA . ASN A 1 299 ? 17.987 11.598 5.225 1.00 63.72 299 ASN A CA 1
ATOM 2418 C C . ASN A 1 299 ? 16.461 11.600 5.043 1.00 63.72 299 ASN A C 1
ATOM 2420 O O . ASN A 1 299 ? 15.907 12.475 4.379 1.00 63.72 299 ASN A O 1
ATOM 2424 N N . GLY A 1 300 ? 15.770 10.596 5.590 1.00 63.16 300 GLY A N 1
ATOM 2425 C CA . GLY A 1 300 ? 14.338 10.393 5.428 1.00 63.16 300 GLY A CA 1
ATOM 2426 C C . GLY A 1 300 ? 13.947 9.885 4.040 1.00 63.16 300 GLY A C 1
ATOM 2427 O O . GLY A 1 300 ? 12.755 9.904 3.708 1.00 63.16 300 GLY A O 1
ATOM 2428 N N . LYS A 1 301 ? 14.904 9.437 3.215 1.00 76.62 301 LYS A N 1
ATOM 2429 C CA . LYS A 1 301 ? 14.611 8.927 1.875 1.00 76.62 301 LYS A CA 1
ATOM 2430 C C . LYS A 1 301 ? 14.035 7.519 1.970 1.00 76.62 301 LYS A C 1
ATOM 2432 O O . LYS A 1 301 ? 14.622 6.642 2.592 1.00 76.62 301 LYS A O 1
ATOM 2437 N N . GLN A 1 302 ? 12.908 7.304 1.296 1.00 80.56 302 GLN A N 1
ATOM 2438 C CA . GLN A 1 302 ? 12.232 6.010 1.224 1.00 80.56 302 GLN A CA 1
ATOM 2439 C C . GLN A 1 302 ? 13.120 4.945 0.566 1.00 80.56 302 GLN A C 1
ATOM 2441 O O . GLN A 1 302 ? 13.621 5.142 -0.548 1.00 80.56 302 GLN A O 1
ATOM 2446 N N . LEU A 1 303 ? 13.277 3.819 1.255 1.00 79.44 303 LEU A N 1
ATOM 2447 C CA . LEU A 1 303 ? 13.876 2.596 0.739 1.00 79.44 303 LEU A CA 1
ATOM 2448 C C . LEU A 1 303 ? 12.774 1.667 0.217 1.00 79.44 303 LEU A C 1
ATOM 2450 O O . LEU A 1 303 ? 11.604 1.788 0.596 1.00 79.44 303 LEU A O 1
ATOM 2454 N N . TYR A 1 304 ? 13.159 0.769 -0.684 1.00 82.44 304 TYR A N 1
ATOM 2455 C CA . TYR A 1 304 ? 12.259 -0.186 -1.320 1.00 82.44 304 TYR A CA 1
ATOM 2456 C C . TYR A 1 304 ? 12.933 -1.548 -1.426 1.00 82.44 304 TYR A C 1
ATOM 2458 O O . TYR A 1 304 ? 14.139 -1.620 -1.700 1.00 82.44 304 TYR A O 1
ATOM 2466 N N . LYS A 1 305 ? 12.129 -2.597 -1.293 1.00 82.81 305 LYS A N 1
ATOM 2467 C CA . LYS A 1 305 ? 12.482 -3.975 -1.630 1.00 82.81 305 LYS A CA 1
ATOM 2468 C C . LYS A 1 305 ? 11.571 -4.461 -2.750 1.00 82.81 305 LYS A C 1
ATOM 2470 O O . LYS A 1 305 ? 10.431 -4.011 -2.866 1.00 82.81 305 LYS A O 1
ATOM 2475 N N . CYS A 1 306 ? 12.085 -5.344 -3.596 1.00 85.38 306 CYS A N 1
ATOM 2476 C CA . CYS A 1 306 ? 11.250 -5.964 -4.620 1.00 85.38 306 CYS A CA 1
ATOM 2477 C C . CYS A 1 306 ? 10.342 -7.005 -3.959 1.00 85.38 306 CYS A C 1
ATOM 2479 O O . CYS A 1 306 ? 10.641 -7.472 -2.859 1.00 85.38 306 CYS A O 1
ATOM 2481 N N . TYR A 1 307 ? 9.241 -7.335 -4.628 1.00 89.00 307 TYR A N 1
ATOM 2482 C CA . TYR A 1 307 ? 8.447 -8.497 -4.246 1.00 89.00 307 TYR A CA 1
ATOM 2483 C C . TYR A 1 307 ? 9.282 -9.776 -4.381 1.00 89.00 307 TYR A C 1
ATOM 2485 O O . TYR A 1 307 ? 10.204 -9.844 -5.199 1.00 89.00 307 TYR A O 1
ATOM 2493 N N . GLU A 1 308 ? 8.940 -10.775 -3.584 1.00 90.19 308 GLU A N 1
ATOM 2494 C CA . GLU A 1 308 ? 9.413 -12.149 -3.729 1.00 90.19 308 GLU A CA 1
ATOM 2495 C C . GLU A 1 308 ? 8.378 -12.964 -4.517 1.00 90.19 308 GLU A C 1
ATOM 2497 O O . GLU A 1 308 ? 7.203 -12.602 -4.564 1.00 90.19 308 GLU A O 1
ATOM 2502 N N . ARG A 1 309 ? 8.794 -14.078 -5.136 1.00 90.19 309 ARG A N 1
ATOM 2503 C CA . ARG A 1 309 ? 7.889 -14.932 -5.931 1.00 90.19 309 ARG A CA 1
ATOM 2504 C C . ARG A 1 309 ? 6.666 -15.380 -5.129 1.00 90.19 309 ARG A C 1
ATOM 2506 O O . ARG A 1 309 ? 5.577 -15.447 -5.677 1.00 90.19 309 ARG A O 1
ATOM 2513 N N . ASP A 1 310 ? 6.847 -15.662 -3.841 1.00 91.81 310 ASP A N 1
ATOM 2514 C CA . ASP A 1 310 ? 5.797 -16.195 -2.970 1.00 91.81 310 ASP A CA 1
ATOM 2515 C C . ASP A 1 310 ? 4.915 -15.110 -2.331 1.00 91.81 310 ASP A C 1
ATOM 2517 O O . ASP A 1 310 ? 4.107 -15.419 -1.455 1.00 91.81 310 ASP A O 1
ATOM 2521 N N . ASP A 1 311 ? 5.051 -13.845 -2.731 1.00 91.62 311 ASP A N 1
ATOM 2522 C CA . ASP A 1 311 ? 4.309 -12.724 -2.144 1.00 91.62 311 ASP A CA 1
ATOM 2523 C C . ASP A 1 311 ? 2.839 -12.688 -2.569 1.00 91.62 311 ASP A C 1
ATOM 2525 O O . ASP A 1 311 ? 1.965 -12.359 -1.761 1.00 91.62 311 ASP A O 1
ATOM 2529 N N . ALA A 1 312 ? 2.576 -13.076 -3.814 1.00 94.88 312 ALA A N 1
ATOM 2530 C CA . ALA A 1 312 ? 1.259 -13.217 -4.413 1.00 94.88 312 ALA A CA 1
ATOM 2531 C C . ALA A 1 312 ? 1.311 -14.315 -5.484 1.00 94.88 312 ALA A C 1
ATOM 2533 O O . ALA A 1 312 ? 2.374 -14.600 -6.025 1.00 94.88 312 ALA A O 1
ATOM 2534 N N . ASP A 1 313 ? 0.166 -14.907 -5.810 1.00 97.25 313 ASP A N 1
ATOM 2535 C CA . ASP A 1 313 ? 0.062 -15.951 -6.836 1.00 97.25 313 ASP A CA 1
ATOM 2536 C C . ASP A 1 313 ? -0.237 -15.339 -8.218 1.00 97.25 313 ASP A C 1
ATOM 2538 O O . ASP A 1 313 ? 0.214 -15.838 -9.253 1.00 97.25 313 ASP A O 1
ATOM 2542 N N . LEU A 1 314 ? -0.955 -14.210 -8.231 1.00 97.56 314 LEU A N 1
ATOM 2543 C CA . LEU A 1 314 ? -1.372 -13.488 -9.429 1.00 97.56 314 LEU A CA 1
ATOM 2544 C C . LEU A 1 314 ? -1.109 -11.984 -9.287 1.00 97.56 314 LEU A C 1
ATOM 2546 O O . LEU A 1 314 ? -1.447 -11.373 -8.273 1.00 97.56 314 LEU A O 1
ATOM 2550 N N . TYR A 1 315 ? -0.564 -11.368 -10.335 1.00 97.19 315 TYR A N 1
ATOM 2551 C CA . TYR A 1 315 ? -0.403 -9.919 -10.424 1.00 97.19 315 TYR A CA 1
ATOM 2552 C C . TYR A 1 315 ? -1.353 -9.346 -11.473 1.00 97.19 315 TYR A C 1
ATOM 2554 O O . TYR A 1 315 ? -1.249 -9.662 -12.661 1.00 97.19 315 TYR A O 1
ATOM 2562 N N . VAL A 1 316 ? -2.261 -8.478 -11.028 1.00 97.44 316 VAL A N 1
ATOM 2563 C CA . VAL A 1 316 ? -3.236 -7.793 -11.878 1.00 97.44 316 VAL A CA 1
ATOM 2564 C C . VAL A 1 316 ? -2.761 -6.377 -12.149 1.00 97.44 316 VAL A C 1
ATOM 2566 O O . VAL A 1 316 ? -2.702 -5.524 -11.263 1.00 97.44 316 VAL A O 1
ATOM 2569 N N . PHE A 1 317 ? -2.440 -6.101 -13.402 1.00 96.69 317 PHE A N 1
ATOM 2570 C CA . PHE A 1 317 ? -2.009 -4.791 -13.850 1.00 96.69 317 PHE A CA 1
ATOM 2571 C C . PHE A 1 317 ? -3.162 -4.055 -14.515 1.00 96.69 317 PHE A C 1
ATOM 2573 O O . PHE A 1 317 ? -3.767 -4.574 -15.446 1.00 96.69 317 PHE A O 1
ATOM 2580 N N . ARG A 1 318 ? -3.425 -2.821 -14.084 1.00 96.00 318 ARG A N 1
ATOM 2581 C CA . ARG A 1 318 ? -4.462 -1.954 -14.647 1.00 96.00 318 ARG A CA 1
ATOM 2582 C C . ARG A 1 318 ? -3.868 -0.727 -15.310 1.00 96.00 318 ARG A C 1
ATOM 2584 O O . ARG A 1 318 ? -3.089 -0.002 -14.691 1.00 96.00 318 ARG A O 1
ATOM 2591 N N . TRP A 1 319 ? -4.351 -0.405 -16.502 1.00 95.69 319 TRP A N 1
ATOM 2592 C CA . TRP A 1 319 ? -4.204 0.916 -17.108 1.00 95.69 319 TRP A CA 1
ATOM 2593 C C . TRP A 1 319 ? -5.580 1.510 -17.422 1.00 95.69 319 TRP A C 1
ATOM 2595 O O . TRP A 1 319 ? -6.442 0.813 -17.947 1.00 95.69 319 TRP A O 1
ATOM 2605 N N . ARG A 1 320 ? -5.783 2.790 -17.092 1.00 94.44 320 ARG A N 1
ATOM 2606 C CA . ARG A 1 320 ? -6.982 3.551 -17.462 1.00 94.44 320 ARG A CA 1
ATOM 2607 C C . ARG A 1 320 ? -6.691 4.357 -18.724 1.00 94.44 320 ARG A C 1
ATOM 2609 O O . ARG A 1 320 ? -5.826 5.235 -18.701 1.00 94.44 320 ARG A O 1
ATOM 2616 N N . ASP A 1 321 ? -7.409 4.056 -19.796 1.00 94.12 321 ASP A N 1
ATOM 2617 C CA . ASP A 1 321 ? -7.538 4.934 -20.948 1.00 94.12 321 ASP A CA 1
ATOM 2618 C C . ASP A 1 321 ? -8.582 6.008 -20.619 1.00 94.12 321 ASP A C 1
ATOM 2620 O O . ASP A 1 321 ? -9.791 5.773 -20.658 1.00 94.12 321 ASP A O 1
ATOM 2624 N N . GLU A 1 322 ? -8.097 7.187 -20.236 1.00 92.12 322 GLU A N 1
ATOM 2625 C CA . GLU A 1 322 ? -8.949 8.329 -19.894 1.00 92.12 322 GLU A CA 1
ATOM 2626 C C . GLU A 1 322 ? -9.726 8.854 -21.110 1.00 92.12 322 GLU A C 1
ATOM 2628 O O . GLU A 1 322 ? -10.825 9.372 -20.946 1.00 92.12 322 GLU A O 1
ATOM 2633 N N . ALA A 1 323 ? -9.198 8.703 -22.332 1.00 92.12 323 ALA A N 1
ATOM 2634 C CA . ALA A 1 323 ? -9.870 9.196 -23.534 1.00 92.12 323 ALA A CA 1
ATOM 2635 C C . ALA A 1 323 ? -11.105 8.354 -23.875 1.00 92.12 323 ALA A C 1
ATOM 2637 O O . ALA A 1 323 ? -12.103 8.883 -24.354 1.00 92.12 323 ALA A O 1
ATOM 2638 N N . GLN A 1 324 ? -11.042 7.051 -23.601 1.00 91.94 324 GLN A N 1
ATOM 2639 C CA . GLN A 1 324 ? -12.150 6.118 -23.820 1.00 91.94 324 GLN A CA 1
ATOM 2640 C C . GLN A 1 324 ? -12.958 5.832 -22.548 1.00 91.94 324 GLN A C 1
ATOM 2642 O O . GLN A 1 324 ? -13.883 5.022 -22.579 1.00 91.94 324 GLN A O 1
ATOM 2647 N N . ASN A 1 325 ? -12.592 6.451 -21.420 1.00 93.38 325 ASN A N 1
ATOM 2648 C CA . ASN A 1 325 ? -13.128 6.141 -20.097 1.00 93.38 325 ASN A CA 1
ATOM 2649 C C . ASN A 1 325 ? -13.105 4.626 -19.785 1.00 93.38 325 ASN A C 1
ATOM 2651 O O . ASN A 1 325 ? -14.039 4.085 -19.197 1.00 93.38 325 ASN A O 1
ATOM 2655 N N . LYS A 1 326 ? -12.042 3.926 -20.196 1.00 95.50 326 LYS A N 1
ATOM 2656 C CA . LYS A 1 326 ? -11.981 2.459 -20.242 1.00 95.50 326 LYS A CA 1
ATOM 2657 C C . LYS A 1 326 ? -10.752 1.932 -19.517 1.00 95.50 326 LYS A C 1
ATOM 2659 O O . LYS A 1 326 ? -9.639 2.411 -19.708 1.00 95.50 326 LYS A O 1
ATOM 2664 N N . SER A 1 327 ? -10.935 0.940 -18.661 1.00 96.62 327 SER A N 1
ATOM 2665 C CA . SER A 1 327 ? -9.845 0.260 -17.963 1.00 96.62 327 SER A CA 1
ATOM 2666 C C . SER A 1 327 ? -9.447 -1.011 -18.686 1.00 96.62 327 SER A C 1
ATOM 2668 O O . SER A 1 327 ? -10.306 -1.764 -19.126 1.00 96.62 327 SER A O 1
ATOM 2670 N N . HIS A 1 328 ? -8.149 -1.270 -18.759 1.00 97.50 328 HIS A N 1
ATOM 2671 C CA . HIS A 1 328 ? -7.544 -2.437 -19.388 1.00 97.50 328 HIS A CA 1
ATOM 2672 C C . HIS A 1 328 ? -6.740 -3.217 -18.352 1.00 97.50 328 HIS A C 1
ATOM 2674 O O . HIS A 1 328 ? -6.019 -2.607 -17.554 1.00 97.50 328 HIS A O 1
ATOM 2680 N N . PHE A 1 329 ? -6.852 -4.546 -18.386 1.00 98.06 329 PHE A N 1
ATOM 2681 C CA . PHE A 1 329 ? -6.280 -5.429 -17.377 1.00 98.06 329 PHE A CA 1
ATOM 2682 C C . PHE A 1 329 ? -5.364 -6.490 -17.982 1.00 98.06 329 PHE A C 1
ATOM 2684 O O . PHE A 1 329 ? -5.665 -7.070 -19.025 1.00 98.06 329 PHE A O 1
ATOM 2691 N N . TRP A 1 330 ? -4.268 -6.775 -17.284 1.00 98.25 330 TRP A N 1
ATOM 2692 C CA . TRP A 1 330 ? -3.417 -7.938 -17.517 1.00 98.25 330 TRP A CA 1
ATOM 2693 C C . TRP A 1 330 ? -3.343 -8.750 -16.234 1.00 98.25 330 TRP A C 1
ATOM 2695 O O . TRP A 1 330 ? -3.116 -8.170 -15.175 1.00 98.25 330 TRP A O 1
ATOM 2705 N N . ALA A 1 331 ? -3.488 -10.065 -16.330 1.00 98.12 331 ALA A N 1
ATOM 2706 C CA . ALA A 1 331 ? -3.412 -10.972 -15.193 1.00 98.12 331 ALA A CA 1
ATOM 2707 C C . ALA A 1 331 ? -2.249 -11.940 -15.412 1.00 98.12 331 ALA A C 1
ATOM 2709 O O . ALA A 1 331 ? -2.344 -12.870 -16.209 1.00 98.12 331 ALA A O 1
ATOM 2710 N N . ILE A 1 332 ? -1.122 -11.681 -14.747 1.00 98.25 332 ILE A N 1
ATOM 2711 C CA . ILE A 1 332 ? 0.124 -12.422 -14.960 1.00 98.25 332 ILE A CA 1
ATOM 2712 C C . ILE A 1 332 ? 0.434 -13.257 -13.712 1.00 98.25 332 ILE A C 1
ATOM 2714 O O . ILE A 1 332 ? 0.626 -12.676 -12.639 1.00 98.25 332 ILE A O 1
ATOM 2718 N N . PRO A 1 333 ? 0.507 -14.597 -13.819 1.00 97.88 333 PRO A N 1
ATOM 2719 C CA . PRO A 1 333 ? 0.915 -15.445 -12.705 1.00 97.88 333 PRO A CA 1
ATOM 2720 C C . PRO A 1 333 ? 2.331 -15.118 -12.223 1.00 97.88 333 PRO A C 1
ATOM 2722 O O . PRO A 1 333 ? 3.214 -14.790 -13.025 1.00 97.88 333 PRO A O 1
ATOM 2725 N N . ALA A 1 334 ? 2.576 -15.266 -10.922 1.00 96.69 334 ALA A N 1
ATOM 2726 C CA . ALA A 1 334 ? 3.896 -15.029 -10.339 1.00 96.69 334 ALA A CA 1
ATOM 2727 C C . ALA A 1 334 ? 4.983 -15.923 -10.964 1.00 96.69 334 ALA A C 1
ATOM 2729 O O . ALA A 1 334 ? 6.091 -15.459 -11.222 1.00 96.69 334 ALA A O 1
ATOM 2730 N N . ASP A 1 335 ? 4.665 -17.170 -11.311 1.00 96.44 335 ASP A N 1
ATOM 2731 C CA . ASP A 1 335 ? 5.624 -18.078 -11.956 1.00 96.44 335 ASP A CA 1
ATOM 2732 C C . ASP A 1 335 ? 6.045 -17.628 -13.350 1.00 96.44 335 ASP A C 1
ATOM 2734 O O . ASP A 1 335 ? 7.208 -17.765 -13.730 1.00 96.44 335 ASP A O 1
ATOM 2738 N N . VAL A 1 336 ? 5.124 -17.019 -14.094 1.00 97.38 336 VAL A N 1
ATOM 2739 C CA . VAL A 1 336 ? 5.444 -16.429 -15.393 1.00 97.38 336 VAL A CA 1
ATOM 2740 C C . VAL A 1 336 ? 6.364 -15.226 -15.197 1.00 97.38 336 VAL A C 1
ATOM 2742 O O . VAL A 1 336 ? 7.385 -15.115 -15.873 1.00 97.38 336 VAL A O 1
ATOM 2745 N N . LEU A 1 337 ? 6.062 -14.348 -14.235 1.00 95.69 337 LEU A N 1
ATOM 2746 C CA . LEU A 1 337 ? 6.949 -13.231 -13.895 1.00 95.69 337 LEU A CA 1
ATOM 2747 C C . LEU A 1 337 ? 8.351 -13.734 -13.507 1.00 95.69 337 LEU A C 1
ATOM 2749 O O . LEU A 1 337 ? 9.348 -13.232 -14.028 1.00 95.69 337 LEU A O 1
ATOM 2753 N N . ALA A 1 338 ? 8.446 -14.764 -12.666 1.00 93.75 338 ALA A N 1
ATOM 2754 C CA . ALA A 1 338 ? 9.719 -15.362 -12.273 1.00 93.75 338 ALA A CA 1
ATOM 2755 C C . ALA A 1 338 ? 10.493 -15.924 -13.481 1.00 93.75 338 ALA A C 1
ATOM 2757 O O . ALA A 1 338 ? 11.683 -15.639 -13.638 1.00 93.75 338 ALA A O 1
ATOM 2758 N N . ALA A 1 339 ? 9.820 -16.651 -14.380 1.00 93.75 339 ALA A N 1
ATOM 2759 C CA . ALA A 1 339 ? 10.417 -17.188 -15.605 1.00 93.75 339 ALA A CA 1
ATOM 2760 C C . ALA A 1 339 ? 10.951 -16.088 -16.544 1.00 93.75 339 ALA A C 1
ATOM 2762 O O . ALA A 1 339 ? 11.953 -16.285 -17.232 1.00 93.75 339 ALA A O 1
ATOM 2763 N N . HIS A 1 340 ? 10.337 -14.901 -16.521 1.00 93.88 340 HIS A N 1
ATOM 2764 C CA . HIS A 1 340 ? 10.792 -13.710 -17.245 1.00 93.88 340 HIS A CA 1
ATOM 2765 C C . HIS A 1 340 ? 11.801 -12.844 -16.457 1.00 93.88 340 HIS A C 1
ATOM 2767 O O . HIS A 1 340 ? 12.103 -11.715 -16.854 1.00 93.88 340 HIS A O 1
ATOM 2773 N N . GLY A 1 341 ? 12.373 -13.369 -15.367 1.00 90.69 341 GLY A N 1
ATOM 2774 C CA . GLY A 1 341 ? 13.487 -12.759 -14.633 1.00 90.69 341 GLY A CA 1
ATOM 2775 C C . GLY A 1 341 ? 13.093 -11.709 -13.590 1.00 90.69 341 GLY A C 1
ATOM 2776 O O . GLY A 1 341 ? 13.970 -10.987 -13.097 1.00 90.69 341 GLY A O 1
ATOM 2777 N N . PHE A 1 342 ? 11.807 -11.614 -13.248 1.00 91.31 342 PHE A N 1
ATOM 2778 C CA . PHE A 1 342 ? 11.336 -10.813 -12.117 1.00 91.31 342 PHE A CA 1
ATOM 2779 C C . PHE A 1 342 ? 11.595 -11.536 -10.788 1.00 91.31 342 PHE A C 1
ATOM 2781 O O . PHE A 1 342 ? 11.904 -12.726 -10.756 1.00 91.31 342 PHE A O 1
ATOM 2788 N N . PHE A 1 343 ? 11.519 -10.791 -9.685 1.00 87.75 343 PHE A N 1
ATOM 2789 C CA . PHE A 1 343 ? 11.805 -11.252 -8.317 1.00 87.75 343 PHE A CA 1
ATOM 2790 C C . PHE A 1 343 ? 13.265 -11.676 -8.081 1.00 87.75 343 PHE A C 1
ATOM 2792 O O . PHE A 1 343 ? 13.597 -12.286 -7.066 1.00 87.75 343 PHE A O 1
ATOM 2799 N N . THR A 1 344 ? 14.177 -11.330 -8.994 1.00 83.38 344 THR A N 1
ATOM 2800 C CA . THR A 1 344 ? 15.607 -11.668 -8.872 1.00 83.38 344 THR A CA 1
ATOM 2801 C C . THR A 1 344 ? 16.378 -10.643 -8.041 1.00 83.38 344 THR A C 1
ATOM 2803 O O . THR A 1 344 ? 17.446 -10.932 -7.491 1.00 83.38 344 THR A O 1
ATOM 2806 N N . LYS A 1 345 ? 15.855 -9.418 -7.923 1.00 82.50 345 LYS A N 1
ATOM 2807 C CA . LYS A 1 345 ? 16.463 -8.345 -7.130 1.00 82.50 345 LYS A C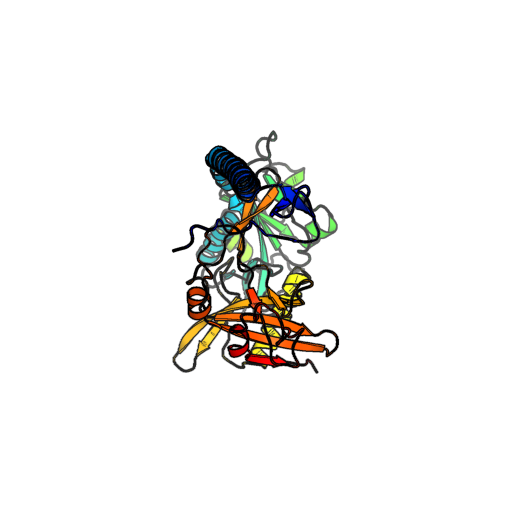A 1
ATOM 2808 C C . LYS A 1 345 ? 15.962 -8.381 -5.693 1.00 82.50 345 LYS A C 1
ATOM 2810 O O . LYS A 1 345 ? 14.770 -8.411 -5.448 1.00 82.50 345 LYS A O 1
ATOM 2815 N N . LYS A 1 346 ? 16.877 -8.235 -4.732 1.00 74.75 346 LYS A N 1
ATOM 2816 C CA . LYS A 1 346 ? 16.518 -8.095 -3.306 1.00 74.75 346 LYS A CA 1
ATOM 2817 C C . LYS A 1 346 ? 16.228 -6.655 -2.870 1.00 74.75 346 LYS A C 1
ATOM 2819 O O . LYS A 1 346 ? 15.598 -6.435 -1.848 1.00 74.75 346 LYS A O 1
ATOM 2824 N N . THR A 1 347 ? 16.711 -5.657 -3.613 1.00 71.50 347 THR A N 1
ATOM 2825 C CA . THR A 1 347 ? 16.578 -4.234 -3.245 1.00 71.50 347 THR A CA 1
ATOM 2826 C C . THR A 1 347 ? 16.128 -3.390 -4.428 1.00 71.50 347 THR A C 1
ATOM 2828 O O . THR A 1 347 ? 16.432 -3.695 -5.583 1.00 71.50 347 THR A O 1
ATOM 2831 N N . GLY A 1 348 ? 15.445 -2.286 -4.130 1.00 76.25 348 GLY A N 1
ATOM 2832 C CA . GLY A 1 348 ? 14.901 -1.372 -5.125 1.00 76.25 348 GLY A CA 1
ATOM 2833 C C . GLY A 1 348 ? 13.515 -1.793 -5.601 1.00 76.25 348 GLY A C 1
ATOM 2834 O O . GLY A 1 348 ? 12.736 -2.353 -4.837 1.00 76.25 348 GLY A O 1
ATOM 2835 N N . LYS A 1 349 ? 13.215 -1.473 -6.860 1.00 80.44 349 LYS A N 1
ATOM 2836 C CA . LYS A 1 349 ? 11.960 -1.819 -7.528 1.00 80.44 349 LYS A CA 1
ATOM 2837 C C . LYS A 1 349 ? 12.253 -2.458 -8.875 1.00 80.44 349 LYS A C 1
ATOM 2839 O O . LYS A 1 349 ? 13.257 -2.126 -9.523 1.00 80.44 349 LYS A O 1
ATOM 2844 N N . GLU A 1 350 ? 11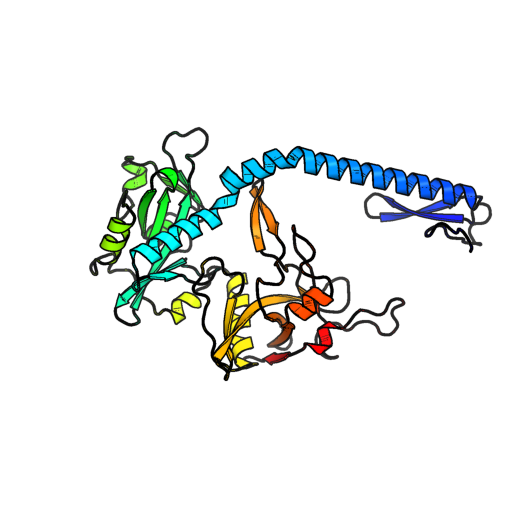.355 -3.323 -9.312 1.00 87.19 350 GLU A N 1
ATOM 2845 C CA . GLU A 1 350 ? 11.325 -3.809 -10.682 1.00 87.19 350 GLU A CA 1
ATOM 2846 C C . GLU A 1 350 ? 10.289 -3.060 -11.508 1.00 87.19 350 GLU A C 1
ATOM 2848 O O . GLU A 1 350 ? 9.334 -2.477 -11.001 1.00 87.19 350 GLU A O 1
ATOM 2853 N N . THR A 1 351 ? 10.539 -3.019 -12.808 1.00 90.88 351 THR A N 1
ATOM 2854 C CA . THR A 1 351 ? 9.716 -2.300 -13.765 1.00 90.88 351 THR A CA 1
ATOM 2855 C C . THR A 1 351 ? 9.331 -3.281 -14.848 1.00 90.88 351 THR A C 1
ATOM 2857 O O . THR A 1 351 ? 10.217 -3.868 -15.468 1.00 90.88 351 THR A O 1
ATOM 2860 N N . ILE A 1 352 ? 8.032 -3.427 -15.082 1.00 92.69 352 ILE A N 1
ATOM 2861 C CA . ILE A 1 352 ? 7.491 -4.311 -16.109 1.00 92.69 352 ILE A CA 1
ATOM 2862 C C . ILE A 1 352 ? 6.859 -3.481 -17.236 1.00 92.69 352 ILE A C 1
ATOM 2864 O O . ILE A 1 352 ? 6.016 -2.615 -16.964 1.00 92.69 352 ILE A O 1
ATOM 2868 N N . PRO A 1 353 ? 7.279 -3.694 -18.496 1.00 94.00 353 PRO A N 1
ATOM 2869 C CA . PRO A 1 353 ? 6.562 -3.189 -19.655 1.00 94.00 353 PRO A CA 1
ATOM 2870 C C . PRO A 1 353 ? 5.373 -4.102 -19.984 1.00 94.00 353 PRO A C 1
ATOM 2872 O O . PRO A 1 353 ? 5.509 -5.323 -20.038 1.00 94.00 353 PRO A O 1
ATOM 2875 N N . LEU A 1 354 ? 4.212 -3.510 -20.246 1.00 95.69 354 LEU A N 1
ATOM 2876 C CA . LEU A 1 354 ? 3.001 -4.226 -20.642 1.00 95.69 354 LEU A CA 1
ATOM 2877 C C . LEU A 1 354 ? 2.614 -3.849 -22.068 1.00 95.69 354 LEU A C 1
ATOM 2879 O O . LEU A 1 354 ? 2.676 -2.676 -22.442 1.00 95.69 354 LEU A O 1
ATOM 2883 N N . HIS A 1 355 ? 2.187 -4.835 -22.844 1.00 95.94 355 HIS A N 1
ATOM 2884 C CA . HIS A 1 355 ? 1.720 -4.644 -24.211 1.00 95.94 355 HIS A CA 1
ATOM 2885 C C . HIS A 1 355 ? 0.301 -5.187 -24.321 1.00 95.94 355 HIS A C 1
ATOM 2887 O O . HIS A 1 355 ? 0.033 -6.305 -23.893 1.00 95.94 355 HIS A O 1
ATOM 2893 N N . GLY A 1 356 ? -0.618 -4.377 -24.838 1.00 93.44 356 GLY A N 1
ATOM 2894 C CA . GLY A 1 356 ? -1.996 -4.794 -25.075 1.00 93.44 356 GLY A CA 1
ATOM 2895 C C . GLY A 1 356 ? -2.216 -5.310 -26.494 1.00 93.44 356 GLY A C 1
ATOM 2896 O O . GLY A 1 356 ? -1.261 -5.362 -27.283 1.00 93.44 356 GLY A O 1
ATOM 2897 N N . PRO A 1 357 ? -3.468 -5.669 -26.820 1.00 93.56 357 PRO A N 1
ATOM 2898 C CA . PRO A 1 357 ? -3.951 -5.773 -28.195 1.00 93.56 357 PRO A CA 1
ATOM 2899 C C . PRO A 1 357 ? -3.677 -4.495 -29.002 1.00 93.56 357 PRO A C 1
ATOM 2901 O O . PRO A 1 357 ? -3.286 -3.469 -28.441 1.00 93.56 357 PRO A O 1
ATOM 2904 N N . ASP A 1 358 ? -3.856 -4.556 -30.321 1.00 90.00 358 ASP A N 1
ATOM 2905 C CA . ASP A 1 358 ? -3.389 -3.504 -31.235 1.00 90.00 358 ASP A CA 1
ATOM 2906 C C . ASP A 1 358 ? -4.049 -2.131 -31.004 1.00 90.00 358 ASP A C 1
ATOM 2908 O O . ASP A 1 358 ? -3.426 -1.102 -31.265 1.00 90.00 358 ASP A O 1
ATOM 2912 N N . ASP A 1 359 ? -5.253 -2.103 -30.432 1.00 89.94 359 ASP A N 1
ATOM 2913 C CA . ASP A 1 359 ? -6.005 -0.905 -30.049 1.00 89.94 359 ASP A CA 1
ATOM 2914 C C . ASP A 1 359 ? -5.708 -0.404 -28.619 1.00 89.94 359 ASP A C 1
ATOM 2916 O O . ASP A 1 359 ? -6.191 0.656 -28.223 1.00 89.94 359 ASP A O 1
ATOM 2920 N N . VAL A 1 360 ? -4.888 -1.118 -27.838 1.00 93.00 360 VAL A N 1
ATOM 2921 C CA . VAL A 1 360 ? -4.656 -0.834 -26.411 1.00 93.00 360 VAL A CA 1
ATOM 2922 C C . VAL A 1 360 ? -3.244 -0.310 -26.159 1.00 93.00 360 VAL A C 1
ATOM 2924 O O . VAL A 1 360 ? -2.270 -1.062 -26.054 1.00 93.00 360 VAL A O 1
ATOM 2927 N N . GLY A 1 361 ? -3.143 1.005 -25.966 1.00 90.62 361 GLY A N 1
ATOM 2928 C CA . GLY A 1 361 ? -1.878 1.689 -25.709 1.00 90.62 361 GLY A CA 1
ATOM 2929 C C . GLY A 1 361 ? -0.996 1.805 -26.958 1.00 90.62 361 GLY A C 1
ATOM 2930 O O . GLY A 1 361 ? -1.357 1.417 -28.067 1.00 90.62 361 GLY A O 1
ATOM 2931 N N . LYS A 1 362 ? 0.195 2.392 -26.799 1.00 92.44 362 LYS A N 1
ATOM 2932 C CA . LYS A 1 362 ? 1.113 2.605 -27.926 1.00 92.44 362 LYS A CA 1
ATOM 2933 C C . LYS A 1 362 ? 1.760 1.286 -28.348 1.00 92.44 362 LYS A C 1
ATOM 2935 O O . LYS A 1 362 ? 2.529 0.730 -27.570 1.00 92.44 362 LYS A O 1
ATOM 2940 N N . GLN A 1 363 ? 1.555 0.847 -29.586 1.00 93.50 363 GLN A N 1
ATOM 2941 C CA . GLN A 1 363 ? 2.141 -0.407 -30.066 1.00 93.50 363 GLN A CA 1
ATOM 2942 C C . GLN A 1 363 ? 3.625 -0.285 -30.451 1.00 93.50 363 GLN A C 1
ATOM 2944 O O . GLN A 1 363 ? 4.082 0.793 -30.861 1.00 93.50 363 GLN A O 1
ATOM 2949 N N . PRO A 1 364 ? 4.414 -1.369 -30.301 1.00 91.06 364 PRO A N 1
ATOM 2950 C CA . PRO A 1 364 ? 5.778 -1.432 -30.813 1.00 91.06 364 PRO A CA 1
ATOM 2951 C C . PRO A 1 364 ? 5.833 -1.222 -32.322 1.00 91.06 364 PRO A C 1
ATOM 2953 O O . PRO A 1 364 ? 4.966 -1.681 -33.054 1.00 91.06 364 PRO A O 1
ATOM 2956 N N . ASN A 1 365 ? 6.884 -0.551 -32.798 1.00 89.75 365 ASN A N 1
ATOM 2957 C CA . ASN A 1 365 ? 7.127 -0.445 -34.233 1.00 89.75 365 ASN A CA 1
ATOM 2958 C C . ASN A 1 365 ? 7.590 -1.819 -34.762 1.00 89.75 365 ASN A C 1
ATOM 2960 O O . ASN A 1 365 ? 8.668 -2.258 -34.348 1.00 89.75 365 ASN A O 1
ATOM 2964 N N . PRO A 1 366 ? 6.845 -2.469 -35.678 1.00 87.44 366 PRO A N 1
ATOM 2965 C CA . PRO A 1 366 ? 7.225 -3.775 -36.225 1.00 87.44 366 PRO A CA 1
ATOM 2966 C C . PRO A 1 366 ? 8.544 -3.721 -37.009 1.00 87.44 366 PRO A C 1
ATOM 2968 O O . PRO A 1 366 ? 9.268 -4.707 -37.071 1.00 87.44 366 PRO A O 1
ATOM 2971 N N . ASN A 1 367 ? 8.907 -2.544 -37.527 1.00 89.75 367 ASN A N 1
ATOM 2972 C CA . ASN A 1 367 ? 10.137 -2.308 -38.282 1.00 89.75 367 ASN A CA 1
ATOM 2973 C C . ASN A 1 367 ? 11.303 -1.827 -37.397 1.00 89.75 367 ASN A C 1
ATOM 2975 O O . ASN A 1 367 ? 12.312 -1.328 -37.900 1.00 89.75 367 ASN A O 1
ATOM 2979 N N . ALA A 1 368 ? 11.175 -1.892 -36.067 1.00 86.75 368 ALA A N 1
ATOM 2980 C CA . ALA A 1 368 ? 12.266 -1.520 -35.177 1.00 86.75 368 ALA A CA 1
ATOM 2981 C C . ALA A 1 368 ? 13.447 -2.490 -35.333 1.00 86.75 368 ALA A C 1
ATOM 2983 O O . ALA A 1 368 ? 13.277 -3.702 -35.277 1.00 86.75 368 ALA A O 1
ATOM 2984 N N . TYR A 1 369 ? 14.671 -1.951 -35.410 1.00 87.19 369 TYR A N 1
ATOM 2985 C CA . TYR A 1 369 ? 15.904 -2.754 -35.489 1.00 87.19 369 TYR A CA 1
ATOM 2986 C C . TYR A 1 369 ? 16.018 -3.812 -34.375 1.00 87.19 369 TYR A C 1
ATOM 2988 O O . TYR A 1 369 ? 16.643 -4.853 -34.555 1.00 87.19 369 TYR A O 1
ATOM 2996 N N . LYS A 1 370 ? 15.430 -3.536 -33.206 1.00 85.25 370 LYS A N 1
ATOM 2997 C CA . LYS A 1 370 ? 15.218 -4.532 -32.157 1.00 85.25 370 LYS A CA 1
ATOM 2998 C C . LYS A 1 370 ? 13.718 -4.679 -31.930 1.00 85.25 370 LYS A C 1
ATOM 3000 O O . LYS A 1 370 ? 13.124 -3.708 -31.450 1.00 85.25 370 LYS A O 1
ATOM 3005 N N . PRO A 1 371 ? 13.136 -5.848 -32.234 1.00 85.75 371 PRO A N 1
ATOM 3006 C CA . PRO A 1 371 ? 11.760 -6.146 -31.873 1.00 85.75 371 PRO A CA 1
ATOM 3007 C C . PRO A 1 371 ? 11.551 -5.955 -30.370 1.00 85.75 371 PRO A C 1
ATOM 3009 O O . PRO A 1 371 ? 12.436 -6.265 -29.566 1.00 85.75 371 PRO A O 1
ATOM 3012 N N . ALA A 1 372 ? 10.401 -5.398 -29.996 1.00 87.56 372 ALA A N 1
ATOM 3013 C CA . ALA A 1 372 ? 10.014 -5.340 -28.596 1.00 87.56 372 ALA A CA 1
ATOM 3014 C C . ALA A 1 372 ? 9.618 -6.740 -28.124 1.00 87.56 372 ALA A C 1
ATOM 3016 O O . ALA A 1 372 ? 8.939 -7.472 -28.843 1.00 87.56 372 ALA A O 1
ATOM 3017 N N . ASP A 1 373 ? 10.017 -7.085 -26.906 1.00 89.25 373 ASP A N 1
ATOM 3018 C CA . ASP A 1 373 ? 9.524 -8.283 -26.246 1.00 89.25 373 ASP A CA 1
ATOM 3019 C C . ASP A 1 373 ? 8.099 -8.020 -25.737 1.00 89.25 373 ASP A C 1
ATOM 3021 O O . ASP A 1 373 ? 7.881 -7.184 -24.855 1.00 89.25 373 ASP A O 1
ATOM 3025 N N . THR A 1 374 ? 7.124 -8.674 -26.367 1.00 94.06 374 THR A N 1
ATOM 3026 C CA . THR A 1 374 ? 5.685 -8.422 -26.188 1.00 94.06 374 THR A CA 1
ATOM 3027 C C . THR A 1 374 ? 4.969 -9.554 -25.460 1.00 94.06 374 THR A C 1
ATOM 3029 O O . THR A 1 374 ? 3.743 -9.607 -25.490 1.00 94.06 374 THR A O 1
ATOM 3032 N N . TRP A 1 375 ? 5.702 -10.431 -24.762 1.00 96.12 375 TRP A N 1
ATOM 3033 C CA . TRP A 1 375 ? 5.143 -11.602 -24.069 1.00 96.12 375 TRP A CA 1
ATOM 3034 C C . TRP A 1 375 ? 3.959 -11.273 -23.144 1.00 96.12 375 TRP A C 1
ATOM 3036 O O . TRP A 1 375 ? 3.021 -12.057 -23.028 1.00 96.12 375 TRP A O 1
ATOM 3046 N N . THR A 1 376 ? 3.948 -10.079 -22.540 1.00 96.69 376 THR A N 1
ATOM 3047 C CA . THR A 1 376 ? 2.865 -9.622 -21.657 1.00 96.69 376 THR A CA 1
ATOM 3048 C C . THR A 1 376 ? 1.512 -9.508 -22.359 1.00 96.69 376 THR A C 1
ATOM 3050 O O . THR A 1 376 ? 0.486 -9.600 -21.693 1.00 96.69 376 THR A O 1
ATOM 3053 N N . ARG A 1 377 ? 1.480 -9.391 -23.694 1.00 96.50 377 ARG A N 1
ATOM 3054 C CA . ARG A 1 377 ? 0.247 -9.368 -24.498 1.00 96.50 377 ARG A CA 1
ATOM 3055 C C . ARG A 1 377 ? -0.591 -10.635 -24.338 1.00 96.50 377 ARG A C 1
ATOM 3057 O O . ARG A 1 377 ? -1.812 -10.536 -24.336 1.00 96.50 377 ARG A O 1
ATOM 3064 N N . ALA A 1 378 ? 0.044 -11.793 -24.146 1.00 97.50 378 ALA A N 1
ATOM 3065 C CA . ALA A 1 378 ? -0.649 -13.070 -23.955 1.00 97.50 378 ALA A CA 1
ATOM 3066 C C . ALA A 1 378 ? -1.485 -13.127 -22.663 1.00 97.50 378 ALA A C 1
ATOM 3068 O O . ALA A 1 378 ? -2.354 -13.979 -22.529 1.00 97.50 378 ALA A O 1
ATOM 3069 N N . PHE A 1 379 ? -1.236 -12.208 -21.728 1.00 98.00 379 PHE A N 1
ATOM 3070 C CA . PHE A 1 379 ? -1.891 -12.149 -20.422 1.00 98.00 379 PHE A CA 1
ATOM 3071 C C . PHE A 1 379 ? -2.920 -11.020 -20.327 1.00 98.00 379 PHE A C 1
ATOM 3073 O O . PHE A 1 379 ? -3.319 -10.636 -19.226 1.00 98.00 379 PHE A O 1
ATOM 3080 N N . TYR A 1 380 ? -3.322 -10.444 -21.463 1.00 97.88 380 TYR A N 1
ATOM 3081 C CA . TYR A 1 380 ? -4.403 -9.470 -21.497 1.00 97.88 380 TYR A CA 1
ATOM 3082 C C . TYR A 1 380 ? -5.720 -10.141 -21.089 1.00 97.88 380 TYR A C 1
ATOM 3084 O O . TYR A 1 380 ? -6.187 -11.062 -21.752 1.00 97.88 380 TYR A O 1
ATOM 3092 N N . ALA A 1 381 ? -6.305 -9.674 -19.988 1.00 97.12 381 ALA A N 1
ATOM 3093 C CA . ALA A 1 381 ? -7.470 -10.291 -19.357 1.00 97.12 381 ALA A CA 1
ATOM 3094 C C . ALA A 1 381 ? -8.794 -9.613 -19.742 1.00 97.12 381 ALA A C 1
ATOM 3096 O O . ALA A 1 381 ? -9.862 -10.139 -19.451 1.00 97.12 381 ALA A O 1
ATOM 3097 N N . GLY A 1 382 ? -8.738 -8.448 -20.394 1.00 96.31 382 GLY A N 1
ATOM 3098 C CA . GLY A 1 382 ? -9.919 -7.743 -20.881 1.00 96.31 382 GLY A CA 1
ATOM 3099 C C . GLY A 1 382 ? -9.976 -6.281 -20.459 1.00 96.31 382 GLY A C 1
ATOM 3100 O O . GLY A 1 382 ? -8.970 -5.646 -20.115 1.00 96.31 382 GLY A O 1
ATOM 3101 N N . SER A 1 383 ? -11.174 -5.715 -20.548 1.00 96.88 383 SER A N 1
ATOM 3102 C CA . SER A 1 383 ? -11.420 -4.308 -20.254 1.00 96.88 383 SER A CA 1
ATOM 3103 C C . SER A 1 383 ? -12.780 -4.066 -19.627 1.00 96.88 383 SER A C 1
ATOM 3105 O O . SER A 1 383 ? -13.709 -4.829 -19.867 1.00 96.88 383 SER A O 1
ATOM 3107 N N . TYR A 1 384 ? -12.903 -2.945 -18.924 1.00 96.94 384 TYR A N 1
ATOM 3108 C CA . TYR A 1 384 ? -14.147 -2.478 -18.328 1.00 96.94 384 TYR A CA 1
ATOM 3109 C C . TYR A 1 384 ? -14.372 -0.998 -18.627 1.00 96.94 384 TYR A C 1
ATOM 3111 O O . TYR A 1 384 ? -13.474 -0.181 -18.417 1.00 96.94 384 TYR A O 1
ATOM 3119 N N . THR A 1 385 ? -15.576 -0.654 -19.071 1.00 94.81 385 THR A N 1
ATOM 3120 C CA . THR A 1 385 ? -16.030 0.731 -19.220 1.00 94.81 385 THR A CA 1
ATOM 3121 C C . THR A 1 385 ? -17.095 0.977 -18.156 1.00 94.81 385 THR A C 1
ATOM 3123 O O . THR A 1 385 ? -18.133 0.316 -18.203 1.00 94.81 385 THR A O 1
ATOM 3126 N N . PRO A 1 386 ? -16.861 1.869 -17.177 1.00 88.12 386 PRO A N 1
ATOM 3127 C CA . PRO A 1 386 ? -17.903 2.252 -16.236 1.00 88.12 386 PRO A CA 1
ATOM 3128 C C . PRO A 1 386 ? -19.081 2.876 -16.981 1.00 88.12 386 PRO A C 1
ATOM 3130 O O . PRO A 1 386 ? -18.866 3.666 -17.903 1.00 88.12 386 PRO A O 1
ATOM 3133 N N . ILE A 1 387 ? -20.289 2.487 -16.574 1.00 79.19 387 ILE A N 1
ATOM 3134 C CA . ILE A 1 387 ? -21.556 3.042 -17.066 1.00 79.19 387 ILE A CA 1
ATOM 3135 C C . ILE A 1 387 ? -21.733 4.462 -16.535 1.00 79.19 387 ILE A C 1
ATOM 3137 O O . ILE A 1 387 ? -21.423 4.672 -15.336 1.00 79.19 387 ILE A O 1
#

Secondary structure (DSSP, 8-state):
-----TTEEE-GGGTT--EEEEEEETTEEEEEEESSHHHHHHHHHHHHHHHHHHHHHHHHHHHHTHHHHHHHIIIIITHHHHHHHHHHHHHHHHGGGEEEPPTTBS-SEEEEEETTEEEEEEEEEE-SPPTT-TT-EEEE---S-TTSEEEEEETTTTEEEEEEHHHHHHTT-SEEEE-TT-HHHHTT-SEEEE-HHHHHHHHH-TTS-TTSPPB-HHHHHT-BSSHHHHHHHHHHHHHHHHS--EEE---STT-S-SEEEEPTTS-EEEEEEEE-EE-TTSSSEEEEEESEEEEE-TT-PEEEEPPPGGG-SEEEEEEEETTTTEEEEEEEEHHHHHHTTTT--SSS-EEEEE---TTSSPPPPTT-SS----GGGGGEEEEE---

Foldseek 3Di:
DDPDDPFWDAQVVPPQFGIWGWDQDPNDTDIDTHNDSVVRVVVVVVRVVVVVVVVVVVVVVVVVCVVVQVVCCVQFFCQLVLQQVLLVVLCVLLDPQKFAAEPQFLAGMWGHQDVQWTAGEHEWEHADADVPDPQKTKTFQLAQQALHKYWYQHSNLQFIFIAHNNVVHVVVDRMAIAHPPDCVRRVRTPDTGDHSNRVSVQSNPSPPPPVRGIHGPVVRNQRGRDPVVNVQSVVVVQVCVLPPADKDADRRYPALAGIWGQDPVRDIFGEHEFEWAADPPFWFIKGFFQWDWRGAGPVRHTWTFHDALPRGQWYKYWYQPPVQQKIWIFIDGSVNCVVVPGRVTGTDGDMDGADEPPPPTGDHDPPDPDDDDHVSHVRTSGMDHDD